Protein AF-R1DGJ1-F1 (afdb_monomer_lite)

Secondary structure (DSSP, 8-state):
----PPPP---SSSHHHHHHHHHHHHHHHHHHHHHHHHHHHHHHHHHHHHHHHHHHHHHHHHHHHHHHHHHHHHHHHHHHHHHHHHHHHHHHHHHHHHHHHHHHHHHHHHHHHHHHHHTT-HHHHHHHHHHHHS---HHHHHHHHHTTEEEEEETTEEEEEEEEEEETTEEEEEE-HHHHHHTTHHHH----EEEE-STT--TT----EEEEEEEE------TTS--TTTTPPSP---EEEEEESSSPPPSPBPB-----TT-EEEEEEEE-S-TTS--EEEEEEEEEEEEEEEETTTTEEEEEEEE---TT-TTPEEEETTT-SEEEEEE-------------BTTB----------EEEEEEHHHHHHHHHHHHT-S--

pLDDT: mean 70.52, std 18.34, range [28.44, 95.56]

Structure (mmCIF, N/CA/C/O backbone):
data_AF-R1DGJ1-F1
#
_entry.id   AF-R1DGJ1-F1
#
loop_
_atom_site.group_PDB
_atom_site.id
_atom_site.type_symbol
_atom_site.label_atom_id
_atom_site.label_alt_id
_atom_site.label_comp_id
_atom_site.label_asym_id
_atom_site.label_entity_id
_atom_site.label_seq_id
_atom_site.pdbx_PDB_ins_code
_atom_site.Cartn_x
_atom_site.Cartn_y
_atom_site.Cartn_z
_atom_site.occupancy
_atom_site.B_iso_or_equiv
_atom_site.auth_seq_id
_atom_site.auth_comp_id
_atom_site.auth_asym_id
_atom_site.auth_atom_id
_atom_site.pdbx_PDB_model_num
ATOM 1 N N . MET A 1 1 ? 86.675 -29.977 -112.165 1.00 42.09 1 MET A N 1
ATOM 2 C CA . MET A 1 1 ? 86.933 -28.562 -112.506 1.00 42.09 1 MET A CA 1
ATOM 3 C C . MET A 1 1 ? 86.071 -27.721 -111.572 1.00 42.09 1 MET A C 1
ATOM 5 O O . MET A 1 1 ? 84.855 -27.774 -111.678 1.00 42.09 1 MET A O 1
ATOM 9 N N . PHE A 1 2 ? 86.681 -27.105 -110.559 1.00 41.34 2 PHE A N 1
ATOM 10 C CA . PHE A 1 2 ? 86.001 -26.260 -109.569 1.00 41.34 2 PHE A CA 1
ATOM 11 C C . PHE A 1 2 ? 85.595 -24.918 -110.193 1.00 41.34 2 PHE A C 1
ATOM 13 O O . PHE A 1 2 ? 86.399 -24.346 -110.928 1.00 41.34 2 PHE A O 1
ATOM 20 N N . PRO A 1 3 ? 84.468 -24.330 -109.764 1.00 48.94 3 PRO A N 1
ATOM 21 C CA . PRO A 1 3 ? 84.400 -22.900 -109.551 1.00 48.94 3 PRO A CA 1
ATOM 22 C C . PRO A 1 3 ? 84.359 -22.630 -108.045 1.00 48.94 3 PRO A C 1
ATOM 24 O O . PRO A 1 3 ? 83.392 -22.914 -107.339 1.00 48.94 3 PRO A O 1
ATOM 27 N N . THR A 1 4 ? 85.467 -22.090 -107.553 1.00 45.22 4 THR A N 1
ATOM 28 C CA . THR A 1 4 ? 85.602 -21.439 -106.252 1.00 45.22 4 THR A CA 1
ATOM 29 C C . THR A 1 4 ? 84.686 -20.215 -106.193 1.00 45.22 4 THR A C 1
ATOM 31 O O . THR A 1 4 ? 84.978 -19.199 -106.821 1.00 45.22 4 THR A O 1
ATOM 34 N N . PHE A 1 5 ? 83.594 -20.298 -105.431 1.00 41.91 5 PHE A N 1
ATOM 35 C CA . PHE A 1 5 ? 82.795 -19.130 -105.054 1.00 41.91 5 PHE A CA 1
ATOM 36 C C . PHE A 1 5 ? 83.451 -18.400 -103.868 1.00 41.91 5 PHE A C 1
ATOM 38 O O . PHE A 1 5 ? 83.899 -19.048 -102.916 1.00 41.91 5 PHE A O 1
ATOM 45 N N . PRO A 1 6 ? 83.519 -17.059 -103.894 1.00 44.72 6 PRO A N 1
ATOM 46 C CA . PRO A 1 6 ? 84.139 -16.282 -102.832 1.00 44.72 6 PRO A CA 1
ATOM 47 C C . PRO A 1 6 ? 83.276 -16.326 -101.563 1.00 44.72 6 PRO A C 1
ATOM 49 O O . PRO A 1 6 ? 82.086 -16.020 -101.585 1.00 44.72 6 PRO A O 1
ATOM 52 N N . ARG A 1 7 ? 83.899 -16.689 -100.435 1.00 50.06 7 ARG A N 1
ATOM 53 C CA . ARG A 1 7 ? 83.314 -16.562 -99.093 1.00 50.06 7 ARG A CA 1
ATOM 54 C C . ARG A 1 7 ? 83.002 -15.082 -98.805 1.00 50.06 7 ARG A C 1
ATOM 56 O O . ARG A 1 7 ? 83.939 -14.279 -98.805 1.00 50.06 7 ARG A O 1
ATOM 63 N N . PRO A 1 8 ? 81.750 -14.701 -98.498 1.00 45.38 8 PRO A N 1
ATOM 64 C CA . PRO A 1 8 ? 81.460 -13.362 -98.008 1.00 45.38 8 PRO A CA 1
ATOM 65 C C . PRO A 1 8 ? 82.037 -13.198 -96.594 1.00 45.38 8 PRO A C 1
ATOM 67 O O . PRO A 1 8 ? 81.783 -14.001 -95.696 1.00 45.38 8 PRO A O 1
ATOM 70 N N . ARG A 1 9 ? 82.845 -12.150 -96.399 1.00 50.16 9 ARG A N 1
ATOM 71 C CA . ARG A 1 9 ? 83.326 -11.705 -95.084 1.00 50.16 9 ARG A CA 1
ATOM 72 C C . ARG A 1 9 ? 82.131 -11.241 -94.248 1.00 50.16 9 ARG A C 1
ATOM 74 O O . ARG A 1 9 ? 81.690 -10.104 -94.366 1.00 50.16 9 ARG A O 1
ATOM 81 N N . ALA A 1 10 ? 81.623 -12.124 -93.399 1.00 54.25 10 ALA A N 1
ATOM 82 C CA . ALA A 1 10 ? 80.515 -11.866 -92.489 1.00 54.25 10 ALA A CA 1
ATOM 83 C C . ALA A 1 10 ? 81.002 -11.476 -91.082 1.00 54.25 10 ALA A C 1
ATOM 85 O O . ALA A 1 10 ? 80.657 -12.143 -90.122 1.00 54.25 10 ALA A O 1
ATOM 86 N N . HIS A 1 11 ? 81.804 -10.418 -90.917 1.00 52.84 11 HIS A N 1
ATOM 87 C CA . HIS A 1 11 ? 82.200 -9.951 -89.576 1.00 52.84 11 HIS A CA 1
ATOM 88 C C . HIS A 1 11 ? 82.447 -8.435 -89.556 1.00 52.84 11 HIS A C 1
ATOM 90 O O . HIS A 1 11 ? 83.581 -7.999 -89.707 1.00 52.84 11 HIS A O 1
ATOM 96 N N . SER A 1 12 ? 81.390 -7.630 -89.383 1.00 51.62 12 SER A N 1
ATOM 97 C CA . SER A 1 12 ? 81.498 -6.251 -88.841 1.00 51.62 12 SER A CA 1
ATOM 98 C C . SER A 1 12 ? 80.154 -5.538 -88.617 1.00 51.62 12 SER A C 1
ATOM 100 O O . SER A 1 12 ? 80.122 -4.529 -87.919 1.00 51.62 12 SER A O 1
ATOM 102 N N . CYS A 1 13 ? 79.027 -6.045 -89.136 1.00 47.41 13 CYS A N 1
ATOM 103 C CA . CYS A 1 13 ? 77.735 -5.348 -89.008 1.00 47.41 13 CYS A CA 1
ATOM 104 C C . CYS A 1 13 ? 76.927 -5.665 -87.727 1.00 47.41 13 CYS A C 1
ATOM 106 O O . CYS A 1 13 ? 75.990 -4.942 -87.407 1.00 47.41 13 CYS A O 1
ATOM 108 N N . TRP A 1 14 ? 77.297 -6.689 -86.948 1.00 47.69 14 TRP A N 1
ATOM 109 C CA . TRP A 1 14 ? 76.527 -7.105 -85.760 1.00 47.69 14 TRP A CA 1
ATOM 110 C C . TRP A 1 14 ? 76.802 -6.286 -84.483 1.00 47.69 14 TRP A C 1
ATOM 112 O O . TRP A 1 14 ? 75.954 -6.250 -83.598 1.00 47.69 14 TRP A O 1
ATOM 122 N N . HIS A 1 15 ? 77.920 -5.556 -84.390 1.00 5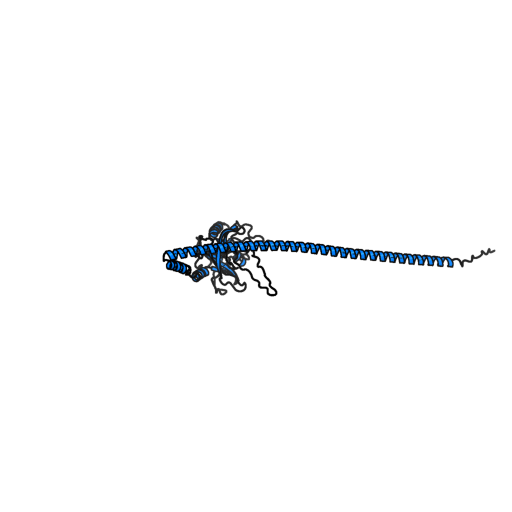0.53 15 HIS A N 1
ATOM 123 C CA . HIS A 1 15 ? 78.236 -4.753 -83.193 1.00 50.53 15 HIS A CA 1
ATOM 124 C C . HIS A 1 15 ? 77.540 -3.384 -83.143 1.00 50.53 15 HIS A C 1
ATOM 126 O O . HIS A 1 15 ? 77.485 -2.768 -82.083 1.00 50.53 15 HIS A O 1
ATOM 132 N N . ARG A 1 16 ? 76.980 -2.898 -84.262 1.00 50.22 16 ARG A N 1
ATOM 133 C CA . ARG A 1 16 ? 76.305 -1.587 -84.304 1.00 50.22 16 ARG A CA 1
ATOM 134 C C . ARG A 1 16 ? 74.794 -1.665 -84.045 1.00 50.22 16 ARG A C 1
ATOM 136 O O . ARG A 1 16 ? 74.208 -0.652 -83.694 1.00 50.22 16 ARG A O 1
ATOM 143 N N . TYR A 1 17 ? 74.190 -2.853 -84.145 1.00 48.91 17 TYR A N 1
ATOM 144 C CA . TYR A 1 17 ? 72.797 -3.090 -83.741 1.00 48.91 17 TYR A CA 1
ATOM 145 C C . TYR A 1 17 ? 72.652 -3.369 -82.235 1.00 48.91 17 TYR A C 1
ATOM 147 O O . TYR A 1 17 ? 71.613 -3.055 -81.657 1.00 48.91 17 TYR A O 1
ATOM 155 N N . SER A 1 18 ? 73.678 -3.900 -81.555 1.00 53.34 18 SER A N 1
ATOM 156 C CA . SER A 1 18 ? 73.580 -4.190 -80.115 1.00 53.34 18 SER A CA 1
ATOM 157 C C . SER A 1 18 ? 73.616 -2.929 -79.243 1.00 53.34 18 SER A C 1
ATOM 159 O O . SER A 1 18 ? 72.903 -2.864 -78.249 1.00 53.34 18 SER A O 1
ATOM 161 N N . ALA A 1 19 ? 74.380 -1.897 -79.621 1.00 55.28 19 ALA A N 1
ATOM 162 C CA . ALA A 1 19 ? 74.508 -0.671 -78.824 1.00 55.28 19 ALA A CA 1
ATOM 163 C C . ALA A 1 19 ? 73.232 0.197 -78.826 1.00 55.28 19 ALA A C 1
ATOM 165 O O . ALA A 1 19 ? 72.830 0.708 -77.782 1.00 55.28 19 ALA A O 1
ATOM 166 N N . THR A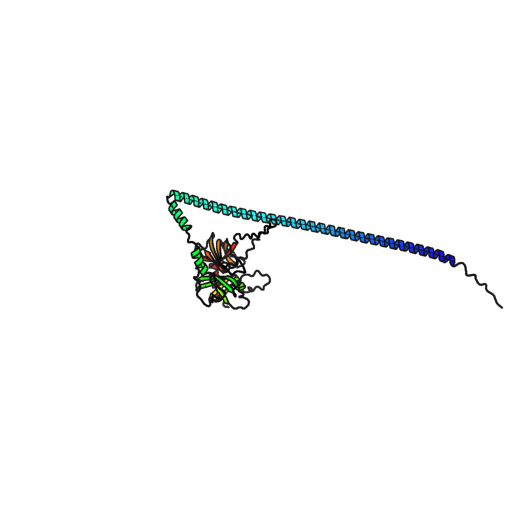 1 20 ? 72.547 0.323 -79.967 1.00 55.97 20 THR A N 1
ATOM 167 C CA . THR A 1 20 ? 71.263 1.044 -80.06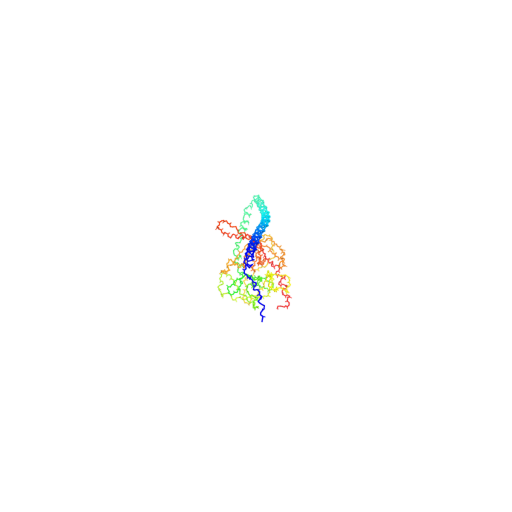8 1.00 55.97 20 THR A CA 1
ATOM 168 C C . THR A 1 20 ? 70.128 0.299 -79.374 1.00 55.97 20 THR A C 1
ATOM 170 O O . THR A 1 20 ? 69.270 0.931 -78.761 1.00 55.97 20 THR A O 1
ATOM 173 N N . THR A 1 21 ? 70.140 -1.036 -79.402 1.00 58.03 21 THR A N 1
ATOM 174 C CA . THR A 1 21 ? 69.112 -1.846 -78.730 1.00 58.03 21 THR A CA 1
ATOM 175 C C . THR A 1 21 ? 69.224 -1.749 -77.203 1.00 58.03 21 THR A C 1
ATOM 177 O O . THR A 1 21 ? 68.205 -1.621 -76.530 1.00 58.03 21 THR A O 1
ATOM 180 N N . VAL A 1 22 ? 70.444 -1.703 -76.651 1.00 63.16 22 VAL A N 1
ATOM 181 C CA . VAL A 1 22 ? 70.671 -1.507 -75.204 1.00 63.16 22 VAL A CA 1
ATOM 182 C C . VAL A 1 22 ? 70.250 -0.101 -74.754 1.00 63.16 22 VAL A C 1
ATOM 184 O O . VAL A 1 22 ? 69.593 0.035 -73.726 1.00 63.16 22 VAL A O 1
ATOM 187 N N . GLY A 1 23 ? 70.527 0.944 -75.543 1.00 65.69 23 GLY A N 1
ATOM 188 C CA . GLY A 1 23 ? 70.083 2.311 -75.223 1.00 65.69 23 GLY A CA 1
ATOM 189 C C . GLY A 1 23 ? 68.556 2.465 -75.173 1.00 65.69 23 GLY A C 1
ATOM 190 O O . GLY A 1 23 ? 68.024 3.099 -74.262 1.00 65.69 23 GLY A O 1
ATOM 191 N N . ILE A 1 24 ? 67.839 1.825 -76.103 1.00 70.94 24 ILE A N 1
ATOM 192 C CA . ILE A 1 24 ? 66.367 1.809 -76.112 1.00 70.94 24 ILE A CA 1
ATOM 193 C C . ILE A 1 24 ? 65.828 1.002 -74.922 1.00 70.94 24 ILE A C 1
ATOM 195 O O . ILE A 1 24 ? 64.881 1.437 -74.271 1.00 70.94 24 ILE A O 1
ATOM 199 N N . GLN A 1 25 ? 66.445 -0.133 -74.580 1.00 74.56 25 GLN A N 1
ATOM 200 C CA . GLN A 1 25 ? 66.030 -0.941 -73.428 1.00 74.56 25 GLN A CA 1
ATOM 201 C C . GLN A 1 25 ? 66.208 -0.210 -72.090 1.00 74.56 25 GLN A C 1
ATOM 203 O O . GLN A 1 25 ? 65.322 -0.298 -71.242 1.00 74.56 25 GLN A O 1
ATOM 208 N N . HIS A 1 26 ? 67.294 0.547 -71.915 1.00 73.56 26 HIS A N 1
ATOM 209 C CA . HIS A 1 26 ? 67.510 1.354 -70.711 1.00 73.56 26 HIS A CA 1
ATOM 210 C C . HIS A 1 26 ? 66.498 2.504 -70.607 1.00 73.56 26 HIS A C 1
ATOM 212 O O . HIS A 1 26 ? 65.871 2.664 -69.566 1.00 73.56 26 HIS A O 1
ATOM 218 N N . SER A 1 27 ? 66.239 3.235 -71.698 1.00 76.56 27 SER A N 1
ATOM 219 C CA . SER A 1 27 ? 65.237 4.313 -71.698 1.00 76.56 27 SER A CA 1
ATOM 220 C C . SER A 1 27 ? 63.816 3.804 -71.423 1.00 76.56 27 SER A C 1
ATOM 222 O O . SER A 1 27 ? 63.059 4.449 -70.697 1.00 76.56 27 SER A O 1
ATOM 224 N N . VAL A 1 28 ? 63.454 2.632 -71.957 1.00 78.81 28 VAL A N 1
ATOM 225 C CA . VAL A 1 28 ? 62.158 1.994 -71.680 1.00 78.81 28 VAL A CA 1
ATOM 226 C C . VAL A 1 28 ? 62.078 1.513 -70.228 1.00 78.81 28 VAL A C 1
ATOM 228 O O . VAL A 1 28 ? 61.031 1.667 -69.599 1.00 78.81 28 VAL A O 1
ATOM 231 N N . ALA A 1 29 ? 63.165 0.967 -69.674 1.00 78.94 29 ALA A N 1
ATOM 232 C CA . ALA A 1 29 ? 63.222 0.556 -68.272 1.00 78.94 29 ALA A CA 1
ATOM 233 C C . ALA A 1 29 ? 63.092 1.754 -67.315 1.00 78.94 29 ALA A C 1
ATOM 235 O O . ALA A 1 29 ? 62.309 1.686 -66.366 1.00 78.94 29 ALA A O 1
ATOM 236 N N . ASP A 1 30 ? 63.776 2.861 -67.606 1.00 81.19 30 ASP A N 1
ATOM 237 C CA . ASP A 1 30 ? 63.702 4.096 -66.822 1.00 81.19 30 ASP A CA 1
ATOM 238 C C . ASP A 1 30 ? 62.299 4.713 -66.891 1.00 81.19 30 ASP A C 1
ATOM 240 O O . ASP A 1 30 ? 61.703 5.010 -65.855 1.00 81.19 30 ASP A O 1
ATOM 244 N N . ALA A 1 31 ? 61.706 4.810 -68.087 1.00 76.88 31 ALA A N 1
ATOM 245 C CA . ALA A 1 31 ? 60.337 5.301 -68.258 1.00 76.88 31 ALA A CA 1
ATOM 246 C C . ALA A 1 31 ? 59.309 4.423 -67.520 1.00 76.88 31 ALA A C 1
ATOM 248 O O . ALA A 1 31 ? 58.383 4.937 -66.886 1.00 76.88 31 ALA A O 1
ATOM 249 N N . ALA A 1 32 ? 59.483 3.098 -67.547 1.00 78.06 32 ALA A N 1
ATOM 250 C CA . ALA A 1 32 ? 58.636 2.170 -66.805 1.00 78.06 32 ALA A CA 1
ATOM 251 C C . ALA A 1 32 ? 58.806 2.320 -65.283 1.00 78.06 32 ALA A C 1
ATOM 253 O O . ALA A 1 32 ? 57.817 2.248 -64.548 1.00 78.06 32 ALA A O 1
ATOM 254 N N . ALA A 1 33 ? 60.028 2.556 -64.797 1.00 81.25 33 ALA A N 1
ATOM 255 C CA . ALA A 1 33 ? 60.298 2.818 -63.387 1.00 81.25 33 ALA A CA 1
ATOM 256 C C . ALA A 1 33 ? 59.671 4.144 -62.928 1.00 81.25 33 ALA A C 1
ATOM 258 O O . ALA A 1 33 ? 59.008 4.175 -61.889 1.00 81.25 33 ALA A O 1
ATOM 259 N N . THR A 1 34 ? 59.791 5.212 -63.725 1.00 85.88 34 THR A N 1
ATOM 260 C CA . THR A 1 34 ? 59.145 6.503 -63.446 1.00 85.88 34 THR A CA 1
ATOM 261 C C . THR A 1 34 ? 57.625 6.376 -63.424 1.00 85.88 34 THR A C 1
ATOM 263 O O . THR A 1 34 ? 56.989 6.889 -62.506 1.00 85.88 34 THR A O 1
ATOM 266 N N . LEU A 1 35 ? 57.028 5.643 -64.373 1.00 84.69 35 LEU A N 1
ATOM 267 C CA . LEU A 1 35 ? 55.584 5.403 -64.387 1.00 84.69 35 LEU A CA 1
ATOM 268 C C . LEU A 1 35 ? 55.129 4.621 -63.148 1.00 84.69 35 LEU A C 1
ATOM 270 O O . LEU A 1 35 ? 54.150 5.002 -62.511 1.00 84.69 35 LEU A O 1
ATOM 274 N N . ARG A 1 36 ? 55.847 3.556 -62.766 1.00 86.88 36 ARG A N 1
ATOM 275 C CA . ARG A 1 36 ? 55.539 2.782 -61.550 1.00 86.88 36 ARG A CA 1
ATOM 276 C C . ARG A 1 36 ? 55.626 3.641 -60.295 1.00 86.88 36 ARG A C 1
ATOM 278 O O . ARG A 1 36 ? 54.744 3.544 -59.446 1.00 86.88 36 ARG A O 1
ATOM 285 N N . LEU A 1 37 ? 56.644 4.494 -60.193 1.00 83.38 37 LEU A N 1
ATOM 286 C CA . LEU A 1 37 ? 56.794 5.414 -59.071 1.00 83.38 37 LEU A CA 1
ATOM 287 C C . LEU A 1 37 ? 55.668 6.457 -59.048 1.00 83.38 37 LEU A C 1
ATOM 289 O O . LEU A 1 37 ? 55.089 6.694 -57.995 1.00 83.38 37 LEU A O 1
ATOM 293 N N . ALA A 1 38 ? 55.303 7.032 -60.196 1.00 80.75 38 ALA A N 1
ATOM 294 C CA . ALA A 1 38 ? 54.200 7.987 -60.298 1.00 80.75 38 ALA A CA 1
ATOM 295 C C . ALA A 1 38 ? 52.856 7.356 -59.899 1.00 80.75 38 ALA A C 1
ATOM 297 O O . ALA A 1 38 ? 52.100 7.950 -59.131 1.00 80.75 38 ALA A O 1
ATOM 298 N N . VAL A 1 39 ? 52.581 6.131 -60.360 1.00 86.69 39 VAL A N 1
ATOM 299 C CA . VAL A 1 39 ? 51.380 5.370 -59.985 1.00 86.69 39 VAL A CA 1
ATOM 300 C C . VAL A 1 39 ? 51.386 5.034 -58.491 1.00 86.69 39 VAL A C 1
ATOM 302 O O . VAL A 1 39 ? 50.368 5.221 -57.827 1.00 86.69 39 VAL A O 1
ATOM 305 N N . ALA A 1 40 ? 52.522 4.598 -57.936 1.00 81.06 40 ALA A N 1
ATOM 306 C CA . ALA A 1 40 ? 52.652 4.320 -56.507 1.00 81.06 40 ALA A CA 1
ATOM 307 C C . ALA A 1 40 ? 52.396 5.579 -55.663 1.00 81.06 40 ALA A C 1
ATOM 309 O O . ALA A 1 40 ? 51.587 5.544 -54.735 1.00 81.06 40 ALA A O 1
ATOM 310 N N . THR A 1 41 ? 52.995 6.711 -56.032 1.00 81.31 41 THR A N 1
ATOM 311 C CA . THR A 1 41 ? 52.794 7.998 -55.356 1.00 81.31 41 THR A CA 1
ATOM 312 C C . THR A 1 41 ? 51.341 8.466 -55.455 1.00 81.31 41 THR A C 1
ATOM 314 O O . THR A 1 41 ? 50.753 8.844 -54.443 1.00 81.31 41 THR A O 1
ATOM 317 N N . ALA A 1 42 ? 50.709 8.367 -56.630 1.00 80.56 42 ALA A N 1
ATOM 318 C CA . ALA A 1 42 ? 49.290 8.689 -56.794 1.00 80.56 42 ALA A CA 1
ATOM 319 C C . ALA A 1 42 ? 48.386 7.783 -55.937 1.00 80.56 42 ALA A C 1
ATOM 321 O O . ALA A 1 42 ? 47.451 8.270 -55.299 1.00 80.56 42 ALA A O 1
ATOM 322 N N . SER A 1 43 ? 48.691 6.482 -55.860 1.00 85.62 43 SER A N 1
ATOM 323 C CA . SER A 1 43 ? 47.950 5.537 -55.017 1.00 85.62 43 SER A CA 1
ATOM 324 C C . SER A 1 43 ? 48.083 5.860 -53.525 1.00 85.62 43 SER A C 1
ATOM 326 O O . SER A 1 43 ? 47.092 5.810 -52.796 1.00 85.62 43 SER A O 1
ATOM 328 N N . LEU A 1 44 ? 49.276 6.276 -53.082 1.00 87.75 44 LEU A N 1
ATOM 329 C CA . LEU A 1 44 ? 49.523 6.702 -51.708 1.00 87.75 44 LEU A CA 1
ATOM 330 C C . LEU A 1 44 ? 48.743 7.980 -51.380 1.00 87.75 44 LEU A C 1
ATOM 332 O O . LEU A 1 44 ? 48.080 8.033 -50.348 1.00 87.75 44 LEU A O 1
ATOM 336 N N . HIS A 1 45 ? 48.757 8.981 -52.265 1.00 86.94 45 HIS A N 1
ATOM 337 C CA . HIS A 1 45 ? 47.968 10.202 -52.079 1.00 86.94 45 HIS A CA 1
ATOM 338 C C . HIS A 1 45 ? 46.469 9.915 -51.979 1.00 86.94 45 HIS A C 1
ATOM 340 O O . HIS A 1 45 ? 45.804 10.470 -51.105 1.00 86.94 45 HIS A O 1
ATOM 346 N N . LEU A 1 46 ? 45.941 9.019 -52.818 1.00 84.31 46 LEU A N 1
ATOM 347 C CA . LEU A 1 46 ? 44.539 8.614 -52.747 1.00 84.31 46 LEU A CA 1
ATOM 348 C C . LEU A 1 46 ? 44.223 7.889 -51.430 1.00 84.31 46 LEU A C 1
ATOM 350 O O . LEU A 1 46 ? 43.195 8.166 -50.813 1.00 84.31 46 LEU A O 1
ATOM 354 N N . ALA A 1 47 ? 45.110 7.001 -50.970 1.00 83.38 47 ALA A N 1
ATOM 355 C CA . ALA A 1 47 ? 44.950 6.296 -49.700 1.00 83.38 47 ALA A CA 1
ATOM 356 C C . ALA A 1 47 ? 44.960 7.258 -48.501 1.00 83.38 47 ALA A C 1
ATOM 358 O O . ALA A 1 47 ? 44.106 7.149 -47.620 1.00 83.38 47 ALA A O 1
ATOM 359 N N . VAL A 1 48 ? 45.876 8.232 -48.491 1.00 89.81 48 VAL A N 1
ATOM 360 C CA . VAL A 1 48 ? 45.940 9.274 -47.455 1.00 89.81 48 VAL A CA 1
ATOM 361 C C . VAL A 1 48 ? 44.686 10.146 -47.491 1.00 89.81 48 VAL A C 1
ATOM 363 O O . VAL A 1 48 ? 44.061 10.334 -46.452 1.00 89.81 48 VAL A O 1
ATOM 366 N N . ALA A 1 49 ? 44.253 10.608 -48.668 1.00 86.62 49 ALA A N 1
ATOM 367 C CA . ALA A 1 49 ? 43.035 11.407 -48.805 1.00 86.62 49 ALA A CA 1
ATOM 368 C C . ALA A 1 49 ? 41.786 10.649 -48.320 1.00 86.62 49 ALA A C 1
ATOM 370 O O . ALA A 1 49 ? 40.957 11.207 -47.599 1.00 86.62 49 ALA A O 1
ATOM 371 N N . ALA A 1 50 ? 41.674 9.357 -48.648 1.00 85.00 50 ALA A N 1
ATOM 372 C CA . ALA A 1 50 ? 40.591 8.505 -48.168 1.00 85.00 50 ALA A CA 1
ATOM 373 C C . ALA A 1 50 ? 40.634 8.314 -46.640 1.00 85.00 50 ALA A C 1
ATOM 375 O O . ALA A 1 50 ? 39.586 8.345 -45.991 1.00 85.00 50 ALA A O 1
ATOM 376 N N . ALA A 1 51 ? 41.822 8.145 -46.050 1.00 84.88 51 ALA A N 1
ATOM 377 C CA . ALA A 1 51 ? 41.987 8.057 -44.600 1.00 84.88 51 ALA A CA 1
ATOM 378 C C . ALA A 1 51 ? 41.602 9.375 -43.904 1.00 84.88 51 ALA A C 1
ATOM 380 O O . ALA A 1 51 ? 40.831 9.350 -42.945 1.00 84.88 51 ALA A O 1
ATOM 381 N N . SER A 1 52 ? 42.053 10.522 -44.423 1.00 90.19 52 SER A N 1
ATOM 382 C CA . SER A 1 52 ? 41.689 11.847 -43.910 1.00 90.19 52 SER A CA 1
ATOM 383 C C . SER A 1 52 ? 40.181 12.096 -43.974 1.00 90.19 52 SER A C 1
ATOM 385 O O . SER A 1 52 ? 39.606 12.577 -42.999 1.00 90.19 52 SER A O 1
ATOM 387 N N . LEU A 1 53 ? 39.518 11.708 -45.070 1.00 89.19 53 LEU A N 1
ATOM 388 C CA . LEU A 1 53 ? 38.064 11.823 -45.198 1.00 89.19 53 LEU A CA 1
ATOM 389 C C . LEU A 1 53 ? 37.325 10.959 -44.165 1.00 89.19 53 LEU A C 1
ATOM 391 O O . LEU A 1 53 ? 36.364 11.427 -43.559 1.00 89.19 53 LEU A O 1
ATOM 395 N N . ARG A 1 54 ? 37.775 9.718 -43.925 1.00 90.88 54 ARG A N 1
ATOM 396 C CA . ARG A 1 54 ? 37.176 8.842 -42.900 1.00 90.88 54 ARG A CA 1
ATOM 397 C C . ARG A 1 54 ? 37.309 9.430 -41.498 1.00 90.88 54 ARG A C 1
ATOM 399 O O . ARG A 1 54 ? 36.347 9.379 -40.739 1.00 90.88 54 ARG A O 1
ATOM 406 N N . VAL A 1 55 ? 38.468 10.003 -41.169 1.00 88.19 55 VAL A N 1
ATOM 407 C CA . VAL A 1 55 ? 38.692 10.665 -39.874 1.00 88.19 55 VAL A CA 1
ATOM 408 C C . VAL A 1 55 ? 37.800 11.900 -39.732 1.00 88.19 55 VAL A C 1
ATOM 410 O O . VAL A 1 55 ? 37.146 12.051 -38.704 1.00 88.19 55 VAL A O 1
ATOM 413 N N . ALA A 1 56 ? 37.707 12.742 -40.767 1.00 88.94 56 ALA A N 1
ATOM 414 C CA . ALA A 1 56 ? 36.837 13.918 -40.756 1.00 88.94 56 ALA A CA 1
ATOM 415 C C . ALA A 1 56 ? 35.354 13.540 -40.594 1.00 88.94 56 ALA A C 1
ATOM 417 O O . ALA A 1 56 ? 34.643 14.148 -39.796 1.00 88.94 56 ALA A O 1
ATOM 418 N N . LEU A 1 57 ? 34.897 12.497 -41.296 1.00 90.44 57 LEU A N 1
ATOM 419 C CA . LEU A 1 57 ? 33.528 11.995 -41.178 1.00 90.44 57 LEU A CA 1
ATOM 420 C C . LEU A 1 57 ? 33.246 11.416 -39.783 1.00 90.44 57 LEU A C 1
ATOM 422 O O . LEU A 1 57 ? 32.183 11.672 -39.223 1.00 90.44 57 LEU A O 1
ATOM 426 N N . ALA A 1 58 ? 34.191 10.669 -39.203 1.00 87.31 58 ALA A N 1
ATOM 427 C CA . ALA A 1 58 ? 34.057 10.132 -37.849 1.00 87.31 58 ALA A CA 1
ATOM 428 C C . ALA A 1 58 ? 33.990 11.249 -36.793 1.00 87.31 58 ALA A C 1
ATOM 430 O O . ALA A 1 58 ? 33.148 11.189 -35.899 1.00 87.31 58 ALA A O 1
ATOM 431 N N . ALA A 1 59 ? 34.819 12.289 -36.926 1.00 88.19 59 ALA A N 1
ATOM 432 C CA . ALA A 1 59 ? 34.786 13.455 -36.046 1.00 88.19 59 ALA A CA 1
ATOM 433 C C . ALA A 1 59 ? 33.453 14.218 -36.152 1.00 88.19 59 ALA A C 1
ATOM 435 O O . ALA A 1 59 ? 32.845 14.521 -35.129 1.00 88.19 59 ALA A O 1
ATOM 436 N N . ALA A 1 60 ? 32.953 14.451 -37.371 1.00 89.12 60 ALA A N 1
ATOM 437 C CA . ALA A 1 60 ? 31.654 15.093 -37.588 1.00 89.12 60 ALA A CA 1
ATOM 438 C C . ALA A 1 60 ? 30.486 14.253 -37.039 1.00 89.12 60 ALA A C 1
ATOM 440 O O . ALA A 1 60 ? 29.553 14.789 -36.444 1.00 89.12 60 ALA A O 1
ATOM 441 N N . SER A 1 61 ? 30.544 12.925 -37.192 1.00 90.94 61 SER A N 1
ATOM 442 C CA . SER A 1 61 ? 29.550 12.023 -36.604 1.00 90.94 61 SER A CA 1
ATOM 443 C C . SER A 1 61 ? 29.566 12.082 -35.076 1.00 90.94 61 SER A C 1
ATOM 445 O O . SER A 1 61 ? 28.499 12.063 -34.467 1.00 90.94 61 SER A O 1
ATOM 447 N N . LEU A 1 62 ? 30.747 12.154 -34.452 1.00 90.44 62 LEU A N 1
ATOM 448 C CA . LEU A 1 62 ? 30.870 12.272 -33.000 1.00 90.44 62 LEU A CA 1
ATOM 449 C C . LEU A 1 62 ? 30.276 13.597 -32.502 1.00 90.44 62 LEU A C 1
ATOM 451 O O . LEU A 1 62 ? 29.485 13.588 -31.561 1.00 90.44 62 LEU A O 1
ATOM 455 N N . ASP A 1 63 ? 30.583 14.708 -33.167 1.00 93.00 63 ASP A N 1
ATOM 456 C CA . ASP A 1 63 ? 30.070 16.037 -32.813 1.00 93.00 63 ASP A CA 1
ATOM 457 C C . ASP A 1 63 ? 28.531 16.103 -32.862 1.00 93.00 63 ASP A C 1
ATOM 459 O O . ASP A 1 63 ? 27.878 16.563 -31.919 1.00 93.00 63 ASP A O 1
ATOM 463 N N . LEU A 1 64 ? 27.926 15.512 -33.901 1.00 91.62 64 LEU A N 1
ATOM 464 C CA . LEU A 1 64 ? 26.470 15.375 -34.004 1.00 91.62 64 LEU A CA 1
ATOM 465 C C . LEU A 1 64 ? 25.881 14.526 -32.870 1.00 91.62 64 LEU A C 1
ATOM 467 O O . LEU A 1 64 ? 24.844 14.888 -32.311 1.00 91.62 64 LEU A O 1
ATOM 471 N N . THR A 1 65 ? 26.527 13.413 -32.503 1.00 91.06 65 THR A N 1
ATOM 472 C CA . THR A 1 65 ? 26.045 12.566 -31.397 1.00 91.06 65 THR A CA 1
ATOM 473 C C . THR A 1 65 ? 26.144 13.260 -30.043 1.00 91.06 65 THR A C 1
ATOM 475 O O . THR A 1 65 ? 25.219 13.146 -29.241 1.00 91.06 65 THR A O 1
ATOM 478 N N . VAL A 1 66 ? 27.215 14.022 -29.801 1.00 90.88 66 VAL A N 1
ATOM 479 C CA . VAL A 1 66 ? 27.401 14.791 -28.563 1.00 90.88 66 VAL A CA 1
ATOM 480 C C . VAL A 1 66 ? 26.366 15.910 -28.477 1.00 90.88 66 VAL A C 1
ATOM 482 O O . VAL A 1 66 ? 25.717 16.056 -27.444 1.00 90.88 66 VAL A O 1
ATOM 485 N N . THR A 1 67 ? 26.134 16.634 -29.573 1.00 92.88 67 THR A N 1
ATOM 486 C CA . THR A 1 67 ? 25.120 17.698 -29.638 1.00 92.88 67 THR A CA 1
ATOM 487 C C . THR A 1 67 ? 23.711 17.147 -29.406 1.00 92.88 67 THR A C 1
ATOM 489 O O . THR A 1 67 ? 22.936 17.710 -28.632 1.00 92.88 67 THR A O 1
ATOM 492 N N . ALA A 1 68 ? 23.376 16.006 -30.018 1.00 90.88 68 ALA A N 1
ATOM 493 C CA . ALA A 1 68 ? 22.089 15.350 -29.800 1.00 90.88 68 ALA A CA 1
ATOM 494 C C . ALA A 1 68 ? 21.927 14.863 -28.350 1.00 90.88 68 ALA A C 1
ATOM 496 O O . ALA A 1 68 ? 20.859 15.034 -27.760 1.00 90.88 68 ALA A O 1
ATOM 497 N N . ALA A 1 69 ? 22.979 14.291 -27.756 1.00 86.88 69 ALA A N 1
ATOM 498 C CA . ALA A 1 69 ? 22.967 13.867 -26.360 1.00 86.88 69 ALA A CA 1
ATOM 499 C C . ALA A 1 69 ? 22.783 15.059 -25.407 1.00 86.88 69 ALA A C 1
ATOM 501 O O . ALA A 1 69 ? 21.957 14.978 -24.498 1.00 86.88 69 ALA A O 1
ATOM 502 N N . ALA A 1 70 ? 23.474 16.177 -25.649 1.00 92.25 70 ALA A N 1
ATOM 503 C CA . ALA A 1 70 ? 23.321 17.404 -24.870 1.00 92.25 70 ALA A CA 1
ATOM 504 C C . ALA A 1 70 ? 21.875 17.928 -24.915 1.00 92.25 70 ALA A C 1
ATOM 506 O O . ALA A 1 70 ? 21.279 18.170 -23.867 1.00 92.25 70 ALA A O 1
ATOM 507 N N . ALA A 1 71 ? 21.259 17.977 -26.101 1.00 92.62 71 ALA A N 1
ATOM 508 C CA . ALA A 1 71 ? 19.864 18.398 -26.254 1.00 92.62 71 ALA A CA 1
ATOM 509 C C . ALA A 1 71 ? 18.867 17.468 -25.529 1.00 92.62 71 ALA A C 1
ATOM 511 O O . ALA A 1 71 ? 17.854 17.920 -24.988 1.00 92.62 71 ALA A O 1
ATOM 512 N N . ILE A 1 72 ? 19.138 16.156 -25.491 1.00 92.31 72 ILE A N 1
ATOM 513 C CA . ILE A 1 72 ? 18.326 15.198 -24.722 1.00 92.31 72 ILE A CA 1
ATOM 514 C C . ILE A 1 72 ? 18.460 15.465 -23.220 1.00 92.31 72 ILE A C 1
ATOM 516 O O . ILE A 1 72 ? 17.445 15.474 -22.522 1.00 92.31 72 ILE A O 1
ATOM 520 N N . VAL A 1 73 ? 19.680 15.702 -22.731 1.00 90.25 73 VAL A N 1
ATOM 521 C CA . VAL A 1 73 ? 19.939 15.997 -21.314 1.00 90.25 73 VAL A CA 1
ATOM 522 C C . VAL A 1 73 ? 19.260 17.300 -20.892 1.00 90.25 73 VAL A C 1
ATOM 524 O O . VAL A 1 73 ? 18.557 17.304 -19.884 1.00 90.25 73 VAL A O 1
ATOM 527 N N . GLU A 1 74 ? 19.368 18.372 -21.680 1.00 95.38 74 GLU A N 1
ATOM 528 C CA . GLU A 1 74 ? 18.674 19.643 -21.413 1.00 95.38 74 GLU A CA 1
ATOM 529 C C . GLU A 1 74 ? 17.152 19.458 -21.339 1.00 95.38 74 GLU A C 1
ATOM 531 O O . GLU A 1 74 ? 16.488 19.961 -20.429 1.00 95.38 74 GLU A O 1
ATOM 536 N N . ARG A 1 75 ? 16.581 18.663 -22.252 1.00 95.56 75 ARG A N 1
ATOM 537 C CA . ARG A 1 75 ? 15.149 18.345 -22.226 1.00 95.56 75 ARG A CA 1
ATOM 538 C C . ARG A 1 75 ? 14.759 17.546 -20.984 1.00 95.56 75 ARG A C 1
ATOM 540 O O . ARG A 1 75 ? 13.686 17.784 -20.428 1.00 95.56 75 ARG A O 1
ATOM 547 N N . GLN A 1 76 ? 15.580 16.582 -20.572 1.00 90.50 76 GLN A N 1
ATOM 548 C CA . GLN A 1 76 ? 15.330 15.803 -19.359 1.00 90.50 76 GLN A CA 1
ATOM 549 C C . GLN A 1 76 ? 15.400 16.683 -18.111 1.00 90.50 76 GLN A C 1
ATOM 551 O O . GLN A 1 76 ? 14.509 16.584 -17.267 1.00 90.50 76 GLN A O 1
ATOM 556 N N . LEU A 1 77 ? 16.378 17.589 -18.033 1.00 93.00 77 LEU A N 1
ATOM 557 C CA . LEU A 1 77 ? 16.504 18.545 -16.936 1.00 93.00 77 LEU A CA 1
ATOM 558 C C . LEU A 1 77 ? 15.248 19.421 -16.812 1.00 93.00 77 LEU A C 1
ATOM 560 O O . LEU A 1 77 ? 14.648 19.471 -15.743 1.00 93.00 77 LEU A O 1
ATOM 564 N N . ALA A 1 78 ? 14.760 19.983 -17.922 1.00 92.62 78 ALA A N 1
ATOM 565 C CA . ALA A 1 78 ? 13.543 20.799 -17.928 1.00 92.62 78 ALA A CA 1
ATOM 566 C C . ALA A 1 78 ? 12.274 20.024 -17.503 1.00 92.62 78 ALA A C 1
ATOM 568 O O . ALA A 1 78 ? 11.334 20.598 -16.949 1.00 92.62 78 ALA A O 1
ATOM 569 N N . ILE A 1 79 ? 12.202 18.714 -17.773 1.00 91.88 79 ILE A N 1
ATOM 570 C CA . ILE A 1 79 ? 11.096 17.864 -17.301 1.00 91.88 79 ILE A CA 1
ATOM 571 C C . ILE A 1 79 ? 11.187 17.664 -15.785 1.00 91.88 79 ILE A C 1
ATOM 573 O O . ILE A 1 79 ? 10.166 17.765 -15.101 1.00 91.88 79 ILE A O 1
ATOM 577 N N . VAL A 1 80 ? 12.390 17.401 -15.270 1.00 85.75 80 VAL A N 1
ATOM 578 C CA . VAL A 1 80 ? 12.636 17.209 -13.836 1.00 85.75 80 VAL A CA 1
ATOM 579 C C . VAL A 1 80 ? 12.338 18.491 -13.058 1.00 85.75 80 VAL A C 1
ATOM 581 O O . VAL A 1 80 ? 11.620 18.426 -12.063 1.00 85.75 80 VAL A O 1
ATOM 584 N N . GLU A 1 81 ? 12.783 19.653 -13.537 1.00 94.81 81 GLU A N 1
ATOM 585 C CA . GLU A 1 81 ? 12.482 20.955 -12.923 1.00 94.81 81 GLU A CA 1
ATOM 586 C C . GLU A 1 81 ? 10.970 21.186 -12.800 1.00 94.81 81 GLU A C 1
ATOM 588 O O . GLU A 1 81 ? 10.462 21.418 -11.704 1.00 94.81 81 GLU A O 1
ATOM 593 N N . ARG A 1 82 ? 10.211 20.983 -13.886 1.00 95.44 82 ARG A N 1
ATOM 594 C CA . ARG A 1 82 ? 8.739 21.097 -13.859 1.00 95.44 82 ARG A CA 1
ATOM 595 C C . ARG A 1 82 ? 8.080 20.100 -12.909 1.00 95.44 82 ARG A C 1
ATOM 597 O O . ARG A 1 82 ? 7.009 20.376 -12.369 1.00 95.44 82 ARG A O 1
ATOM 604 N N . GLN A 1 83 ? 8.651 18.908 -12.749 1.00 87.06 83 GLN A N 1
ATOM 605 C CA . GLN A 1 83 ? 8.137 17.920 -11.805 1.00 87.06 83 GLN A CA 1
ATOM 606 C C . GLN A 1 83 ? 8.363 18.377 -10.360 1.00 87.06 83 GLN A C 1
ATOM 608 O O . GLN A 1 83 ? 7.434 18.280 -9.556 1.00 87.06 83 GLN A O 1
ATOM 613 N N . ILE A 1 84 ? 9.546 18.914 -10.056 1.00 86.69 84 ILE A N 1
ATOM 614 C CA . ILE A 1 84 ? 9.883 19.470 -8.741 1.00 86.69 84 ILE A CA 1
ATOM 615 C C . ILE A 1 84 ? 8.959 20.647 -8.410 1.00 86.69 84 ILE A C 1
ATOM 617 O O . ILE A 1 84 ? 8.353 20.652 -7.341 1.00 86.69 84 ILE A O 1
ATOM 621 N N . GLU A 1 85 ? 8.755 21.586 -9.338 1.00 94.62 85 GLU A N 1
ATOM 622 C CA . GLU A 1 85 ? 7.840 22.724 -9.151 1.00 94.62 85 GLU A CA 1
ATOM 623 C C . GLU A 1 85 ? 6.406 22.273 -8.830 1.00 94.62 85 GLU A C 1
ATOM 625 O O . GLU A 1 85 ? 5.759 22.803 -7.926 1.00 94.62 85 GLU A O 1
ATOM 630 N N . ARG A 1 86 ? 5.900 21.243 -9.525 1.00 91.00 86 ARG A N 1
ATOM 631 C CA . ARG A 1 86 ? 4.567 20.680 -9.248 1.00 91.00 86 ARG A CA 1
ATOM 632 C C . ARG A 1 86 ? 4.486 20.019 -7.877 1.00 91.00 86 ARG A C 1
ATOM 634 O O . ARG A 1 86 ? 3.456 20.141 -7.215 1.00 91.00 86 ARG A O 1
ATOM 641 N N . GLN A 1 87 ? 5.529 19.295 -7.473 1.00 82.38 87 GLN A N 1
ATOM 642 C CA . GLN A 1 87 ? 5.585 18.656 -6.159 1.00 82.38 87 GLN A CA 1
ATOM 643 C C . GLN A 1 87 ? 5.636 19.701 -5.045 1.00 82.38 87 GLN A C 1
ATOM 645 O O . GLN A 1 87 ? 4.880 19.583 -4.081 1.00 82.38 87 GLN A O 1
ATOM 650 N N . LEU A 1 88 ? 6.442 20.752 -5.210 1.00 90.12 88 LEU A N 1
ATOM 651 C CA . LEU A 1 88 ? 6.516 21.860 -4.263 1.00 90.12 88 LEU A CA 1
ATOM 652 C C . LEU A 1 88 ? 5.153 22.551 -4.116 1.00 90.12 88 LEU A C 1
ATOM 654 O O . LEU A 1 88 ? 4.632 22.638 -3.008 1.00 90.12 88 LEU A O 1
ATOM 658 N N . ALA A 1 89 ? 4.504 22.903 -5.231 1.00 90.94 89 ALA A N 1
ATOM 659 C CA . ALA A 1 89 ? 3.180 23.530 -5.218 1.00 90.94 89 ALA A CA 1
ATOM 660 C C . ALA A 1 89 ? 2.077 22.635 -4.615 1.00 90.94 89 ALA A C 1
ATOM 662 O O . ALA A 1 89 ? 1.041 23.131 -4.161 1.00 90.94 89 ALA A O 1
ATOM 663 N N . PHE A 1 90 ? 2.244 21.309 -4.646 1.00 85.81 90 PHE A N 1
ATOM 664 C CA . PHE A 1 90 ? 1.346 20.380 -3.958 1.00 85.81 90 PHE A CA 1
ATOM 665 C C . PHE A 1 90 ? 1.584 20.391 -2.445 1.00 85.81 90 PHE A C 1
ATOM 667 O O . PHE A 1 90 ? 0.618 20.453 -1.683 1.00 85.81 90 PHE A O 1
ATOM 674 N N . VAL A 1 91 ? 2.848 20.356 -2.015 1.00 78.69 91 VAL A N 1
ATOM 675 C CA . VAL A 1 91 ? 3.229 20.403 -0.596 1.00 78.69 91 VAL A CA 1
ATOM 676 C C . VAL A 1 91 ? 2.804 21.724 0.041 1.00 78.69 91 VAL A C 1
ATOM 678 O O . VAL A 1 91 ? 2.205 21.700 1.112 1.00 78.69 91 VAL A O 1
ATOM 681 N N . GLU A 1 92 ? 3.017 22.854 -0.634 1.00 95.38 92 GLU A N 1
ATOM 682 C CA . GLU A 1 92 ? 2.562 24.172 -0.171 1.00 95.38 92 GLU A CA 1
ATOM 683 C C . GLU A 1 92 ? 1.047 24.189 0.056 1.00 95.38 92 GLU A C 1
ATOM 685 O O . GLU A 1 92 ? 0.588 24.515 1.148 1.00 95.38 92 GLU A O 1
ATOM 690 N N . ARG A 1 93 ? 0.256 23.702 -0.911 1.00 93.81 93 ARG A N 1
ATOM 691 C CA . ARG A 1 93 ? -1.207 23.600 -0.760 1.00 93.81 93 ARG A CA 1
ATOM 692 C C . ARG A 1 93 ? -1.638 22.664 0.367 1.00 93.81 93 ARG A C 1
ATOM 694 O O . ARG A 1 93 ? -2.676 22.891 0.988 1.00 93.81 93 ARG A O 1
ATOM 701 N N . GLN A 1 94 ? -0.906 21.576 0.605 1.00 82.12 94 GLN A N 1
ATOM 702 C CA . GLN A 1 94 ? -1.175 20.691 1.741 1.00 82.12 94 GLN A CA 1
ATOM 703 C C . GLN A 1 94 ? -0.901 21.412 3.060 1.00 82.12 94 GLN A C 1
ATOM 705 O O . GLN A 1 94 ? -1.737 21.359 3.959 1.00 82.12 94 GLN A O 1
ATOM 710 N N . LEU A 1 95 ? 0.219 22.128 3.155 1.00 86.38 95 LEU A N 1
ATOM 711 C CA . LEU A 1 95 ? 0.587 22.887 4.344 1.00 86.38 95 LEU A CA 1
ATOM 712 C C . LEU A 1 95 ? -0.425 24.002 4.639 1.00 86.38 95 LEU A C 1
ATOM 714 O O . LEU A 1 95 ? -0.879 24.115 5.773 1.00 86.38 95 LEU A O 1
ATOM 718 N N . GLU A 1 96 ? -0.855 24.754 3.624 1.00 95.12 96 GLU A N 1
ATOM 719 C CA . GLU A 1 96 ? -1.902 25.778 3.750 1.00 95.12 96 GLU A CA 1
ATOM 720 C C . GLU A 1 96 ? -3.223 25.193 4.267 1.00 95.12 96 GLU A C 1
ATOM 722 O O . GLU A 1 96 ? -3.866 25.767 5.146 1.00 95.12 96 GLU A O 1
ATOM 727 N N . ARG A 1 97 ? -3.624 24.013 3.774 1.00 88.25 97 ARG A N 1
ATOM 728 C CA . ARG A 1 97 ? -4.825 23.320 4.270 1.00 88.25 97 ARG A CA 1
ATOM 729 C C . ARG A 1 97 ? -4.679 22.891 5.726 1.00 88.25 97 ARG A C 1
ATOM 731 O O . ARG A 1 97 ? -5.633 23.038 6.486 1.00 88.25 97 ARG A O 1
ATOM 738 N N . GLN A 1 98 ? -3.520 22.358 6.113 1.00 81.19 98 GLN A N 1
ATOM 739 C CA . GLN A 1 98 ? -3.256 21.960 7.499 1.00 81.19 98 GLN A CA 1
ATOM 740 C C . GLN A 1 98 ? -3.266 23.173 8.430 1.00 81.19 98 GLN A C 1
ATOM 742 O O . GLN A 1 98 ? -3.911 23.131 9.476 1.00 81.19 98 GLN A O 1
ATOM 747 N N . LEU A 1 99 ? -2.639 24.276 8.018 1.00 91.62 99 LEU A N 1
ATOM 748 C CA . LEU A 1 99 ? -2.658 25.528 8.767 1.00 91.62 99 LEU A CA 1
ATOM 749 C C . LEU A 1 99 ? -4.092 26.040 8.955 1.00 91.62 99 LEU A C 1
ATOM 751 O O . LEU A 1 99 ? -4.487 26.318 10.082 1.00 91.62 99 LEU A O 1
ATOM 755 N N . ALA A 1 100 ? -4.912 26.046 7.899 1.00 89.31 100 ALA A N 1
ATOM 756 C CA . ALA A 1 100 ? -6.314 26.460 7.986 1.00 89.31 100 ALA A CA 1
ATOM 757 C C . ALA A 1 100 ? -7.151 25.574 8.935 1.00 89.31 100 ALA A C 1
ATOM 759 O O . ALA A 1 100 ? -8.061 26.058 9.614 1.00 89.31 100 ALA A O 1
ATOM 760 N N . ILE A 1 101 ? -6.858 24.270 9.007 1.00 81.31 101 ILE A N 1
ATOM 761 C CA . ILE A 1 101 ? -7.498 23.359 9.969 1.00 81.31 101 ILE A CA 1
ATOM 762 C C . ILE A 1 101 ? -7.090 23.725 11.398 1.00 81.31 101 ILE A C 1
ATOM 764 O O . ILE A 1 101 ? -7.963 23.826 12.263 1.00 81.31 101 ILE A O 1
ATOM 768 N N . VAL A 1 102 ? -5.798 23.954 11.641 1.00 82.06 102 VAL A N 1
ATOM 769 C CA . VAL A 1 102 ? -5.272 24.329 12.962 1.00 82.06 102 VAL A CA 1
ATOM 770 C C . VAL A 1 102 ? -5.829 25.678 13.414 1.00 82.06 102 VAL A C 1
ATOM 772 O O . VAL A 1 102 ? -6.318 25.784 14.535 1.00 82.06 102 VAL A O 1
ATOM 775 N N . GLU A 1 103 ? -5.852 26.688 12.544 1.00 93.69 103 GLU A N 1
ATOM 776 C CA . GLU A 1 103 ? -6.445 28.000 12.837 1.00 93.69 103 GLU A CA 1
ATOM 777 C C . GLU A 1 103 ? -7.933 27.882 13.185 1.00 93.69 103 GLU A C 1
ATOM 779 O O . GLU A 1 103 ? -8.411 28.478 14.153 1.00 93.69 103 GLU A O 1
ATOM 784 N N . ARG A 1 104 ? -8.680 27.047 12.450 1.00 89.44 104 ARG A N 1
ATOM 785 C CA . ARG A 1 104 ? -10.090 26.778 12.755 1.00 89.44 104 ARG A CA 1
ATOM 786 C C . ARG A 1 104 ? -10.263 26.081 14.105 1.00 89.44 104 ARG A C 1
ATOM 788 O O . ARG A 1 104 ? -11.203 26.404 14.832 1.00 89.44 104 ARG A O 1
ATOM 795 N N . GLN A 1 105 ? -9.399 25.125 14.439 1.00 83.31 105 GLN A N 1
ATOM 796 C CA . GLN A 1 105 ? -9.421 24.440 15.733 1.00 83.31 105 GLN A CA 1
ATOM 797 C C . GLN A 1 105 ? -9.098 25.403 16.876 1.00 83.31 105 GLN A C 1
ATOM 799 O O . GLN A 1 105 ? -9.829 25.425 17.866 1.00 83.31 105 GLN A O 1
ATOM 804 N N . LEU A 1 106 ? -8.080 26.248 16.712 1.00 89.31 106 LEU A N 1
ATOM 805 C CA . LEU A 1 106 ? -7.713 27.270 17.686 1.00 89.31 106 LEU A CA 1
ATOM 806 C C . LEU A 1 106 ? -8.877 28.235 17.938 1.00 89.31 106 LEU A C 1
ATOM 808 O O . LEU A 1 106 ? -9.260 28.437 19.087 1.00 89.31 106 LEU A O 1
ATOM 812 N N . ALA A 1 107 ? -9.535 28.722 16.882 1.00 88.75 107 ALA A N 1
ATOM 813 C CA . ALA A 1 107 ? -10.702 29.595 17.012 1.00 88.75 107 ALA A CA 1
ATOM 814 C C . ALA A 1 107 ? -11.878 28.926 17.755 1.00 88.75 107 ALA A C 1
ATOM 816 O O . ALA A 1 107 ? -12.626 29.587 18.481 1.00 88.75 107 ALA A O 1
ATOM 817 N N . ILE A 1 108 ? -12.072 27.612 17.593 1.00 84.81 108 ILE A N 1
ATOM 818 C CA . ILE A 1 108 ? -13.072 26.854 18.363 1.00 84.81 108 ILE A CA 1
ATOM 819 C C . ILE A 1 108 ? -12.664 26.786 19.839 1.00 84.81 108 ILE A C 1
ATOM 821 O O . ILE A 1 108 ? -13.505 27.026 20.706 1.00 84.81 108 ILE A O 1
ATOM 825 N N . VAL A 1 109 ? -11.394 26.495 20.127 1.00 79.88 109 VAL A N 1
ATOM 826 C CA . VAL A 1 109 ? -10.865 26.426 21.498 1.00 79.88 109 VAL A CA 1
ATOM 827 C C . VAL A 1 109 ? -11.005 27.773 22.205 1.00 79.88 109 VAL A C 1
ATOM 829 O O . VAL A 1 109 ? -11.512 27.814 23.324 1.00 79.88 109 VAL A O 1
ATOM 832 N N . GLU A 1 110 ? -10.656 28.876 21.546 1.00 89.62 110 GLU A N 1
ATOM 833 C CA . GLU A 1 110 ? -10.806 30.229 22.093 1.00 89.62 110 GLU A CA 1
ATOM 834 C C . GLU A 1 110 ? -12.270 30.564 22.409 1.00 89.62 110 GLU A C 1
ATOM 836 O O . GLU A 1 110 ? -12.577 31.072 23.490 1.00 89.62 110 GLU A O 1
ATOM 841 N N . ARG A 1 111 ? -13.207 30.213 21.516 1.00 88.19 111 ARG A N 1
ATOM 842 C CA . ARG A 1 111 ? -14.650 30.398 21.760 1.00 88.19 111 ARG A CA 1
ATOM 843 C C . ARG A 1 111 ? -15.150 29.569 22.938 1.00 88.19 111 ARG A C 1
ATOM 845 O O . ARG A 1 111 ? -15.950 30.061 23.734 1.00 88.19 111 ARG A O 1
ATOM 852 N N . LEU A 1 112 ? -14.690 28.325 23.061 1.00 81.75 112 LEU A N 1
ATOM 853 C CA . LEU A 1 112 ? -15.042 27.458 24.184 1.00 81.75 112 LEU A CA 1
ATOM 854 C C . LEU A 1 112 ? -14.468 27.990 25.500 1.00 81.75 112 LEU A C 1
ATOM 856 O O . LEU A 1 112 ? -15.185 28.006 26.497 1.00 81.75 112 LEU A O 1
ATOM 860 N N . ALA A 1 113 ? -13.224 28.472 25.500 1.00 80.06 113 ALA A N 1
ATOM 861 C CA . ALA A 1 113 ? -12.597 29.088 26.665 1.00 80.06 113 ALA A CA 1
ATOM 862 C C . ALA A 1 113 ? -13.355 30.348 27.115 1.00 80.06 113 ALA A C 1
ATOM 864 O O . ALA A 1 113 ? -13.662 30.487 28.300 1.00 80.06 113 ALA A O 1
ATOM 865 N N . ALA A 1 114 ? -13.743 31.218 26.176 1.00 85.12 114 ALA A N 1
ATOM 866 C CA . ALA A 1 114 ? -14.542 32.408 26.468 1.00 85.12 114 ALA A CA 1
ATOM 867 C C . ALA A 1 114 ? -15.927 32.057 27.047 1.00 85.12 114 ALA A C 1
ATOM 869 O O . ALA A 1 114 ? -16.338 32.617 28.064 1.00 85.12 114 ALA A O 1
ATOM 870 N N . ALA A 1 115 ? -16.630 31.085 26.455 1.00 81.94 115 ALA A N 1
ATOM 871 C CA . ALA A 1 115 ? -17.923 30.614 26.959 1.00 81.94 115 ALA A CA 1
ATOM 872 C C . ALA A 1 115 ? -17.808 29.965 28.352 1.00 81.94 115 ALA A C 1
ATOM 874 O O . ALA A 1 115 ? -18.681 30.123 29.206 1.00 81.94 115 ALA A O 1
ATOM 875 N N . ALA A 1 116 ? -16.719 29.241 28.594 1.00 73.94 116 ALA A N 1
ATOM 876 C CA . ALA A 1 116 ? -16.439 28.588 29.861 1.00 73.94 116 ALA A CA 1
ATOM 877 C C . ALA A 1 116 ? -16.105 29.593 30.979 1.00 73.94 116 ALA A C 1
ATOM 879 O O . ALA A 1 116 ? -16.550 29.407 32.115 1.00 73.94 116 ALA A O 1
ATOM 880 N N . ALA A 1 117 ? -15.380 30.668 30.649 1.00 80.19 117 ALA A N 1
ATOM 881 C CA . ALA A 1 117 ? -15.111 31.783 31.553 1.00 80.19 117 ALA A CA 1
ATOM 882 C C . ALA A 1 117 ? -16.402 32.533 31.924 1.00 80.19 117 ALA A C 1
ATOM 884 O O . ALA A 1 117 ? -16.623 32.819 33.098 1.00 80.19 117 ALA A O 1
ATOM 885 N N . ALA A 1 118 ? -17.290 32.774 30.951 1.00 82.75 118 ALA A N 1
ATOM 886 C CA . ALA A 1 118 ? -18.570 33.448 31.182 1.00 82.75 118 ALA A CA 1
ATOM 887 C C . ALA A 1 118 ? -19.524 32.657 32.100 1.00 82.75 118 ALA A C 1
ATOM 889 O O . ALA A 1 118 ? -20.273 33.252 32.868 1.00 82.75 118 ALA A O 1
ATOM 890 N N . ASN A 1 119 ? -19.478 31.322 32.056 1.00 80.12 119 ASN A N 1
ATOM 891 C CA . ASN A 1 119 ? -20.394 30.455 32.805 1.00 80.12 119 ASN A CA 1
ATOM 892 C C . ASN A 1 119 ? -19.839 29.951 34.153 1.00 80.12 119 ASN A C 1
ATOM 894 O O . ASN A 1 119 ? -20.443 29.069 34.759 1.00 80.12 119 ASN A O 1
ATOM 898 N N . GLY A 1 120 ? -18.670 30.425 34.612 1.00 68.94 120 GLY A N 1
ATOM 899 C CA . GLY A 1 120 ? -18.039 29.943 35.857 1.00 68.94 120 GLY A CA 1
ATOM 900 C C . GLY A 1 120 ? -17.681 28.445 35.851 1.00 68.94 120 GLY A C 1
ATOM 901 O O . GLY A 1 120 ? -17.369 27.866 36.887 1.00 68.94 120 GLY A O 1
ATOM 902 N N . SER A 1 121 ? -17.715 27.808 34.676 1.00 64.44 121 SER A N 1
ATOM 903 C CA . SER A 1 121 ? -17.639 26.355 34.476 1.00 64.44 121 SER A CA 1
ATOM 904 C C . SER A 1 121 ? -16.325 25.924 33.806 1.00 64.44 121 SER A C 1
ATOM 906 O O . SER A 1 121 ? -16.203 24.787 33.339 1.00 64.44 121 SER A O 1
ATOM 908 N N . LEU A 1 122 ? -15.326 26.812 33.758 1.00 59.84 122 LEU A N 1
ATOM 909 C CA . LEU A 1 122 ? -14.001 26.531 33.199 1.00 59.84 122 LEU A CA 1
ATOM 910 C C . LEU A 1 122 ? -13.368 25.297 33.855 1.00 59.84 122 LEU A C 1
ATOM 912 O O . LEU A 1 122 ? -12.855 24.435 33.152 1.00 59.84 122 LEU A O 1
ATOM 916 N N . MET A 1 123 ? -13.530 25.133 35.172 1.00 60.38 123 MET A N 1
ATOM 917 C CA . MET A 1 123 ? -13.063 23.936 35.880 1.00 60.38 123 MET A CA 1
ATOM 918 C C . MET A 1 123 ? -13.803 22.658 35.486 1.00 60.38 123 MET A C 1
ATOM 920 O O . MET A 1 123 ? -13.174 21.611 35.410 1.00 60.38 123 MET A O 1
ATOM 924 N N . HIS A 1 124 ? -15.098 22.722 35.169 1.00 61.47 124 HIS A N 1
ATOM 925 C CA . HIS A 1 124 ? -15.862 21.540 34.761 1.00 61.47 124 HIS A CA 1
ATOM 926 C C . HIS A 1 124 ? -15.532 21.118 33.320 1.00 61.47 124 HIS A C 1
ATOM 928 O O . HIS A 1 124 ? -15.555 19.932 33.007 1.00 61.47 124 HIS A O 1
ATOM 934 N N . ILE A 1 125 ? -15.193 22.073 32.443 1.00 60.00 125 ILE A N 1
ATOM 935 C CA . ILE A 1 125 ? -14.744 21.812 31.066 1.00 60.00 125 ILE A CA 1
ATOM 936 C C . ILE A 1 125 ? -13.286 21.345 31.051 1.00 60.00 125 ILE A C 1
ATOM 938 O O . ILE A 1 125 ? -12.993 20.375 30.362 1.00 60.00 125 ILE A O 1
ATOM 942 N N . ILE A 1 126 ? -12.406 21.946 31.859 1.00 62.81 126 ILE A N 1
ATOM 943 C CA . ILE A 1 126 ? -11.027 21.478 32.063 1.00 62.81 126 ILE A CA 1
ATOM 944 C C . ILE A 1 126 ? -11.022 20.095 32.718 1.00 62.81 126 ILE A C 1
ATOM 946 O O . ILE A 1 126 ? -10.283 19.242 32.259 1.00 62.81 126 ILE A O 1
ATOM 950 N N . GLN A 1 127 ? -11.884 19.801 33.698 1.00 58.69 127 GLN A N 1
ATOM 951 C CA . GLN A 1 127 ? -12.035 18.437 34.223 1.00 58.69 127 GLN A CA 1
ATOM 952 C C . GLN A 1 127 ? -12.571 17.468 33.167 1.00 58.69 127 GLN A C 1
ATOM 954 O O . GLN A 1 127 ? -12.121 16.331 33.128 1.00 58.69 127 GLN A O 1
ATOM 959 N N . ARG A 1 128 ? -13.483 17.887 32.278 1.00 55.50 128 ARG A N 1
ATOM 960 C CA . ARG A 1 128 ? -13.980 17.031 31.185 1.00 55.50 128 ARG A CA 1
ATOM 961 C C . ARG A 1 128 ? -12.929 16.787 30.103 1.00 55.50 128 ARG A C 1
ATOM 963 O O . ARG A 1 128 ? -12.874 15.683 29.576 1.00 55.50 128 ARG A O 1
ATOM 970 N N . TYR A 1 129 ? -12.103 17.786 29.789 1.00 52.12 129 TYR A N 1
ATOM 971 C CA . TYR A 1 129 ? -10.978 17.661 28.861 1.00 52.12 129 TYR A CA 1
ATOM 972 C C . TYR A 1 129 ? -9.815 16.890 29.480 1.00 52.12 129 TYR A C 1
ATOM 974 O O . TYR A 1 129 ? -9.284 16.014 28.821 1.00 52.12 129 TYR A O 1
ATOM 982 N N . ALA A 1 130 ? -9.504 17.096 30.758 1.00 50.84 130 ALA A N 1
ATOM 983 C CA . ALA A 1 130 ? -8.552 16.284 31.508 1.00 50.84 130 ALA A CA 1
ATOM 984 C C . ALA A 1 130 ? -9.051 14.841 31.689 1.00 50.84 130 ALA A C 1
ATOM 986 O O . ALA A 1 130 ? -8.235 13.936 31.706 1.00 50.84 130 ALA A O 1
ATOM 987 N N . LEU A 1 131 ? -10.368 14.592 31.739 1.00 51.44 131 LEU A N 1
ATOM 988 C CA . LEU A 1 131 ? -10.968 13.249 31.651 1.00 51.44 131 LEU A CA 1
ATOM 989 C C . LEU A 1 131 ? -10.940 12.670 30.222 1.00 51.44 131 LEU A C 1
ATOM 991 O O . LEU A 1 131 ? -10.960 11.453 30.053 1.00 51.44 131 LEU A O 1
ATOM 995 N N . LEU A 1 132 ? -10.890 13.519 29.189 1.00 48.72 132 LEU A N 1
ATOM 996 C CA . LEU A 1 132 ? -10.697 13.127 27.787 1.00 48.72 132 LEU A CA 1
ATOM 997 C C . LEU A 1 132 ? -9.211 12.966 27.414 1.00 48.72 132 LEU A C 1
ATOM 999 O O . LEU A 1 132 ? -8.921 12.230 26.482 1.00 48.72 132 LEU A O 1
ATOM 1003 N N . GLU A 1 133 ? -8.276 13.601 28.118 1.00 43.91 133 GLU A N 1
ATOM 1004 C CA . GLU A 1 133 ? -6.827 13.366 28.025 1.00 43.91 133 GLU A CA 1
ATOM 1005 C C . GLU A 1 133 ? -6.382 12.236 28.964 1.00 43.91 133 GLU A C 1
ATOM 1007 O O . GLU A 1 133 ? -5.544 11.431 28.578 1.00 43.91 133 GLU A O 1
ATOM 1012 N N . GLN A 1 134 ? -7.058 12.038 30.105 1.00 41.56 134 GLN A N 1
ATOM 1013 C CA . GLN A 1 134 ? -7.125 10.759 30.836 1.00 41.56 134 GLN A CA 1
ATOM 1014 C C . GLN A 1 134 ? -8.016 9.734 30.108 1.00 41.56 134 GLN A C 1
ATOM 1016 O O . GLN A 1 134 ? -8.590 8.830 30.724 1.00 41.56 134 GLN A O 1
ATOM 1021 N N . ARG A 1 135 ? -8.130 9.847 28.777 1.00 48.38 135 ARG A N 1
ATOM 1022 C CA . ARG A 1 135 ? -8.549 8.743 27.918 1.00 48.38 135 ARG A CA 1
ATOM 1023 C C . ARG A 1 135 ? -7.686 7.555 28.299 1.00 48.38 135 ARG A C 1
ATOM 1025 O O . ARG A 1 135 ? -6.480 7.593 28.089 1.00 48.38 135 ARG A O 1
ATOM 1032 N N . VAL A 1 136 ? -8.353 6.566 28.900 1.00 52.56 136 VAL A N 1
ATOM 1033 C CA . VAL A 1 136 ? -7.924 5.184 29.130 1.00 52.56 136 VAL A CA 1
ATOM 1034 C C . VAL A 1 136 ? -6.638 4.925 28.375 1.00 52.56 136 VAL A C 1
ATOM 1036 O O . VAL A 1 136 ? -6.697 4.854 27.145 1.00 52.56 136 VAL A O 1
ATOM 1039 N N . ASP A 1 137 ? -5.520 4.847 29.106 1.00 61.25 137 ASP A N 1
ATOM 1040 C CA . ASP A 1 137 ? -4.247 4.397 28.556 1.00 61.25 137 ASP A CA 1
ATOM 1041 C C . ASP A 1 137 ? -4.568 3.266 27.571 1.00 61.25 137 ASP A C 1
ATOM 1043 O O . ASP A 1 137 ? -5.170 2.258 27.971 1.00 61.25 137 ASP A O 1
ATOM 1047 N N . PRO A 1 138 ? -4.333 3.458 26.262 1.00 66.88 138 PRO A N 1
ATOM 1048 C CA . PRO A 1 138 ? -4.737 2.462 25.297 1.00 66.88 138 PRO A CA 1
ATOM 1049 C C . PRO A 1 138 ? -3.922 1.184 25.503 1.00 66.88 138 PRO A C 1
ATOM 1051 O O . PRO A 1 138 ? -4.334 0.151 24.993 1.00 66.88 138 PRO A O 1
ATOM 1054 N N . ALA A 1 139 ? -2.834 1.198 26.286 1.00 72.50 139 ALA A N 1
ATOM 1055 C CA . ALA A 1 139 ? -1.993 0.037 26.540 1.00 72.50 139 ALA A CA 1
ATOM 1056 C C . ALA A 1 139 ? -2.766 -1.197 27.047 1.00 72.50 139 ALA A C 1
ATOM 1058 O O . ALA A 1 139 ? -2.615 -2.246 26.425 1.00 72.50 139 ALA A O 1
ATOM 1059 N N . PRO A 1 140 ? -3.631 -1.152 28.083 1.00 74.25 140 PRO A N 1
ATOM 1060 C CA . PRO A 1 140 ? -4.449 -2.307 28.466 1.00 74.25 140 PRO A CA 1
ATOM 1061 C C . PRO A 1 140 ? -5.417 -2.794 27.374 1.00 74.25 140 PRO A C 1
ATOM 1063 O O . PRO A 1 140 ? -5.622 -4.004 27.241 1.00 74.25 140 PRO A O 1
ATOM 1066 N N . LEU A 1 141 ? -5.988 -1.892 26.566 1.00 73.81 141 LEU A N 1
ATOM 1067 C CA . LEU A 1 141 ? -6.854 -2.268 25.437 1.00 73.81 141 LEU A CA 1
ATOM 1068 C C . LEU A 1 141 ? -6.047 -2.929 24.317 1.00 73.81 141 LEU A C 1
ATOM 1070 O O . LEU A 1 141 ? -6.406 -4.009 23.854 1.00 73.81 141 LEU A O 1
ATOM 1074 N N . ILE A 1 142 ? -4.922 -2.323 23.948 1.00 76.00 142 ILE A N 1
ATOM 1075 C CA . ILE A 1 142 ? -3.968 -2.821 22.961 1.00 76.00 142 ILE A CA 1
ATOM 1076 C C . ILE A 1 142 ? -3.402 -4.163 23.412 1.00 76.00 142 ILE A C 1
ATOM 1078 O O . ILE A 1 142 ? -3.344 -5.079 22.609 1.00 76.00 142 ILE A O 1
ATOM 1082 N N . ALA A 1 143 ? -3.063 -4.341 24.690 1.00 74.88 143 ALA A N 1
ATOM 1083 C CA . ALA A 1 143 ? -2.633 -5.625 25.239 1.00 74.88 143 ALA A CA 1
ATOM 1084 C C . ALA A 1 143 ? -3.739 -6.687 25.126 1.00 74.88 143 ALA A C 1
ATOM 1086 O O . ALA A 1 143 ? -3.463 -7.846 24.812 1.00 74.88 143 ALA A O 1
ATOM 1087 N N . GLY A 1 144 ? -5.000 -6.296 25.338 1.00 73.75 144 GLY A N 1
ATOM 1088 C CA . GLY A 1 144 ? -6.167 -7.136 25.085 1.00 73.75 144 GLY A CA 1
ATOM 1089 C C . GLY A 1 144 ? -6.275 -7.568 23.624 1.00 73.75 144 GLY A C 1
ATOM 1090 O O . GLY A 1 144 ? -6.347 -8.764 23.352 1.00 73.75 144 GLY A O 1
ATOM 1091 N N . TRP A 1 145 ? -6.227 -6.616 22.693 1.00 78.44 145 TRP A N 1
ATOM 1092 C CA . TRP A 1 145 ? -6.310 -6.887 21.257 1.00 78.44 145 TRP A CA 1
ATOM 1093 C C . TRP A 1 145 ? -5.093 -7.635 20.721 1.00 78.44 145 TRP A C 1
ATOM 1095 O O . TRP A 1 145 ? -5.229 -8.493 19.856 1.00 78.44 145 TRP A O 1
ATOM 1105 N N . ASN A 1 146 ? -3.915 -7.386 21.283 1.00 70.75 146 ASN A N 1
ATOM 1106 C CA . ASN A 1 146 ? -2.687 -8.069 20.918 1.00 70.75 146 ASN A CA 1
ATOM 1107 C C . ASN A 1 146 ? -2.781 -9.576 21.169 1.00 70.75 146 ASN A C 1
ATOM 1109 O O . ASN A 1 146 ? -2.261 -10.355 20.375 1.00 70.75 146 ASN A O 1
ATOM 1113 N N . ARG A 1 147 ? -3.515 -9.998 22.208 1.00 73.50 147 ARG A N 1
ATOM 1114 C CA . ARG A 1 147 ? -3.808 -11.418 22.460 1.00 73.50 147 ARG A CA 1
ATOM 1115 C C . ARG A 1 147 ? -4.738 -12.041 21.415 1.00 73.50 147 ARG A C 1
ATOM 1117 O O . ARG A 1 147 ? -4.735 -13.259 21.284 1.00 73.50 147 ARG A O 1
ATOM 1124 N N . ALA A 1 148 ? -5.518 -11.236 20.695 1.00 71.12 148 ALA A N 1
ATOM 1125 C CA . ALA A 1 148 ? -6.425 -11.695 19.643 1.00 71.12 148 ALA A CA 1
ATOM 1126 C C . ALA A 1 148 ? -5.741 -11.856 18.272 1.00 71.12 148 ALA A C 1
ATOM 1128 O O . ALA A 1 148 ? -6.300 -12.508 17.387 1.00 71.12 148 ALA A O 1
ATOM 1129 N N . VAL A 1 149 ? -4.546 -11.275 18.096 1.00 73.06 149 VAL A N 1
ATOM 1130 C CA . VAL A 1 149 ? -3.756 -11.367 16.861 1.00 73.06 149 VAL A CA 1
ATOM 1131 C C . VAL A 1 149 ? -2.738 -12.494 16.973 1.00 73.06 149 VAL A C 1
ATOM 1133 O O . VAL A 1 149 ? -1.903 -12.541 17.880 1.00 73.06 149 VAL A O 1
ATOM 1136 N N . VAL A 1 150 ? -2.788 -13.396 16.006 1.00 75.81 150 VAL A N 1
ATOM 1137 C CA . VAL A 1 150 ? -1.927 -14.568 15.904 1.00 75.81 150 VAL A CA 1
ATOM 1138 C C . VAL A 1 150 ? -0.934 -14.394 14.757 1.00 75.81 150 VAL A C 1
ATOM 1140 O O . VAL A 1 150 ? -1.248 -13.809 13.721 1.00 75.81 150 VAL A O 1
ATOM 1143 N N . ALA A 1 151 ? 0.287 -14.872 14.950 1.00 66.75 151 ALA A N 1
ATOM 1144 C CA . ALA A 1 151 ? 1.280 -14.954 13.891 1.00 66.75 151 ALA A CA 1
ATOM 1145 C C . ALA A 1 151 ? 1.006 -16.199 13.039 1.00 66.75 151 ALA A C 1
ATOM 1147 O O . ALA A 1 151 ? 0.680 -17.255 13.589 1.00 66.75 151 ALA A O 1
ATOM 1148 N N . LEU A 1 152 ? 1.181 -16.075 11.722 1.00 67.94 152 LEU A N 1
ATOM 1149 C CA . LEU A 1 152 ? 1.158 -17.196 10.780 1.00 67.94 152 LEU A CA 1
ATOM 1150 C C . LEU A 1 152 ? 2.566 -17.482 10.248 1.00 67.94 152 LEU A C 1
ATOM 1152 O O . LEU A 1 152 ? 3.336 -16.555 9.955 1.00 67.94 152 LEU A O 1
ATOM 1156 N N . GLY A 1 153 ? 2.910 -18.766 10.131 1.00 64.44 153 GLY A N 1
ATOM 1157 C CA . GLY A 1 153 ? 4.228 -19.195 9.676 1.00 64.44 153 GLY A CA 1
ATOM 1158 C C . GLY A 1 153 ? 4.316 -20.651 9.216 1.00 64.44 153 GLY A C 1
ATOM 1159 O O . GLY A 1 153 ? 3.390 -21.434 9.403 1.00 64.44 153 GLY A O 1
ATOM 1160 N N . LEU A 1 154 ? 5.479 -21.006 8.665 1.00 56.75 154 LEU A N 1
ATOM 1161 C CA . LEU A 1 154 ? 5.918 -22.388 8.448 1.00 56.75 154 LEU A CA 1
ATOM 1162 C C . LEU A 1 154 ? 7.255 -22.617 9.147 1.00 56.75 154 LEU A C 1
ATOM 1164 O O . LEU A 1 154 ? 8.187 -21.843 8.920 1.00 56.75 154 LEU A O 1
ATOM 1168 N N . GLN A 1 155 ? 7.385 -23.705 9.917 1.00 57.53 155 GLN A N 1
ATOM 1169 C CA . GLN A 1 155 ? 8.683 -24.247 10.366 1.00 57.53 155 GLN A CA 1
ATOM 1170 C C . GLN A 1 155 ? 9.657 -23.168 10.884 1.00 57.53 155 GLN A C 1
ATOM 1172 O O . GLN A 1 155 ? 10.831 -23.111 10.519 1.00 57.53 155 GLN A O 1
ATOM 1177 N N . GLY A 1 156 ? 9.132 -22.254 11.707 1.00 53.66 156 GLY A N 1
ATOM 1178 C CA . GLY A 1 156 ? 9.896 -21.183 12.341 1.00 53.66 156 GLY A CA 1
ATOM 1179 C C . GLY A 1 156 ? 10.314 -20.008 11.451 1.00 53.66 156 GLY A C 1
ATOM 1180 O O . GLY A 1 156 ? 11.137 -19.188 11.867 1.00 53.66 156 GLY A O 1
ATOM 1181 N N . ARG A 1 157 ? 9.704 -19.872 10.272 1.00 59.44 157 ARG A N 1
ATOM 1182 C CA . ARG A 1 157 ? 9.616 -18.618 9.514 1.00 59.44 157 ARG A CA 1
ATOM 1183 C C . ARG A 1 157 ? 8.196 -18.070 9.627 1.00 59.44 157 ARG A C 1
ATOM 1185 O O . ARG A 1 157 ? 7.231 -18.804 9.446 1.00 59.44 157 ARG A O 1
ATOM 1192 N N . ARG A 1 158 ? 8.069 -16.789 9.973 1.00 60.56 158 ARG A N 1
ATOM 1193 C CA . ARG A 1 158 ? 6.782 -16.088 10.101 1.00 60.56 158 ARG A CA 1
ATOM 1194 C C . ARG A 1 158 ? 6.596 -15.179 8.895 1.00 60.56 158 ARG A C 1
ATOM 1196 O O . ARG A 1 158 ? 7.540 -14.479 8.535 1.00 60.56 158 ARG A O 1
ATOM 1203 N N . PHE A 1 159 ? 5.401 -15.193 8.316 1.00 63.78 159 PHE A N 1
ATOM 1204 C CA . PHE A 1 159 ? 5.116 -14.521 7.044 1.00 63.78 159 PHE A CA 1
ATOM 1205 C C . PHE A 1 159 ? 4.006 -13.468 7.152 1.00 63.78 159 PHE A C 1
ATOM 1207 O O . PHE A 1 159 ? 3.944 -12.565 6.326 1.00 63.78 159 PHE A O 1
ATOM 1214 N N . GLY A 1 160 ? 3.170 -13.507 8.197 1.00 71.81 160 GLY A N 1
ATOM 1215 C CA . GLY A 1 160 ? 2.140 -12.486 8.379 1.00 71.81 160 GLY A CA 1
ATOM 1216 C C . GLY A 1 160 ? 1.300 -12.642 9.638 1.00 71.81 160 GLY A C 1
ATOM 1217 O O . GLY A 1 160 ? 1.660 -13.364 10.573 1.00 71.81 160 GLY A O 1
ATOM 1218 N N . SER A 1 161 ? 0.176 -11.928 9.652 1.00 79.12 161 SER A N 1
ATOM 1219 C CA . SER A 1 161 ? -0.735 -11.846 10.792 1.00 79.12 161 SER A CA 1
ATOM 1220 C C . SER A 1 161 ? -2.099 -12.429 10.452 1.00 79.12 161 SER A C 1
ATOM 1222 O O . SER A 1 161 ? -2.586 -12.291 9.333 1.00 79.12 161 SER A O 1
ATOM 1224 N N . ALA A 1 162 ? -2.748 -13.033 11.436 1.00 78.62 162 ALA A N 1
ATOM 1225 C CA . ALA A 1 162 ? -4.170 -13.333 11.401 1.00 78.62 162 ALA A CA 1
ATOM 1226 C C . ALA A 1 162 ? -4.814 -12.901 12.714 1.00 78.62 162 ALA A C 1
ATOM 1228 O O . ALA A 1 162 ? -4.126 -12.647 13.702 1.00 78.62 162 ALA A O 1
ATOM 1229 N N . PHE A 1 163 ? -6.135 -12.829 12.764 1.00 81.06 163 PHE A N 1
ATOM 1230 C CA . PHE A 1 163 ? -6.833 -12.548 14.015 1.00 81.06 163 PHE A CA 1
ATOM 1231 C C . PHE A 1 163 ? -8.172 -13.261 14.092 1.00 81.06 163 PHE A C 1
ATOM 1233 O O . PHE A 1 163 ? -8.786 -13.592 13.076 1.00 81.06 163 PHE A O 1
ATOM 1240 N N . ALA A 1 164 ? -8.609 -13.505 15.325 1.00 79.75 164 ALA A N 1
ATOM 1241 C CA . ALA A 1 164 ? -9.893 -14.122 15.602 1.00 79.75 164 ALA A CA 1
ATOM 1242 C C . ALA A 1 164 ? -11.019 -13.087 15.474 1.00 79.75 164 ALA A C 1
ATOM 1244 O O . ALA A 1 164 ? -11.035 -12.074 16.181 1.00 79.75 164 ALA A O 1
ATOM 1245 N N . LEU A 1 165 ? -11.981 -13.363 14.596 1.00 75.25 165 LEU A N 1
ATOM 1246 C CA . LEU A 1 165 ? -13.152 -12.526 14.369 1.00 75.25 165 LEU A CA 1
ATOM 1247 C C . LEU A 1 165 ? -14.432 -13.298 14.697 1.00 75.25 165 LEU A C 1
ATOM 1249 O O . LEU A 1 165 ? -14.616 -14.440 14.264 1.00 75.25 165 LEU A O 1
ATOM 1253 N N . HIS A 1 166 ? -15.340 -12.659 15.439 1.00 72.75 166 HIS A N 1
ATOM 1254 C CA . HIS A 1 166 ? -16.690 -13.180 15.635 1.00 72.75 166 HIS A CA 1
ATOM 1255 C C . HIS A 1 166 ? -17.493 -13.040 14.338 1.00 72.75 166 HIS A C 1
ATOM 1257 O O . HIS A 1 166 ? -17.772 -11.935 13.877 1.00 72.75 166 HIS A O 1
ATOM 1263 N N . THR A 1 167 ? -17.892 -14.173 13.764 1.00 67.19 167 THR A N 1
ATOM 1264 C CA . THR A 1 167 ? -18.811 -14.246 12.622 1.00 67.19 167 THR A CA 1
ATOM 1265 C C . THR A 1 167 ? -20.163 -14.797 13.072 1.00 67.19 167 THR A C 1
ATOM 1267 O O . THR A 1 167 ? -20.283 -15.382 14.150 1.00 67.19 167 THR A O 1
ATOM 1270 N N . CYS A 1 168 ? -21.189 -14.680 12.228 1.00 61.56 168 CYS A N 1
ATOM 1271 C CA . CYS A 1 168 ? -22.504 -15.276 12.490 1.00 61.56 168 CYS A CA 1
ATOM 1272 C C . CYS A 1 168 ? -22.469 -16.811 12.650 1.00 61.56 168 CYS A C 1
ATOM 1274 O O . CYS A 1 168 ? -23.373 -17.379 13.251 1.00 61.56 168 CYS A O 1
ATOM 1276 N N . SER A 1 169 ? -21.429 -17.480 12.143 1.00 64.94 169 SER A N 1
ATOM 1277 C CA . SER A 1 169 ? -21.211 -18.933 12.254 1.00 64.94 169 SER A CA 1
ATOM 1278 C C . SER A 1 169 ? -20.231 -19.350 13.350 1.00 64.94 169 SER A C 1
ATOM 1280 O O . SER A 1 169 ? -19.821 -20.505 13.385 1.00 64.94 169 SER A O 1
ATOM 1282 N N . GLY A 1 170 ? -19.815 -18.427 14.216 1.00 72.25 170 GLY A N 1
ATOM 1283 C CA . GLY A 1 170 ? -18.806 -18.681 15.244 1.00 72.25 170 GLY A CA 1
ATOM 1284 C C . GLY A 1 170 ? -17.512 -17.914 14.999 1.00 72.25 170 GLY A C 1
ATOM 1285 O O . GLY A 1 170 ? -17.462 -16.972 14.206 1.00 72.25 170 GLY A O 1
ATOM 1286 N N . VAL A 1 171 ? -16.459 -18.277 15.723 1.00 72.25 171 VAL A N 1
ATOM 1287 C CA . VAL A 1 171 ? -15.179 -17.567 15.656 1.00 72.25 171 VAL A CA 1
ATOM 1288 C C . VAL A 1 171 ? -14.315 -18.157 14.543 1.00 72.25 171 VAL A C 1
ATOM 1290 O O . VAL A 1 171 ? -14.126 -19.372 14.481 1.00 72.25 171 VAL A O 1
ATOM 1293 N N . ARG A 1 172 ? -13.804 -17.301 13.656 1.00 81.12 172 ARG A N 1
ATOM 1294 C CA . ARG A 1 172 ? -12.931 -17.682 12.534 1.00 81.12 172 ARG A CA 1
ATOM 1295 C C . ARG A 1 172 ? -11.637 -16.877 12.572 1.00 81.12 172 ARG A C 1
ATOM 1297 O O . ARG A 1 172 ? -11.632 -15.754 13.074 1.00 81.12 172 ARG A O 1
ATOM 1304 N N . LEU A 1 173 ? -10.551 -17.445 12.052 1.00 82.06 173 LEU A N 1
ATOM 1305 C CA . LEU A 1 173 ? -9.301 -16.715 11.841 1.00 82.06 173 LEU A CA 1
ATOM 1306 C C . LEU A 1 173 ? -9.326 -16.072 10.466 1.00 82.06 173 LEU A C 1
ATOM 1308 O O . LEU A 1 173 ? -9.617 -16.746 9.482 1.00 82.06 173 LEU A O 1
ATOM 1312 N N . ILE A 1 174 ? -9.002 -14.788 10.395 1.00 82.25 174 ILE A N 1
ATOM 1313 C CA . ILE A 1 174 ? -8.946 -14.056 9.134 1.00 82.25 174 ILE A CA 1
ATOM 1314 C C . ILE A 1 174 ? -7.526 -13.547 8.905 1.00 82.25 174 ILE A C 1
ATOM 1316 O O . ILE A 1 174 ? -6.884 -13.079 9.844 1.00 82.25 174 ILE A O 1
ATOM 1320 N N . THR A 1 175 ? -7.045 -13.650 7.668 1.00 85.12 175 THR A N 1
ATOM 1321 C CA . THR A 1 175 ? -5.728 -13.166 7.229 1.00 85.12 175 THR A CA 1
ATOM 1322 C C . THR A 1 175 ? -5.773 -12.694 5.772 1.00 85.12 175 THR A C 1
ATOM 1324 O O . THR A 1 175 ? -6.818 -12.780 5.125 1.00 85.12 175 THR A O 1
ATOM 1327 N N . SER A 1 176 ? -4.648 -12.205 5.249 1.00 79.12 176 SER A N 1
ATOM 1328 C CA . SER A 1 176 ? -4.486 -11.904 3.825 1.00 79.12 176 SER A CA 1
ATOM 1329 C C . SER A 1 176 ? -4.075 -13.147 3.040 1.00 79.12 176 SER A C 1
ATOM 1331 O O . SER A 1 176 ? -3.346 -13.997 3.547 1.00 79.12 176 SER A O 1
ATOM 1333 N N . HIS A 1 177 ? -4.493 -13.261 1.782 1.00 68.75 177 HIS A N 1
ATOM 1334 C CA . HIS A 1 177 ? -4.195 -14.444 0.971 1.00 68.75 177 HIS A CA 1
ATOM 1335 C C . HIS A 1 177 ? -2.708 -14.570 0.610 1.00 68.75 177 HIS A C 1
ATOM 1337 O O . HIS A 1 177 ? -2.175 -15.675 0.658 1.00 68.75 177 HIS A O 1
ATOM 1343 N N . HIS A 1 178 ? -2.000 -13.478 0.307 1.00 71.00 178 HIS A N 1
ATOM 1344 C CA . HIS A 1 178 ? -0.554 -13.561 0.044 1.00 71.00 178 HIS A CA 1
ATOM 1345 C C . HIS A 1 178 ? 0.242 -14.090 1.241 1.00 71.00 178 HIS A C 1
ATOM 1347 O O . HIS A 1 178 ? 1.245 -14.764 1.037 1.00 71.00 178 HIS A O 1
ATOM 1353 N N . VAL A 1 179 ? -0.241 -13.882 2.474 1.00 65.56 179 VAL A N 1
ATOM 1354 C CA . VAL A 1 179 ? 0.369 -14.496 3.662 1.00 65.56 179 VAL A CA 1
ATOM 1355 C C . VAL A 1 179 ? 0.339 -16.020 3.538 1.00 65.56 179 VAL A C 1
ATOM 1357 O O . VAL A 1 179 ? 1.297 -16.675 3.935 1.00 65.56 179 VAL A O 1
ATOM 1360 N N . LEU A 1 180 ? -0.705 -16.597 2.932 1.00 67.44 180 LEU A N 1
ATOM 1361 C CA . LEU A 1 180 ? -0.786 -18.039 2.688 1.00 67.44 180 LEU A CA 1
ATOM 1362 C C . LEU A 1 180 ? 0.166 -18.504 1.586 1.00 67.44 180 LEU A C 1
ATOM 1364 O O . LEU A 1 180 ? 0.791 -19.554 1.727 1.00 67.44 180 LEU A O 1
ATOM 1368 N N . LEU A 1 181 ? 0.293 -17.721 0.511 1.00 64.12 181 LEU A N 1
ATOM 1369 C CA . LEU A 1 181 ? 1.232 -18.010 -0.578 1.00 64.12 181 LEU A CA 1
ATOM 1370 C C . LEU A 1 181 ? 2.682 -18.001 -0.081 1.00 64.12 181 LEU A C 1
ATOM 1372 O O . LEU A 1 181 ? 3.443 -18.918 -0.376 1.00 64.12 181 LEU A O 1
ATOM 1376 N N . ASP A 1 182 ? 3.047 -17.011 0.733 1.00 62.94 182 ASP A N 1
ATOM 1377 C CA . ASP A 1 182 ? 4.381 -16.918 1.332 1.00 62.94 182 ASP A CA 1
ATOM 1378 C C . ASP A 1 182 ? 4.635 -18.054 2.340 1.00 62.94 182 ASP A C 1
ATOM 1380 O O . ASP A 1 182 ? 5.770 -18.506 2.505 1.00 62.94 182 ASP A O 1
ATOM 1384 N N . CYS A 1 183 ? 3.568 -18.577 2.954 1.00 60.78 183 CYS A N 1
ATOM 1385 C CA . CYS A 1 183 ? 3.581 -19.813 3.736 1.00 60.78 183 CYS A CA 1
ATOM 1386 C C . CYS A 1 183 ? 3.580 -21.090 2.870 1.00 60.78 183 CYS A C 1
ATOM 1388 O O . CYS A 1 183 ? 3.264 -22.150 3.396 1.00 60.78 183 CYS A O 1
ATOM 1390 N N . GLY A 1 184 ? 3.886 -21.043 1.569 1.00 55.88 184 GLY A N 1
ATOM 1391 C CA . GLY A 1 184 ? 4.058 -22.241 0.733 1.00 55.88 184 GLY A CA 1
ATOM 1392 C C . GLY A 1 184 ? 2.811 -23.121 0.586 1.00 55.88 184 GLY A C 1
ATOM 1393 O O . GLY A 1 184 ? 2.933 -24.314 0.311 1.00 55.88 184 GLY A O 1
ATOM 1394 N N . TRP A 1 185 ? 1.614 -22.556 0.782 1.00 57.59 185 TRP A N 1
ATOM 1395 C CA . TRP A 1 185 ? 0.349 -23.293 0.691 1.00 57.59 185 TRP A CA 1
ATOM 1396 C C . TRP A 1 185 ? 0.075 -23.855 -0.722 1.00 57.59 185 TRP A C 1
ATOM 1398 O O . TRP A 1 185 ? -0.675 -24.821 -0.868 1.00 57.59 185 TRP A O 1
ATOM 1408 N N . ASP A 1 186 ? 0.715 -23.304 -1.759 1.00 51.16 186 ASP A N 1
ATOM 1409 C CA . ASP A 1 186 ? 0.508 -23.689 -3.159 1.00 51.16 186 ASP A CA 1
ATOM 1410 C C . ASP A 1 186 ? 1.276 -24.951 -3.599 1.00 51.16 186 ASP A C 1
ATOM 1412 O O . ASP A 1 186 ? 0.803 -25.675 -4.474 1.00 51.16 186 ASP A O 1
ATOM 1416 N N . ALA A 1 187 ? 2.425 -25.252 -2.989 1.00 43.38 187 ALA A N 1
ATOM 1417 C CA . ALA A 1 187 ? 3.359 -26.237 -3.533 1.00 43.38 187 ALA A CA 1
ATOM 1418 C C . ALA A 1 187 ? 2.896 -27.695 -3.361 1.00 43.38 187 ALA A C 1
ATOM 1420 O O . ALA A 1 187 ? 3.164 -28.523 -4.229 1.00 43.38 187 ALA A O 1
ATOM 1421 N N . ASP A 1 188 ? 2.163 -28.000 -2.284 1.00 48.16 188 ASP A N 1
ATOM 1422 C CA . ASP A 1 188 ? 1.775 -29.376 -1.928 1.00 48.16 188 ASP A CA 1
ATOM 1423 C C . ASP A 1 188 ? 0.262 -29.564 -1.701 1.00 48.16 188 ASP A C 1
ATOM 1425 O O . ASP A 1 188 ? -0.175 -30.660 -1.341 1.00 48.16 188 ASP A O 1
ATOM 1429 N N . SER A 1 189 ? -0.557 -28.515 -1.882 1.00 51.16 189 SER A N 1
ATOM 1430 C CA . SER A 1 189 ? -2.021 -28.540 -1.663 1.00 51.16 189 SER A CA 1
ATOM 1431 C C . SER A 1 189 ? -2.459 -29.067 -0.282 1.00 51.16 189 SER A C 1
ATOM 1433 O O . SER A 1 189 ? -3.594 -29.514 -0.109 1.00 51.16 189 SER A O 1
ATOM 1435 N N . ARG A 1 190 ? -1.573 -29.046 0.726 1.00 52.28 190 ARG A N 1
ATOM 1436 C CA . ARG A 1 190 ? -1.898 -29.463 2.098 1.00 52.28 190 ARG A CA 1
ATOM 1437 C C . ARG A 1 190 ? -2.239 -28.232 2.945 1.00 52.28 190 ARG A C 1
ATOM 1439 O O . ARG A 1 190 ? -1.406 -27.340 3.069 1.00 52.28 190 ARG A O 1
ATOM 1446 N N . PRO A 1 191 ? -3.431 -28.173 3.563 1.00 52.12 191 PRO A N 1
ATOM 1447 C CA . PRO A 1 191 ? -4.020 -26.942 4.097 1.00 52.12 191 PRO A CA 1
ATOM 1448 C C . PRO A 1 191 ? -3.473 -26.470 5.452 1.00 52.12 191 PRO A C 1
ATOM 1450 O O . PRO A 1 191 ? -4.133 -25.671 6.105 1.00 52.12 191 PRO A O 1
ATOM 1453 N N . LEU A 1 192 ? -2.318 -26.957 5.911 1.00 53.09 192 LEU A N 1
ATOM 1454 C CA . LEU A 1 192 ? -1.907 -26.792 7.306 1.00 53.09 192 LEU A CA 1
ATOM 1455 C C . LEU A 1 192 ? -0.902 -25.653 7.480 1.00 53.09 192 LEU A C 1
ATOM 1457 O O . LEU A 1 192 ? 0.236 -25.747 7.027 1.00 53.09 192 LEU A O 1
ATOM 1461 N N . ILE A 1 193 ? -1.331 -24.611 8.192 1.00 60.19 193 ILE A N 1
ATOM 1462 C CA . ILE A 1 193 ? -0.496 -23.474 8.599 1.00 60.19 193 ILE A CA 1
ATOM 1463 C C . ILE A 1 193 ? -0.273 -23.547 10.111 1.00 60.19 193 ILE A C 1
ATOM 1465 O O . ILE A 1 193 ? -1.219 -23.806 10.867 1.00 60.19 193 ILE A O 1
ATOM 1469 N N . ASP A 1 194 ? 0.961 -23.290 10.553 1.00 57.62 194 ASP A N 1
ATOM 1470 C CA . ASP A 1 194 ? 1.279 -23.175 11.975 1.00 57.62 194 ASP A CA 1
ATOM 1471 C C . ASP A 1 194 ? 0.820 -21.800 12.487 1.00 57.62 194 ASP A C 1
ATOM 1473 O O . ASP A 1 194 ? 1.187 -20.751 11.944 1.00 57.62 194 ASP A O 1
ATOM 1477 N N . VAL A 1 195 ? 0.010 -21.800 13.549 1.00 55.34 195 VAL A N 1
ATOM 1478 C CA . VAL A 1 195 ? -0.539 -20.583 14.169 1.00 55.34 195 VAL A CA 1
ATOM 1479 C C . VAL A 1 195 ? 0.102 -20.366 15.536 1.00 55.34 195 VAL A C 1
ATOM 1481 O O . VAL A 1 195 ? 0.473 -21.329 16.204 1.00 55.34 195 VAL A O 1
ATOM 1484 N N . GLY A 1 196 ? 0.228 -19.113 15.987 1.00 51.66 196 GLY A N 1
ATOM 1485 C CA . GLY A 1 196 ? 0.862 -18.796 17.267 1.00 51.66 196 GLY A CA 1
ATOM 1486 C C . GLY A 1 196 ? 0.449 -17.468 17.930 1.00 51.66 196 GLY A C 1
ATOM 1487 O O . GLY A 1 196 ? 0.235 -16.491 17.224 1.00 51.66 196 GLY A O 1
ATOM 1488 N N . VAL A 1 197 ? 0.417 -17.374 19.273 1.00 45.88 197 VAL A N 1
ATOM 1489 C CA . VAL A 1 197 ? 0.197 -16.109 20.033 1.00 45.88 197 VAL A CA 1
ATOM 1490 C C . VAL A 1 197 ? 1.463 -15.613 20.755 1.00 45.88 197 VAL A C 1
ATOM 1492 O O . VAL A 1 197 ? 1.968 -16.294 21.642 1.00 45.88 197 VAL A O 1
ATOM 1495 N N . GLY A 1 198 ? 1.901 -14.376 20.470 1.00 50.50 198 GLY A N 1
ATOM 1496 C CA . GLY A 1 198 ? 2.698 -13.535 21.385 1.00 50.50 198 GLY A CA 1
ATOM 1497 C C . GLY A 1 198 ? 4.156 -13.942 21.678 1.00 50.50 198 GLY A C 1
ATOM 1498 O O . GLY A 1 198 ? 4.630 -15.002 21.294 1.00 50.50 198 GLY A O 1
ATOM 1499 N N . ALA A 1 199 ? 4.898 -13.050 22.350 1.00 36.50 199 ALA A N 1
ATOM 1500 C CA . ALA A 1 199 ? 6.361 -12.830 22.290 1.00 36.50 199 ALA A CA 1
ATOM 1501 C C . ALA A 1 199 ? 7.346 -13.983 22.623 1.00 36.50 199 ALA A C 1
ATOM 1503 O O . ALA A 1 199 ? 8.555 -13.775 22.582 1.00 36.50 199 ALA A O 1
ATOM 1504 N N . SER A 1 200 ? 6.888 -15.198 22.912 1.00 38.78 200 SER A N 1
ATOM 1505 C CA . SER A 1 200 ? 7.759 -16.340 23.229 1.00 38.78 200 SER A CA 1
ATOM 1506 C C . SER A 1 200 ? 7.166 -17.651 22.717 1.00 38.78 200 SER A C 1
ATOM 1508 O O . SER A 1 200 ? 7.082 -18.650 23.434 1.00 38.78 200 SER A O 1
ATOM 1510 N N . ILE A 1 201 ? 6.772 -17.684 21.448 1.00 38.44 201 ILE A N 1
ATOM 1511 C CA . ILE A 1 201 ? 6.611 -18.969 20.762 1.00 38.44 201 ILE A CA 1
ATOM 1512 C C . ILE A 1 201 ? 8.016 -19.476 20.471 1.00 38.44 201 ILE A C 1
ATOM 1514 O O . ILE A 1 201 ? 8.576 -19.266 19.394 1.00 38.44 201 ILE A O 1
ATOM 1518 N N . THR A 1 202 ? 8.625 -20.071 21.495 1.00 36.53 202 THR A N 1
ATOM 1519 C CA . THR A 1 202 ? 9.705 -21.031 21.319 1.00 36.53 202 THR A CA 1
ATOM 1520 C C . THR A 1 202 ? 9.252 -22.039 20.274 1.00 36.53 202 THR A C 1
ATOM 1522 O O . THR A 1 202 ? 8.078 -22.395 20.225 1.00 36.53 202 THR A O 1
ATOM 1525 N N . TYR A 1 203 ? 10.188 -22.446 19.423 1.00 38.88 203 TYR A N 1
ATOM 1526 C CA . TYR A 1 203 ? 10.034 -23.122 18.128 1.00 38.88 203 TYR A CA 1
ATOM 1527 C C . TYR A 1 203 ? 9.109 -24.368 18.058 1.00 38.88 203 TYR A C 1
ATOM 1529 O O . TYR A 1 203 ? 9.058 -24.984 17.008 1.00 38.88 203 TYR A O 1
ATOM 1537 N N . ASN A 1 204 ? 8.387 -24.750 19.122 1.00 41.59 204 ASN A N 1
ATOM 1538 C CA . ASN A 1 204 ? 7.527 -25.934 19.235 1.00 41.59 204 ASN A CA 1
ATOM 1539 C C . ASN A 1 204 ? 6.294 -25.773 20.172 1.00 41.59 204 ASN A C 1
ATOM 1541 O O . ASN A 1 204 ? 5.693 -26.781 20.536 1.00 41.59 204 ASN A O 1
ATOM 1545 N N . SER A 1 205 ? 5.925 -24.574 20.652 1.00 44.03 205 SER A N 1
ATOM 1546 C CA . SER A 1 205 ? 4.997 -24.453 21.805 1.00 44.03 205 SER A CA 1
ATOM 1547 C C . SER A 1 205 ? 3.521 -24.159 21.502 1.00 44.03 205 SER A C 1
ATOM 1549 O O . SER A 1 205 ? 2.713 -24.201 22.431 1.00 44.03 205 SER A O 1
ATOM 1551 N N . TRP A 1 206 ? 3.129 -23.918 20.246 1.00 51.62 206 TRP A N 1
ATOM 1552 C CA . TRP A 1 206 ? 1.709 -23.853 19.868 1.00 51.62 206 TRP A CA 1
ATOM 1553 C C . TRP A 1 206 ? 1.340 -25.017 18.935 1.00 51.62 206 TRP A C 1
ATOM 1555 O O . TRP A 1 206 ? 1.780 -25.034 17.790 1.00 51.62 206 TRP A O 1
ATOM 1565 N N . PRO A 1 207 ? 0.541 -26.001 19.394 1.00 56.75 207 PRO A N 1
ATOM 1566 C CA . PRO A 1 207 ? 0.170 -27.181 18.606 1.00 56.75 207 PRO A CA 1
ATOM 1567 C C . PRO A 1 207 ? -1.041 -26.935 17.687 1.00 56.75 207 PRO A C 1
ATOM 1569 O O . PRO A 1 207 ? -1.640 -27.885 17.178 1.00 56.75 207 PRO A O 1
ATOM 1572 N N . HIS A 1 208 ? -1.462 -25.680 17.523 1.00 61.41 208 HIS A N 1
ATOM 1573 C CA . HIS A 1 208 ? -2.706 -25.350 16.843 1.00 61.41 208 HIS A CA 1
ATOM 1574 C C . HIS A 1 208 ? -2.486 -25.258 15.336 1.00 61.41 208 HIS A C 1
ATOM 1576 O O . HIS A 1 208 ? -1.690 -24.461 14.845 1.00 61.41 208 HIS A O 1
ATOM 1582 N N . ARG A 1 209 ? -3.229 -26.097 14.617 1.00 64.81 209 ARG A N 1
ATOM 1583 C CA . ARG A 1 209 ? -3.277 -26.138 13.160 1.00 64.81 209 ARG A CA 1
ATOM 1584 C C . ARG A 1 209 ? -4.520 -25.417 12.677 1.00 64.81 209 ARG A C 1
ATOM 1586 O O . ARG A 1 209 ? -5.582 -25.581 13.282 1.00 64.81 209 ARG A O 1
ATOM 1593 N N . ALA A 1 210 ? -4.389 -24.665 11.593 1.00 62.97 210 ALA A N 1
ATOM 1594 C CA . ALA A 1 210 ? -5.525 -24.086 10.897 1.00 62.97 210 ALA A CA 1
ATOM 1595 C C . ALA A 1 210 ? -5.667 -24.680 9.497 1.00 62.97 210 ALA A C 1
ATOM 1597 O O . ALA A 1 210 ? -4.657 -24.925 8.842 1.00 62.97 210 ALA A O 1
ATOM 1598 N N . GLU A 1 211 ? -6.907 -24.878 9.064 1.00 65.44 211 GLU A N 1
ATOM 1599 C CA . GLU A 1 211 ? -7.285 -25.244 7.703 1.00 65.44 211 GLU A CA 1
ATOM 1600 C C . GLU A 1 211 ? -7.840 -24.027 6.969 1.00 65.44 211 GLU A C 1
ATOM 1602 O O . GLU A 1 211 ? -8.604 -23.240 7.533 1.00 65.44 211 GLU A O 1
ATOM 1607 N N . VAL A 1 212 ? -7.464 -23.872 5.701 1.00 69.88 212 VAL A N 1
ATOM 1608 C CA . VAL A 1 212 ? -7.999 -22.823 4.830 1.00 69.88 212 VAL A CA 1
ATOM 1609 C C . VAL A 1 212 ? -9.414 -23.207 4.410 1.00 69.88 212 VAL A C 1
ATOM 1611 O O . VAL A 1 212 ? -9.601 -24.140 3.639 1.00 69.88 212 VAL A O 1
ATOM 1614 N N . LEU A 1 213 ? -10.412 -22.474 4.902 1.00 65.50 213 LEU A N 1
ATOM 1615 C CA . LEU A 1 213 ? -11.812 -22.681 4.525 1.00 65.50 213 LEU A CA 1
ATOM 1616 C C . LEU A 1 213 ? -12.154 -22.023 3.198 1.00 65.50 213 LEU A C 1
ATOM 1618 O O . LEU A 1 213 ? -12.976 -22.520 2.436 1.00 65.50 213 LEU A O 1
ATOM 1622 N N . ALA A 1 214 ? -11.583 -20.844 2.976 1.00 65.94 214 ALA A N 1
ATOM 1623 C CA . ALA A 1 214 ? -11.789 -20.084 1.766 1.00 65.94 214 ALA A CA 1
ATOM 1624 C C . ALA A 1 214 ? -10.690 -19.041 1.611 1.00 65.94 214 ALA A C 1
ATOM 1626 O O . ALA A 1 214 ? -10.173 -18.510 2.595 1.00 65.94 214 ALA A O 1
ATOM 1627 N N . HIS A 1 215 ? -10.385 -18.694 0.372 1.00 67.88 215 HIS A N 1
ATOM 1628 C CA . HIS A 1 215 ? -9.494 -17.595 0.047 1.00 67.88 215 HIS A CA 1
ATOM 1629 C C . HIS A 1 215 ? -9.979 -16.914 -1.224 1.00 67.88 215 HIS A C 1
ATOM 1631 O O . HIS A 1 215 ? -10.715 -17.504 -2.016 1.00 67.88 215 HIS A O 1
ATOM 1637 N N . SER A 1 216 ? -9.571 -15.668 -1.416 1.00 64.31 216 SER A N 1
ATOM 1638 C CA . SER A 1 216 ? -9.661 -15.027 -2.715 1.00 64.31 216 SER A CA 1
ATOM 1639 C C . SER A 1 216 ? -8.261 -14.644 -3.179 1.00 64.31 216 SER A C 1
ATOM 1641 O O . SER A 1 216 ? -7.482 -14.069 -2.415 1.00 64.31 216 SER A O 1
ATOM 1643 N N . PRO A 1 217 ? -7.897 -15.002 -4.418 1.00 58.97 217 PRO A N 1
ATOM 1644 C CA . PRO A 1 217 ? -6.563 -14.742 -4.911 1.00 58.97 217 PRO A CA 1
ATOM 1645 C C . PRO A 1 217 ? -6.344 -13.241 -5.124 1.00 58.97 217 PRO A C 1
ATOM 1647 O O . PRO A 1 217 ? -7.231 -12.534 -5.592 1.00 58.97 217 PRO A O 1
ATOM 1650 N N . SER A 1 218 ? -5.143 -12.755 -4.808 1.00 53.09 218 SER A N 1
ATOM 1651 C CA . SER A 1 218 ? -4.711 -11.382 -5.099 1.00 53.09 218 SER A CA 1
ATOM 1652 C C . SER A 1 218 ? -4.305 -11.268 -6.567 1.00 53.09 218 SER A C 1
ATOM 1654 O O . SER A 1 218 ? -3.707 -12.209 -7.103 1.00 53.09 218 SER A O 1
ATOM 1656 N N . PRO A 1 219 ? -4.563 -10.143 -7.252 1.00 51.88 219 PRO A N 1
ATOM 1657 C CA . PRO A 1 219 ? -4.125 -9.989 -8.621 1.00 51.88 219 PRO A CA 1
ATOM 1658 C C . PRO A 1 219 ? -2.593 -9.897 -8.706 1.00 51.88 219 PRO A C 1
ATOM 1660 O O . PRO A 1 219 ? -1.996 -8.863 -8.397 1.00 51.88 219 PRO A O 1
ATOM 1663 N N . ALA A 1 220 ? -1.947 -10.990 -9.127 1.00 50.75 220 ALA A N 1
ATOM 1664 C CA . ALA A 1 220 ? -0.505 -11.055 -9.317 1.00 50.75 220 ALA A CA 1
ATOM 1665 C C . ALA A 1 220 ? -0.019 -9.993 -10.319 1.00 50.75 220 ALA A C 1
ATOM 1667 O O . ALA A 1 220 ? -0.509 -9.888 -11.446 1.00 50.75 220 ALA A O 1
ATOM 1668 N N . GLY A 1 221 ? 0.996 -9.235 -9.895 1.00 44.97 221 GLY A N 1
ATOM 1669 C CA . GLY A 1 221 ? 1.750 -8.289 -10.723 1.00 44.97 221 GLY A CA 1
ATOM 1670 C C . GLY A 1 221 ? 2.926 -8.917 -11.485 1.00 44.97 221 GLY A C 1
ATOM 1671 O O . GLY A 1 221 ? 3.699 -8.188 -12.103 1.00 44.97 221 GLY A O 1
ATOM 1672 N N . ARG A 1 222 ? 3.105 -10.247 -11.447 1.00 45.56 222 ARG A N 1
ATOM 1673 C CA . ARG A 1 222 ? 4.141 -10.932 -12.238 1.00 45.56 222 ARG A CA 1
ATOM 1674 C C . ARG A 1 222 ? 3.635 -11.139 -13.663 1.00 45.56 222 ARG A C 1
ATOM 1676 O O . ARG A 1 222 ? 2.703 -11.905 -13.871 1.00 45.56 222 ARG A O 1
ATOM 1683 N N . ARG A 1 223 ? 4.272 -10.464 -14.626 1.00 47.75 223 ARG A N 1
ATOM 1684 C CA . ARG A 1 223 ? 3.918 -10.501 -16.057 1.00 47.75 223 ARG A CA 1
ATOM 1685 C C . ARG A 1 223 ? 4.033 -11.887 -16.707 1.00 47.75 223 ARG A C 1
ATOM 1687 O O . ARG A 1 223 ? 3.407 -12.087 -17.739 1.00 47.75 223 ARG A O 1
ATOM 1694 N N . ASP A 1 224 ? 4.752 -12.829 -16.089 1.00 46.56 224 ASP A N 1
ATOM 1695 C CA . ASP A 1 224 ? 5.177 -14.061 -16.773 1.00 46.56 224 ASP A CA 1
ATOM 1696 C C . ASP A 1 224 ? 4.709 -15.364 -16.096 1.00 46.56 224 ASP A C 1
ATOM 1698 O O . ASP A 1 224 ? 4.959 -16.451 -16.612 1.00 46.56 224 ASP A O 1
ATOM 1702 N N . ALA A 1 225 ? 4.029 -15.292 -14.946 1.00 47.81 225 ALA A N 1
ATOM 1703 C CA . ALA A 1 225 ? 3.425 -16.477 -14.337 1.00 47.81 225 ALA A CA 1
ATOM 1704 C C . ALA A 1 225 ? 2.011 -16.650 -14.899 1.00 47.81 225 ALA A C 1
ATOM 1706 O O . ALA A 1 225 ? 1.225 -15.700 -14.853 1.00 47.81 225 ALA A O 1
ATOM 1707 N N . ALA A 1 226 ? 1.698 -17.846 -15.418 1.00 45.22 226 ALA A N 1
ATOM 1708 C CA . ALA A 1 226 ? 0.341 -18.203 -15.817 1.00 45.22 226 ALA A CA 1
ATOM 1709 C C . ALA A 1 226 ? -0.611 -17.797 -14.697 1.00 45.22 226 ALA A C 1
ATOM 1711 O O . ALA A 1 226 ? -0.398 -18.134 -13.528 1.00 45.22 226 ALA A O 1
ATOM 1712 N N . ASP A 1 227 ? -1.599 -16.987 -15.055 1.00 47.66 227 ASP A N 1
ATOM 1713 C CA . ASP A 1 227 ? -2.483 -16.422 -14.071 1.00 47.66 227 ASP A CA 1
ATOM 1714 C C . ASP A 1 227 ? -3.318 -17.545 -13.441 1.00 47.66 227 ASP A C 1
ATOM 1716 O O . ASP A 1 227 ? -4.313 -17.981 -14.020 1.00 47.66 227 ASP A O 1
ATOM 1720 N N . HIS A 1 228 ? -2.938 -17.994 -12.239 1.00 48.69 228 HIS A N 1
ATOM 1721 C CA . HIS A 1 228 ? -3.706 -18.969 -11.458 1.00 48.69 228 HIS A CA 1
ATOM 1722 C C . HIS A 1 228 ? -5.139 -18.479 -11.150 1.00 48.69 228 HIS A C 1
ATOM 1724 O O . HIS A 1 228 ? -5.936 -19.225 -10.591 1.00 48.69 228 HIS A O 1
ATOM 1730 N N . ARG A 1 229 ? -5.479 -17.235 -11.532 1.00 49.31 229 ARG A N 1
ATOM 1731 C CA . ARG A 1 229 ? -6.784 -16.579 -11.399 1.00 49.31 229 ARG A CA 1
ATOM 1732 C C . ARG A 1 229 ? -7.721 -16.753 -12.604 1.00 49.31 229 ARG A C 1
ATOM 1734 O O . ARG A 1 229 ? -8.855 -16.280 -12.518 1.00 49.31 229 ARG A O 1
ATOM 1741 N N . ALA A 1 230 ? -7.298 -17.370 -13.716 1.00 43.41 230 ALA A N 1
ATOM 1742 C CA . ALA A 1 230 ? -8.119 -17.528 -14.927 1.00 43.41 230 ALA A CA 1
ATOM 1743 C C . ALA A 1 230 ? -9.317 -18.481 -14.696 1.00 43.41 230 ALA A C 1
ATOM 1745 O O . ALA A 1 230 ? -9.293 -19.644 -15.081 1.00 43.41 230 ALA A O 1
ATOM 1746 N N . GLY A 1 231 ? -10.360 -17.988 -14.023 1.00 50.88 231 GLY A N 1
ATOM 1747 C CA . GLY A 1 231 ? -11.566 -18.748 -13.681 1.00 50.88 231 GLY A CA 1
ATOM 1748 C C . GLY A 1 231 ? -12.355 -18.218 -12.478 1.00 50.88 231 GLY A C 1
ATOM 1749 O O . GLY A 1 231 ? -13.510 -18.599 -12.313 1.00 50.88 231 GLY A O 1
ATOM 1750 N N . TYR A 1 232 ? -11.786 -17.325 -11.658 1.00 52.28 232 TYR A N 1
ATOM 1751 C CA . TYR A 1 232 ? -12.459 -16.839 -10.449 1.00 52.28 232 TYR A CA 1
ATOM 1752 C C . TYR A 1 232 ? -13.271 -15.556 -10.709 1.00 52.28 232 TYR A C 1
ATOM 1754 O O . TYR A 1 232 ? -12.762 -14.621 -11.339 1.00 52.28 232 TYR A O 1
ATOM 1762 N N . PRO A 1 233 ? -14.525 -15.473 -10.227 1.00 50.34 233 PRO A N 1
ATOM 1763 C CA . PRO A 1 233 ? -15.329 -14.263 -10.336 1.00 50.34 233 PRO A CA 1
ATOM 1764 C C . PRO A 1 233 ? -14.747 -13.147 -9.455 1.00 50.34 233 PRO A C 1
ATOM 1766 O O . PRO A 1 233 ? -14.419 -13.366 -8.293 1.00 50.34 233 PRO A O 1
ATOM 1769 N N . LYS A 1 234 ? -14.639 -11.932 -10.007 1.00 54.56 234 LYS A N 1
ATOM 1770 C CA . LYS A 1 234 ? -14.329 -10.714 -9.237 1.00 54.56 234 LYS A CA 1
ATOM 1771 C C . LYS A 1 234 ? -15.386 -10.498 -8.135 1.00 54.56 234 LYS A C 1
ATOM 1773 O O . LYS A 1 234 ? -16.556 -10.793 -8.393 1.00 54.56 234 LYS A O 1
ATOM 1778 N N . PRO A 1 235 ? -15.029 -9.911 -6.972 1.00 54.59 235 PRO A N 1
ATOM 1779 C CA . PRO A 1 235 ? -13.765 -9.232 -6.645 1.00 54.59 235 PRO A CA 1
ATOM 1780 C C . PRO A 1 235 ? -12.642 -10.145 -6.124 1.00 54.59 235 PRO A C 1
ATOM 1782 O O . PRO A 1 235 ? -12.888 -11.167 -5.495 1.00 54.59 235 PRO A O 1
ATOM 1785 N N . PHE A 1 236 ? -11.398 -9.714 -6.354 1.00 68.12 236 PHE A N 1
ATOM 1786 C CA . PHE A 1 236 ? -10.171 -10.366 -5.892 1.00 68.12 236 PHE A CA 1
ATOM 1787 C C . PHE A 1 236 ? -9.736 -9.751 -4.560 1.00 68.12 236 PHE A C 1
ATOM 1789 O O . PHE A 1 236 ? -8.830 -8.919 -4.491 1.00 68.12 236 PHE A O 1
ATOM 1796 N N . LEU A 1 237 ? -10.439 -10.114 -3.495 1.00 69.88 237 LEU A N 1
ATOM 1797 C CA . LEU A 1 237 ? -10.072 -9.746 -2.137 1.00 69.88 237 LEU A CA 1
ATOM 1798 C C . LEU A 1 237 ? -8.851 -10.564 -1.720 1.00 69.88 237 LEU A C 1
ATOM 1800 O O . LEU A 1 237 ? -8.938 -11.780 -1.669 1.00 69.88 237 LEU A O 1
ATOM 1804 N N . ASP A 1 238 ? -7.715 -9.932 -1.446 1.00 78.25 238 ASP A N 1
ATOM 1805 C CA . ASP A 1 238 ? -6.493 -10.601 -0.977 1.00 78.25 238 ASP A CA 1
ATOM 1806 C C . ASP A 1 238 ? -6.658 -11.084 0.473 1.00 78.25 238 ASP A C 1
ATOM 1808 O O . ASP A 1 238 ? -6.010 -10.594 1.391 1.00 78.25 238 ASP A O 1
ATOM 1812 N N . LEU A 1 239 ? -7.593 -12.007 0.692 1.00 82.94 239 LEU A N 1
ATOM 1813 C CA . LEU A 1 239 ? -8.080 -12.439 1.993 1.00 82.94 239 LEU A CA 1
ATOM 1814 C C . LEU A 1 239 ? -8.224 -13.952 2.041 1.00 82.94 239 LEU A C 1
ATOM 1816 O O . LEU A 1 239 ? -8.593 -14.593 1.056 1.00 82.94 239 LEU A O 1
ATOM 1820 N N . ALA A 1 240 ? -8.006 -14.508 3.225 1.00 81.50 240 ALA A N 1
ATOM 1821 C CA . ALA A 1 240 ? -8.276 -15.897 3.526 1.00 81.50 240 ALA A CA 1
ATOM 1822 C C . ALA A 1 240 ? -8.933 -16.062 4.897 1.00 81.50 240 ALA A C 1
ATOM 1824 O O . ALA A 1 240 ? -8.683 -15.305 5.838 1.00 81.50 240 ALA A O 1
ATOM 1825 N N . MET A 1 241 ? -9.785 -17.076 4.990 1.00 82.62 241 MET A N 1
ATOM 1826 C CA . MET A 1 241 ? -10.454 -17.500 6.209 1.00 82.62 241 MET A CA 1
ATOM 1827 C C . MET A 1 241 ? -9.953 -18.879 6.598 1.00 82.62 241 MET A C 1
ATOM 1829 O O . MET A 1 241 ? -9.945 -19.800 5.781 1.00 82.62 241 MET A O 1
ATOM 1833 N N . LEU A 1 242 ? -9.576 -19.008 7.863 1.00 81.50 242 LEU A N 1
ATOM 1834 C CA . LEU A 1 242 ? -9.036 -20.223 8.435 1.00 81.50 242 LEU A CA 1
ATOM 1835 C C . LEU A 1 242 ? -9.925 -20.723 9.582 1.00 81.50 242 LEU A C 1
ATOM 1837 O O . LEU A 1 242 ? -10.503 -19.939 10.347 1.00 81.50 242 LEU A O 1
ATOM 1841 N N . GLU A 1 243 ? -9.997 -22.040 9.722 1.00 80.06 243 GLU A N 1
ATOM 1842 C CA . GLU A 1 243 ? -10.610 -22.737 10.850 1.00 80.06 243 GLU A CA 1
ATOM 1843 C C . GLU A 1 243 ? -9.537 -23.470 11.643 1.00 80.06 243 GLU A C 1
ATOM 1845 O O . GLU A 1 243 ? -8.727 -24.195 11.078 1.00 80.06 243 GLU A O 1
ATOM 1850 N N . LEU A 1 244 ? -9.508 -23.270 12.961 1.00 74.44 244 LEU A N 1
ATOM 1851 C CA . LEU A 1 244 ? -8.613 -24.044 13.813 1.00 74.44 244 LEU A CA 1
ATOM 1852 C C . LEU A 1 244 ? -9.127 -25.479 13.920 1.00 74.44 244 LEU A C 1
ATOM 1854 O O . LEU A 1 244 ? -10.239 -25.705 14.387 1.00 74.44 244 LEU A O 1
ATOM 1858 N N . VAL A 1 245 ? -8.277 -26.437 13.562 1.00 70.06 245 VAL A N 1
ATOM 1859 C CA . VAL A 1 245 ? -8.563 -27.875 13.665 1.00 70.06 245 VAL A CA 1
ATOM 1860 C C . VAL A 1 245 ? -8.647 -28.292 15.135 1.00 70.06 245 VAL A C 1
ATOM 1862 O O . VAL A 1 245 ? -9.499 -29.086 15.532 1.00 70.06 245 VAL A O 1
ATOM 1865 N N . HIS A 1 246 ? -7.773 -27.723 15.970 1.00 67.75 246 HIS A N 1
ATOM 1866 C CA . HIS A 1 246 ? -7.708 -27.979 17.406 1.00 67.75 246 HIS A CA 1
ATOM 1867 C C . HIS A 1 246 ? -7.422 -26.679 18.155 1.00 67.75 246 HIS A C 1
ATOM 1869 O O . HIS A 1 246 ? -6.527 -25.938 17.755 1.00 67.75 246 HIS A O 1
ATOM 1875 N N . GLY A 1 247 ? -8.111 -26.445 19.276 1.00 66.38 247 GLY A N 1
ATOM 1876 C CA . GLY A 1 247 ? -7.891 -25.300 20.168 1.00 66.38 247 GLY A CA 1
ATOM 1877 C C . GLY A 1 247 ? -9.078 -24.346 20.268 1.00 66.38 247 GLY A C 1
ATOM 1878 O O . GLY A 1 247 ? -10.007 -24.385 19.468 1.00 66.38 247 GLY A O 1
ATOM 1879 N N . SER A 1 248 ? -9.042 -23.478 21.277 1.00 64.62 248 SER A N 1
ATOM 1880 C CA . SER A 1 248 ? -9.959 -22.345 21.400 1.00 64.62 248 SER A CA 1
ATOM 1881 C C . SER A 1 248 ? -9.285 -21.090 20.867 1.00 64.62 248 SER A C 1
ATOM 1883 O O . SER A 1 248 ? -8.134 -20.812 21.211 1.00 64.62 248 SER A O 1
ATOM 1885 N N . LEU A 1 249 ? -10.007 -20.306 20.071 1.00 65.06 249 LEU A N 1
ATOM 1886 C CA . LEU A 1 249 ? -9.515 -19.001 19.648 1.00 65.06 249 LEU A CA 1
ATOM 1887 C C . LEU A 1 249 ? -9.390 -18.058 20.855 1.00 65.06 249 LEU A C 1
ATOM 1889 O O . LEU A 1 249 ? -10.181 -18.166 21.798 1.00 65.06 249 LEU A O 1
ATOM 1893 N N . PRO A 1 250 ? -8.410 -17.137 20.848 1.00 64.38 250 PRO A N 1
ATOM 1894 C CA . PRO A 1 250 ? -8.378 -16.055 21.822 1.00 64.38 250 PRO A CA 1
ATOM 1895 C C . PRO A 1 250 ? -9.659 -15.214 21.728 1.00 64.38 250 PRO A C 1
ATOM 1897 O O . PRO A 1 250 ? -10.422 -15.332 20.767 1.00 64.38 250 PRO A O 1
ATOM 1900 N N . SER A 1 251 ? -9.888 -14.354 22.727 1.00 72.06 251 SER A N 1
ATOM 1901 C CA . SER A 1 251 ? -11.008 -13.407 22.744 1.00 72.06 251 SER A CA 1
ATOM 1902 C C . SER A 1 251 ? -11.143 -12.720 21.389 1.00 72.06 251 SER A C 1
ATOM 1904 O O . SER A 1 251 ? -10.249 -11.985 20.971 1.00 72.06 251 SER A O 1
ATOM 1906 N N . ALA A 1 252 ? -12.236 -13.007 20.690 1.00 72.56 252 ALA A N 1
ATOM 1907 C CA . ALA A 1 252 ? -12.422 -12.505 19.348 1.00 72.56 252 ALA A CA 1
ATOM 1908 C C . ALA A 1 252 ? -12.855 -11.048 19.375 1.00 72.56 252 ALA A C 1
ATOM 1910 O O . ALA A 1 252 ? -13.564 -10.588 20.272 1.00 72.56 252 ALA A O 1
ATOM 1911 N N . LEU A 1 253 ? -12.384 -10.316 18.375 1.00 79.88 253 LEU A N 1
ATOM 1912 C CA . LEU A 1 253 ? -12.694 -8.908 18.253 1.00 79.88 253 LEU A CA 1
ATOM 1913 C C . LEU A 1 253 ? -14.086 -8.736 17.637 1.00 79.88 253 LEU A C 1
ATOM 1915 O O . LEU A 1 253 ? -14.510 -9.517 16.780 1.00 79.88 253 LEU A O 1
ATOM 1919 N N . GLU A 1 254 ? -14.793 -7.695 18.067 1.00 85.38 254 GLU A N 1
ATOM 1920 C CA . GLU A 1 254 ? -16.073 -7.315 17.476 1.00 85.38 254 GLU A CA 1
ATOM 1921 C C . GLU A 1 254 ? -15.854 -6.502 16.197 1.00 85.38 254 GLU A C 1
ATOM 1923 O O . GLU A 1 254 ? -15.073 -5.549 16.185 1.00 85.38 254 GLU A O 1
ATOM 1928 N N . ALA A 1 255 ? -16.581 -6.841 15.132 1.00 86.12 255 ALA A N 1
ATOM 1929 C CA . ALA A 1 255 ? -16.643 -6.034 13.917 1.00 86.12 255 ALA A CA 1
ATOM 1930 C C . ALA A 1 255 ? -17.512 -4.782 14.128 1.00 86.12 255 ALA A C 1
ATOM 1932 O O . ALA A 1 255 ? -18.538 -4.824 14.814 1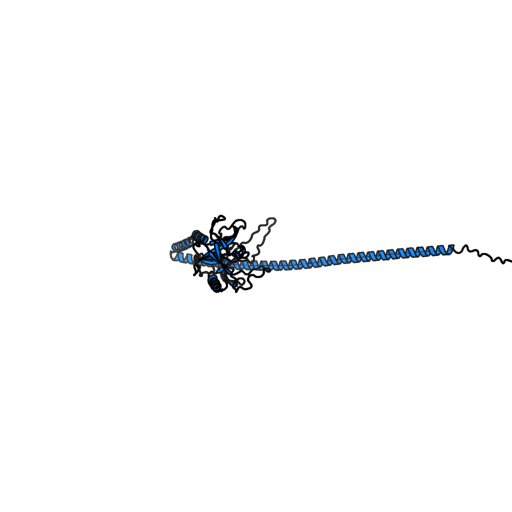.00 86.12 255 ALA A O 1
ATOM 1933 N N . GLY A 1 256 ? -17.123 -3.665 13.515 1.00 86.56 256 GLY A N 1
ATOM 1934 C CA . GLY A 1 256 ? -17.866 -2.409 13.546 1.00 86.56 256 GLY A CA 1
ATOM 1935 C C . GLY A 1 256 ? -17.892 -1.730 12.183 1.00 86.56 256 GLY A C 1
ATOM 1936 O O . GLY A 1 256 ? -16.895 -1.721 11.472 1.00 86.56 256 GLY A O 1
ATOM 1937 N N . ASN A 1 257 ? -19.035 -1.126 11.852 1.00 87.81 257 ASN A N 1
ATOM 1938 C CA . ASN A 1 257 ? -19.253 -0.444 10.569 1.00 87.81 257 ASN A CA 1
ATOM 1939 C C . ASN A 1 257 ? -19.307 1.086 10.710 1.00 87.81 257 ASN A C 1
ATOM 1941 O O . ASN A 1 257 ? -19.389 1.795 9.714 1.00 87.81 257 ASN A O 1
ATOM 1945 N N . ASP A 1 258 ? -19.287 1.597 11.943 1.00 88.69 258 ASP A N 1
ATOM 1946 C CA . ASP A 1 258 ? -19.274 3.031 12.225 1.00 88.69 258 ASP A CA 1
ATOM 1947 C C . ASP A 1 258 ? -17.827 3.534 12.196 1.00 88.69 258 ASP A C 1
ATOM 1949 O O . ASP A 1 258 ? -17.160 3.620 13.227 1.00 88.69 258 ASP A O 1
ATOM 1953 N N . VAL A 1 259 ? -17.331 3.794 10.989 1.00 90.19 259 VAL A N 1
ATOM 1954 C CA . VAL A 1 259 ? -16.028 4.411 10.728 1.00 90.19 259 VAL A CA 1
ATOM 1955 C C . VAL A 1 259 ? -16.242 5.791 10.114 1.00 90.19 259 VAL A C 1
ATOM 1957 O O . VAL A 1 259 ? -17.122 5.970 9.275 1.00 90.19 259 VAL A O 1
ATOM 1960 N N . G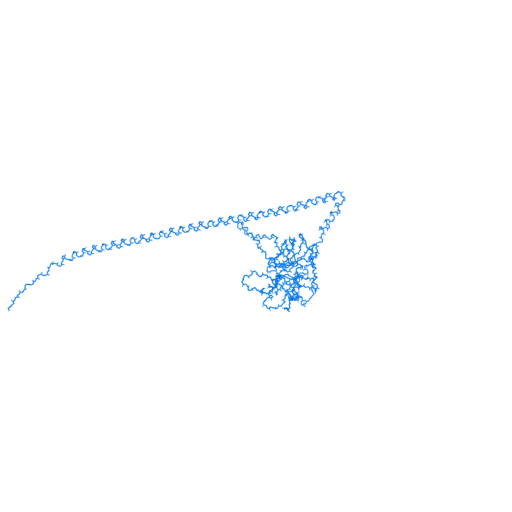LN A 1 260 ? -15.451 6.775 10.538 1.00 91.50 260 GLN A N 1
ATOM 1961 C CA . GLN A 1 260 ? -15.495 8.148 10.030 1.00 91.50 260 GLN A CA 1
ATOM 1962 C C . GLN A 1 260 ? -14.102 8.615 9.599 1.00 91.50 260 GLN A C 1
ATOM 1964 O O . GLN A 1 260 ? -13.094 8.200 10.169 1.00 91.50 260 GLN A O 1
ATOM 1969 N N . VAL A 1 261 ? -14.036 9.482 8.583 1.00 90.31 261 VAL A N 1
ATOM 1970 C CA . VAL A 1 261 ? -12.776 10.130 8.190 1.00 90.31 261 VAL A CA 1
ATOM 1971 C C . VAL A 1 261 ? -12.247 10.928 9.384 1.00 90.31 261 VAL A C 1
ATOM 1973 O O . VAL A 1 261 ? -12.993 11.667 10.023 1.00 90.31 261 VAL A O 1
ATOM 1976 N N . GLY A 1 262 ? -10.964 10.756 9.695 1.00 87.75 262 GLY A N 1
ATOM 1977 C CA . GLY A 1 262 ? -10.303 11.311 10.874 1.00 87.75 262 GLY A CA 1
ATOM 1978 C C . GLY A 1 262 ? -10.329 10.406 12.111 1.00 87.75 262 GLY A C 1
ATOM 1979 O O . GLY A 1 262 ? -9.632 10.718 13.081 1.00 87.75 262 GLY A O 1
ATOM 1980 N N . ASP A 1 263 ? -11.065 9.283 12.094 1.00 89.38 263 ASP A N 1
ATOM 1981 C CA . ASP A 1 263 ? -11.014 8.303 13.184 1.00 89.38 263 ASP A CA 1
ATOM 1982 C C . ASP A 1 263 ? -9.572 7.824 13.386 1.00 89.38 263 ASP A C 1
ATOM 1984 O O . ASP A 1 263 ? -8.892 7.420 12.441 1.00 89.38 263 ASP A O 1
ATOM 1988 N N . GLN A 1 264 ? -9.117 7.859 14.639 1.00 92.19 264 GLN A N 1
ATOM 1989 C CA . GLN A 1 264 ? -7.826 7.305 15.031 1.00 92.19 264 GLN A CA 1
ATOM 1990 C C . GLN A 1 264 ? -7.927 5.785 15.086 1.00 92.19 264 GLN A C 1
ATOM 1992 O O . GLN A 1 264 ? -8.858 5.231 15.688 1.00 92.19 264 GLN A O 1
ATOM 1997 N N . VAL A 1 265 ? -6.961 5.112 14.476 1.00 92.81 265 VAL A N 1
ATOM 1998 C CA . VAL A 1 265 ? -6.944 3.658 14.352 1.00 92.81 265 VAL A CA 1
ATOM 1999 C C . VAL A 1 265 ? -5.650 3.074 14.881 1.00 92.81 265 VAL A C 1
ATOM 2001 O O . VAL A 1 265 ? -4.594 3.707 14.858 1.00 92.81 265 VAL A O 1
ATOM 2004 N N . VAL A 1 266 ? -5.755 1.832 15.331 1.00 91.19 266 VAL A N 1
ATOM 2005 C CA . VAL A 1 266 ? -4.626 0.981 15.671 1.00 91.19 266 VAL A CA 1
ATOM 2006 C C . VAL A 1 266 ? -4.559 -0.152 14.666 1.00 91.19 266 VAL A C 1
ATOM 2008 O O . VAL A 1 266 ? -5.559 -0.814 14.393 1.00 91.19 266 VAL A O 1
ATOM 2011 N N . ILE A 1 267 ? -3.371 -0.378 14.128 1.00 90.88 267 ILE A N 1
ATOM 2012 C CA . ILE A 1 267 ? -3.078 -1.421 13.157 1.00 90.88 267 ILE A CA 1
ATOM 2013 C C . ILE A 1 267 ? -2.224 -2.445 13.885 1.00 90.88 267 ILE A C 1
ATOM 2015 O O . ILE A 1 267 ? -1.120 -2.142 14.345 1.00 90.88 267 ILE A O 1
ATOM 2019 N N . LEU A 1 268 ? -2.769 -3.645 14.041 1.00 88.88 268 LEU A N 1
ATOM 2020 C CA . LEU A 1 268 ? -2.139 -4.698 14.822 1.00 88.88 268 LEU A CA 1
ATOM 2021 C C . LEU A 1 268 ? -1.555 -5.743 13.891 1.00 88.88 268 LEU A C 1
ATOM 2023 O O . LEU A 1 268 ? -2.241 -6.238 13.002 1.00 88.88 268 LEU A O 1
ATOM 2027 N N . GLY A 1 269 ? -0.305 -6.122 14.121 1.00 85.44 269 GLY A N 1
ATOM 2028 C CA . GLY A 1 269 ? 0.303 -7.207 13.374 1.00 85.44 269 GLY A CA 1
ATOM 2029 C C . GLY A 1 269 ? 1.699 -7.561 13.854 1.00 85.44 269 GLY A C 1
ATOM 2030 O O . GLY A 1 269 ? 2.243 -6.982 14.792 1.00 85.44 269 GLY A O 1
ATOM 2031 N N . TYR A 1 270 ? 2.282 -8.548 13.199 1.00 77.19 270 TYR A N 1
ATOM 2032 C CA . TYR A 1 270 ? 3.632 -9.023 13.440 1.00 77.19 270 TYR A CA 1
ATOM 2033 C C . TYR A 1 270 ? 4.558 -8.426 12.388 1.00 77.19 270 TYR A C 1
ATOM 2035 O O . TYR A 1 270 ? 4.866 -9.058 11.381 1.00 77.19 270 TYR A O 1
ATOM 2043 N N . GLY A 1 271 ? 4.974 -7.180 12.619 1.00 66.38 271 GLY A N 1
ATOM 2044 C CA . GLY A 1 271 ? 5.844 -6.456 11.702 1.00 66.38 271 GLY A CA 1
ATOM 2045 C C . GLY A 1 271 ? 7.218 -7.119 11.551 1.00 66.38 271 GLY A C 1
ATOM 2046 O O . GLY A 1 271 ? 7.871 -7.461 12.539 1.00 66.38 271 GLY A O 1
ATOM 2047 N N . THR A 1 272 ? 7.707 -7.255 10.321 1.00 62.56 272 THR A N 1
ATOM 2048 C CA . THR A 1 272 ? 9.068 -7.717 10.030 1.00 62.56 272 THR A CA 1
ATOM 2049 C C . THR A 1 272 ? 9.991 -6.519 9.838 1.00 62.56 272 THR A C 1
ATOM 2051 O O . THR A 1 272 ? 10.359 -6.173 8.722 1.00 62.56 272 THR A O 1
ATOM 2054 N N . GLN A 1 273 ? 10.411 -5.871 10.929 1.00 55.69 273 GLN A N 1
ATOM 2055 C CA . GLN A 1 273 ? 11.472 -4.852 10.833 1.00 55.69 273 GLN A CA 1
ATOM 2056 C C . GLN A 1 273 ? 12.853 -5.470 10.543 1.00 55.69 273 GLN A C 1
ATOM 2058 O O . GLN A 1 273 ? 13.787 -4.756 10.189 1.00 55.69 273 GLN A O 1
ATOM 2063 N N . ASN A 1 274 ? 13.003 -6.795 10.675 1.00 49.84 274 ASN A N 1
ATOM 2064 C CA . ASN A 1 274 ? 14.259 -7.486 10.408 1.00 49.84 274 ASN A CA 1
ATOM 2065 C C . ASN A 1 274 ? 14.009 -8.940 9.964 1.00 49.84 274 ASN A C 1
ATOM 2067 O O . ASN A 1 274 ? 13.617 -9.774 10.774 1.00 49.84 274 ASN A O 1
ATOM 2071 N N . TYR A 1 275 ? 14.278 -9.279 8.698 1.00 47.12 275 TYR A N 1
ATOM 2072 C CA . TYR A 1 275 ? 14.067 -10.629 8.131 1.00 47.12 275 TYR A CA 1
ATOM 2073 C C . TYR A 1 275 ? 14.808 -11.760 8.879 1.00 47.12 275 TYR A C 1
ATOM 2075 O O . TYR A 1 275 ? 14.511 -12.936 8.680 1.00 47.12 275 TYR A O 1
ATOM 2083 N N . LYS A 1 276 ? 15.784 -11.422 9.737 1.00 42.47 276 LYS A N 1
ATOM 2084 C CA . LYS A 1 276 ? 16.584 -12.372 10.531 1.00 42.47 276 LYS A CA 1
ATOM 2085 C C . LYS A 1 276 ? 16.128 -12.541 11.985 1.00 42.47 276 LYS A C 1
ATOM 2087 O O . LYS A 1 276 ? 16.593 -13.466 12.644 1.00 42.47 276 LYS A O 1
ATOM 2092 N N . HIS A 1 277 ? 15.226 -11.696 12.486 1.00 43.41 277 HIS A N 1
ATOM 2093 C CA . HIS A 1 277 ? 14.696 -11.796 13.846 1.00 43.41 277 HIS A CA 1
ATOM 2094 C C . HIS A 1 277 ? 13.171 -11.805 13.794 1.00 43.41 277 HIS A C 1
ATOM 2096 O O . HIS A 1 277 ? 12.537 -10.834 13.393 1.00 43.41 277 HIS A O 1
ATOM 2102 N N . ALA A 1 278 ? 12.590 -12.942 14.169 1.00 42.97 278 ALA A N 1
ATOM 2103 C CA . ALA A 1 278 ? 11.156 -13.166 14.129 1.00 42.97 278 ALA A CA 1
ATOM 2104 C C . ALA A 1 278 ? 10.384 -12.109 14.945 1.00 42.97 278 ALA A C 1
ATOM 2106 O O . ALA A 1 278 ? 10.497 -12.059 16.166 1.00 42.97 278 ALA A O 1
ATOM 2107 N N . ALA A 1 279 ? 9.564 -11.326 14.234 1.00 52.03 279 ALA A N 1
ATOM 2108 C CA . ALA A 1 279 ? 8.227 -10.864 14.609 1.00 52.03 279 ALA A CA 1
ATOM 2109 C C . ALA A 1 279 ? 8.024 -10.469 16.081 1.00 52.03 279 ALA A C 1
ATOM 2111 O O . ALA A 1 279 ? 7.424 -11.210 16.872 1.00 52.03 27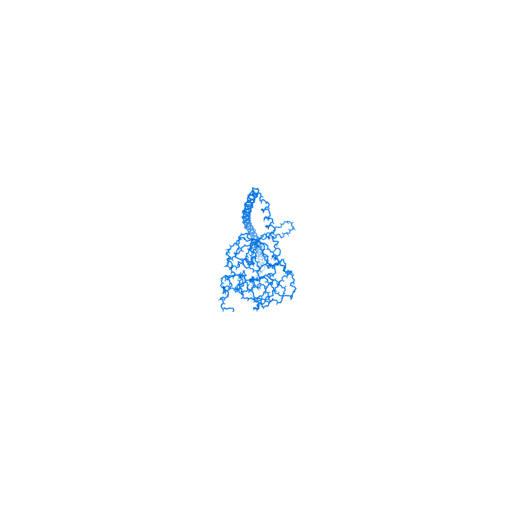9 ALA A O 1
ATOM 2112 N N . VAL A 1 280 ? 8.447 -9.249 16.404 1.00 56.97 280 VAL A N 1
ATOM 2113 C CA . VAL A 1 280 ? 7.844 -8.504 17.507 1.00 56.97 280 VAL A CA 1
ATOM 2114 C C . VAL A 1 280 ? 6.466 -8.053 17.035 1.00 56.97 280 VAL A C 1
ATOM 2116 O O . VAL A 1 280 ? 6.304 -7.569 15.913 1.00 56.97 280 VAL A O 1
ATOM 2119 N N . GLN A 1 281 ? 5.459 -8.278 17.871 1.00 65.94 281 GLN A N 1
ATOM 2120 C CA . GLN A 1 281 ? 4.144 -7.709 17.641 1.00 65.94 281 GLN A CA 1
ATOM 2121 C C . GLN A 1 281 ? 4.274 -6.190 17.679 1.00 65.94 281 GLN A C 1
ATOM 2123 O O . GLN A 1 281 ? 4.623 -5.626 18.715 1.00 65.94 281 GLN A O 1
ATOM 2128 N N . ASN A 1 282 ? 4.010 -5.552 16.546 1.00 73.69 282 ASN A N 1
ATOM 2129 C CA . ASN A 1 282 ? 4.089 -4.113 16.415 1.00 73.69 282 ASN A CA 1
ATOM 2130 C C . ASN A 1 282 ? 2.675 -3.546 16.346 1.00 73.69 282 ASN A C 1
ATOM 2132 O O . ASN A 1 282 ? 1.752 -4.113 15.758 1.00 73.69 282 ASN A O 1
ATOM 2136 N N . THR A 1 283 ? 2.513 -2.425 17.029 1.00 80.75 283 THR A N 1
ATOM 2137 C CA . THR A 1 283 ? 1.280 -1.656 17.066 1.00 80.75 283 THR A CA 1
ATOM 2138 C C . THR A 1 283 ? 1.571 -0.355 16.351 1.00 80.75 283 THR A C 1
ATOM 2140 O O . THR A 1 283 ? 2.353 0.454 16.847 1.00 80.75 283 THR A O 1
ATOM 2143 N N . MET A 1 284 ? 0.967 -0.175 15.182 1.00 84.69 284 MET A N 1
ATOM 2144 C CA . MET A 1 284 ? 1.075 1.072 14.434 1.00 84.69 284 MET A CA 1
ATOM 2145 C C . MET A 1 284 ? -0.187 1.897 14.641 1.00 84.69 284 MET A C 1
ATOM 2147 O O . MET A 1 284 ? -1.277 1.359 14.847 1.00 84.69 284 MET A O 1
ATOM 2151 N N . TYR A 1 285 ? -0.031 3.212 14.584 1.00 87.50 285 TYR A N 1
ATOM 2152 C CA . TYR A 1 285 ? -1.133 4.155 14.693 1.00 87.50 285 TYR A CA 1
ATOM 2153 C C . TYR A 1 285 ? -1.343 4.834 13.349 1.00 87.50 285 TYR A C 1
ATOM 2155 O O . TYR A 1 285 ? -0.397 5.071 12.596 1.00 87.50 285 TYR A O 1
ATOM 2163 N N . GLY A 1 286 ? -2.594 5.149 13.056 1.00 88.56 286 GLY A N 1
ATOM 2164 C CA . GLY A 1 286 ? -2.951 5.889 11.861 1.00 88.56 286 GLY A CA 1
ATOM 2165 C C . GLY A 1 286 ? -4.276 6.606 12.028 1.00 88.56 286 GLY A C 1
ATOM 2166 O O . GLY A 1 286 ? -4.914 6.563 13.082 1.00 88.56 286 GLY A O 1
ATOM 2167 N N . SER A 1 287 ? -4.706 7.244 10.952 1.00 89.19 287 SER A N 1
ATOM 2168 C CA . SER A 1 287 ? -6.014 7.877 10.860 1.00 89.19 287 SER A CA 1
ATOM 2169 C C . SER A 1 287 ? -6.707 7.488 9.564 1.00 89.19 287 SER A C 1
ATOM 2171 O O . SER A 1 287 ? -6.061 7.278 8.537 1.00 89.19 287 SER A O 1
ATOM 2173 N N . VAL A 1 288 ? -8.030 7.363 9.610 1.00 89.38 288 VAL A N 1
ATOM 2174 C CA . VAL A 1 288 ? -8.837 7.096 8.416 1.00 89.38 288 VAL A CA 1
ATOM 2175 C C . VAL A 1 288 ? -8.814 8.330 7.518 1.00 89.38 288 VAL A C 1
ATOM 2177 O O . VAL A 1 288 ? -9.347 9.373 7.886 1.00 89.38 288 VAL A O 1
ATOM 2180 N N . ALA A 1 289 ? -8.214 8.215 6.338 1.00 85.88 289 ALA A N 1
ATOM 2181 C CA . ALA A 1 289 ? -8.101 9.301 5.369 1.00 85.88 289 ALA A CA 1
ATOM 2182 C C . ALA A 1 289 ? -9.284 9.329 4.391 1.00 85.88 289 ALA A C 1
ATOM 2184 O O . ALA A 1 289 ? -9.782 10.397 4.040 1.00 85.88 289 ALA A O 1
ATOM 2185 N N . CYS A 1 290 ? -9.751 8.155 3.961 1.00 88.50 290 CYS A N 1
ATOM 2186 C CA . CYS A 1 290 ? -10.876 8.012 3.043 1.00 88.50 290 CYS A CA 1
ATOM 2187 C C . CYS A 1 290 ? -11.672 6.751 3.378 1.00 88.50 290 CYS A C 1
ATOM 2189 O O . CYS A 1 290 ? -11.107 5.736 3.786 1.00 88.50 290 CYS A O 1
ATOM 2191 N N . ILE A 1 291 ? -12.985 6.819 3.190 1.00 87.56 291 ILE A N 1
ATOM 2192 C CA . ILE A 1 291 ? -13.902 5.692 3.335 1.00 87.56 291 ILE A CA 1
ATOM 2193 C C . ILE A 1 291 ? -14.528 5.445 1.962 1.00 87.56 291 ILE A C 1
ATOM 2195 O O . ILE A 1 291 ? -14.843 6.397 1.254 1.00 87.56 291 ILE A O 1
ATOM 2199 N N . GLU A 1 292 ? -14.694 4.172 1.597 1.00 83.44 292 GLU A N 1
ATOM 2200 C CA . GLU A 1 292 ? -15.387 3.729 0.377 1.00 83.44 292 GLU A CA 1
ATOM 2201 C C . GLU A 1 292 ? -14.696 4.056 -0.957 1.00 83.44 292 GLU A C 1
ATOM 2203 O O . GLU A 1 292 ? -15.342 4.039 -2.007 1.00 83.44 292 GLU A O 1
ATOM 2208 N N . ARG A 1 293 ? -13.370 4.256 -0.975 1.00 86.94 293 ARG A N 1
ATOM 2209 C CA . ARG A 1 293 ? -12.639 4.257 -2.251 1.00 86.94 293 ARG A CA 1
ATOM 2210 C C . ARG A 1 293 ? -12.768 2.874 -2.888 1.00 86.94 293 ARG A C 1
ATOM 2212 O O . ARG A 1 293 ? -12.520 1.871 -2.229 1.00 86.94 293 ARG A O 1
ATOM 2219 N N . VAL A 1 294 ? -13.132 2.799 -4.165 1.00 85.44 294 VAL A N 1
ATOM 2220 C CA . VAL A 1 294 ? -13.068 1.534 -4.906 1.00 85.44 294 VAL A CA 1
ATOM 2221 C C . VAL A 1 294 ? -11.640 1.345 -5.388 1.00 85.44 294 VAL A C 1
ATOM 2223 O O . VAL A 1 294 ? -11.107 2.178 -6.120 1.00 85.44 294 VAL A O 1
ATOM 2226 N N . ASP A 1 295 ? -11.003 0.266 -4.955 1.00 80.50 295 ASP A N 1
ATOM 2227 C CA . ASP A 1 295 ? -9.689 -0.092 -5.451 1.00 80.50 295 ASP A CA 1
ATOM 2228 C C . ASP A 1 295 ? -9.833 -0.862 -6.765 1.00 80.50 295 ASP A C 1
ATOM 2230 O O . ASP A 1 295 ? -10.360 -1.971 -6.788 1.00 80.50 295 ASP A O 1
ATOM 2234 N N . GLU A 1 296 ? -9.388 -0.274 -7.876 1.00 75.06 296 GLU A N 1
ATOM 2235 C CA . GLU A 1 296 ? -9.550 -0.869 -9.211 1.00 75.06 296 GLU A CA 1
ATOM 2236 C C . GLU A 1 296 ? -8.841 -2.221 -9.347 1.00 75.06 296 GLU A C 1
ATOM 2238 O O . GLU A 1 296 ? -9.307 -3.097 -10.081 1.00 75.06 296 GLU A O 1
ATOM 2243 N N . LYS A 1 297 ? -7.727 -2.405 -8.623 1.00 70.25 297 LYS A N 1
ATOM 2244 C CA . LYS A 1 297 ? -6.949 -3.644 -8.643 1.00 70.25 297 LYS A CA 1
ATOM 2245 C C . LYS A 1 297 ? -7.738 -4.770 -7.973 1.00 70.25 297 LYS A C 1
ATOM 2247 O O . LYS A 1 297 ? -7.889 -5.832 -8.574 1.00 70.25 297 LYS A O 1
ATOM 2252 N N . HIS A 1 298 ? -8.265 -4.542 -6.773 1.00 71.25 298 HIS A N 1
ATOM 2253 C CA . HIS A 1 298 ? -8.989 -5.572 -6.014 1.00 71.25 298 HIS A CA 1
ATOM 2254 C C . HIS A 1 298 ? -10.483 -5.658 -6.381 1.00 71.25 298 HIS A C 1
ATOM 2256 O O . HIS A 1 298 ? -11.126 -6.687 -6.169 1.00 71.25 298 HIS A O 1
ATOM 2262 N N . GLY A 1 299 ? -11.039 -4.607 -6.990 1.00 79.69 299 GLY A N 1
ATOM 2263 C CA . GLY A 1 299 ? -12.449 -4.507 -7.362 1.00 79.69 299 GLY A CA 1
ATOM 2264 C C . GLY A 1 299 ? -13.391 -4.382 -6.163 1.00 79.69 299 GLY A C 1
ATOM 2265 O O . GLY A 1 299 ? -14.558 -4.746 -6.276 1.00 79.69 299 GLY A O 1
ATOM 2266 N N . CYS A 1 300 ? -12.897 -3.915 -5.016 1.00 82.25 300 CYS A N 1
ATOM 2267 C CA . CYS A 1 300 ? -13.659 -3.802 -3.775 1.00 82.25 300 CYS A CA 1
ATOM 2268 C C . CYS A 1 300 ? -13.560 -2.396 -3.182 1.00 82.25 300 CYS A C 1
ATOM 2270 O O . CYS A 1 300 ? -12.678 -1.611 -3.542 1.00 82.25 300 CYS A O 1
ATOM 2272 N N . ARG A 1 301 ? -14.450 -2.085 -2.236 1.00 89.12 301 ARG A N 1
ATOM 2273 C CA . ARG A 1 301 ? -14.302 -0.881 -1.414 1.00 89.12 301 ARG A CA 1
ATOM 2274 C C . ARG A 1 301 ? -13.154 -1.071 -0.427 1.00 89.12 301 ARG A C 1
ATOM 2276 O O . ARG A 1 301 ? -12.993 -2.148 0.143 1.00 89.12 301 ARG A O 1
ATOM 2283 N N . VAL A 1 302 ? -12.368 -0.023 -0.225 1.00 91.25 302 VAL A N 1
ATOM 2284 C CA . VAL A 1 302 ? -11.263 0.035 0.729 1.00 91.25 302 VAL A CA 1
ATOM 2285 C C . VAL A 1 302 ? -11.385 1.266 1.626 1.00 91.25 302 VAL A C 1
ATOM 2287 O O . VAL A 1 302 ? -12.045 2.251 1.281 1.00 91.25 302 VAL A O 1
ATOM 2290 N N . ILE A 1 303 ? -10.768 1.190 2.803 1.00 91.50 303 ILE A N 1
ATOM 2291 C CA . ILE A 1 303 ? -10.553 2.326 3.703 1.00 91.50 303 ILE A CA 1
ATOM 2292 C C . ILE A 1 303 ? -9.101 2.745 3.548 1.00 91.50 303 ILE A C 1
ATOM 2294 O O . ILE A 1 303 ? -8.218 1.933 3.821 1.00 91.50 303 ILE A O 1
ATOM 2298 N N . ASP A 1 304 ? -8.848 3.986 3.148 1.00 91.81 304 ASP A N 1
ATOM 2299 C CA . ASP A 1 304 ? -7.484 4.503 3.114 1.00 91.81 304 ASP A CA 1
ATOM 2300 C C . ASP A 1 304 ? -7.081 4.971 4.516 1.00 91.81 304 ASP A C 1
ATOM 2302 O O . ASP A 1 304 ? -7.809 5.717 5.175 1.00 91.81 304 ASP A O 1
ATOM 2306 N N . ILE A 1 305 ? -5.910 4.536 4.965 1.00 89.31 305 ILE A N 1
ATOM 2307 C CA . ILE A 1 305 ? -5.329 4.848 6.265 1.00 89.31 305 ILE A CA 1
ATOM 2308 C C . ILE A 1 305 ? -4.048 5.642 6.046 1.00 89.31 305 ILE A C 1
ATOM 2310 O O . ILE A 1 305 ? -3.122 5.181 5.379 1.00 89.31 305 ILE A O 1
ATOM 2314 N N . GLN A 1 306 ? -3.994 6.827 6.644 1.00 88.12 306 GLN A N 1
ATOM 2315 C CA . GLN A 1 306 ? -2.777 7.610 6.766 1.00 88.12 306 GLN A CA 1
ATOM 2316 C C . GLN A 1 306 ? -2.064 7.189 8.051 1.00 88.12 306 GLN A C 1
ATOM 2318 O O . GLN A 1 306 ? -2.507 7.504 9.157 1.00 88.12 306 GLN A O 1
ATOM 2323 N N . GLY A 1 307 ? -0.983 6.440 7.901 1.00 83.81 307 GLY A N 1
ATOM 2324 C CA . GLY A 1 307 ? -0.189 5.870 8.984 1.00 83.81 307 GLY A CA 1
ATOM 2325 C C . GLY A 1 307 ? 0.897 4.991 8.386 1.00 83.81 307 GLY A C 1
ATOM 2326 O O . GLY A 1 307 ? 1.037 4.951 7.173 1.00 83.81 307 GLY A O 1
ATOM 2327 N N . ASP A 1 308 ? 1.647 4.271 9.203 1.00 82.56 308 ASP A N 1
ATOM 2328 C CA . ASP A 1 308 ? 2.631 3.323 8.684 1.00 82.56 308 ASP A CA 1
ATOM 2329 C C . ASP A 1 308 ? 2.079 1.899 8.796 1.00 82.56 308 ASP A C 1
ATOM 2331 O O . ASP A 1 308 ? 1.709 1.443 9.879 1.00 82.56 308 ASP A O 1
ATOM 2335 N N . ILE A 1 309 ? 2.047 1.170 7.681 1.00 83.06 309 ILE A N 1
ATOM 2336 C CA . ILE A 1 309 ? 1.830 -0.280 7.660 1.00 83.06 309 ILE A CA 1
ATOM 2337 C C . ILE A 1 309 ? 3.106 -0.925 7.139 1.00 83.06 309 ILE A C 1
ATOM 2339 O O . ILE A 1 309 ? 3.458 -0.785 5.969 1.00 83.06 309 ILE A O 1
ATOM 2343 N N . LEU A 1 310 ? 3.804 -1.627 8.028 1.00 83.00 310 LEU A N 1
ATOM 2344 C CA . LEU A 1 310 ? 5.029 -2.350 7.687 1.00 83.00 310 LEU A CA 1
ATOM 2345 C C . LEU A 1 310 ? 4.701 -3.754 7.173 1.00 83.00 310 LEU A C 1
ATOM 2347 O O . LEU A 1 310 ? 3.661 -4.318 7.532 1.00 83.00 310 LEU A O 1
ATOM 2351 N N . ASP A 1 311 ? 5.640 -4.352 6.445 1.00 78.31 311 ASP A N 1
ATOM 2352 C CA . ASP A 1 311 ? 5.621 -5.779 6.112 1.00 78.31 311 ASP A CA 1
ATOM 2353 C C . ASP A 1 311 ? 5.311 -6.618 7.363 1.00 78.31 311 ASP A C 1
ATOM 2355 O O . ASP A 1 311 ? 5.795 -6.323 8.460 1.00 78.31 311 ASP A O 1
ATOM 2359 N N . GLY A 1 312 ? 4.445 -7.622 7.218 1.00 76.62 312 GLY A N 1
ATOM 2360 C CA . GLY A 1 312 ? 3.968 -8.469 8.318 1.00 76.62 312 GLY A CA 1
ATOM 2361 C C . GLY A 1 312 ? 2.718 -7.964 9.060 1.00 76.62 312 GLY A C 1
ATOM 2362 O O . GLY A 1 312 ? 2.048 -8.756 9.727 1.00 76.62 312 GLY A O 1
ATOM 2363 N N . HIS A 1 313 ? 2.311 -6.699 8.887 1.00 85.50 313 HIS A N 1
ATOM 2364 C CA . HIS A 1 313 ? 0.992 -6.232 9.354 1.00 85.50 313 HIS A CA 1
ATOM 2365 C C . HIS A 1 313 ? -0.158 -6.685 8.457 1.00 85.50 313 HIS A C 1
ATOM 2367 O O . HIS A 1 313 ? -1.321 -6.507 8.823 1.00 85.50 313 HIS A O 1
ATOM 2373 N N . SER A 1 314 ? 0.133 -7.238 7.278 1.00 86.69 314 SER A N 1
ATOM 2374 C CA . SER A 1 314 ? -0.934 -7.723 6.420 1.00 86.69 314 SER A CA 1
ATOM 2375 C C . SER A 1 314 ? -1.642 -8.933 7.023 1.00 86.69 314 SER A C 1
ATOM 2377 O O . SER A 1 314 ? -1.027 -9.781 7.673 1.00 86.69 314 SER A O 1
ATOM 2379 N N . GLY A 1 315 ? -2.961 -8.954 6.850 1.00 88.25 315 GLY A N 1
ATOM 2380 C CA . GLY A 1 315 ? -3.883 -9.882 7.488 1.00 88.25 315 GLY A CA 1
ATOM 2381 C C . GLY A 1 315 ? -4.229 -9.490 8.923 1.00 88.25 315 GLY A C 1
ATOM 2382 O O . GLY A 1 315 ? -5.117 -10.089 9.521 1.00 88.25 315 GLY A O 1
ATOM 2383 N N . GLY A 1 316 ? -3.565 -8.471 9.477 1.00 90.50 316 GLY A N 1
ATOM 2384 C CA . GLY A 1 316 ? -3.829 -7.939 10.806 1.00 90.50 316 GLY A CA 1
ATOM 2385 C C . GLY A 1 316 ? -5.079 -7.049 10.867 1.00 90.50 316 GLY A C 1
ATOM 2386 O O . GLY A 1 316 ? -5.464 -6.448 9.858 1.00 90.50 316 GLY A O 1
ATOM 2387 N N . PRO A 1 317 ? -5.736 -6.935 12.034 1.00 93.31 317 PRO A N 1
ATOM 2388 C CA . PRO A 1 317 ? -6.916 -6.099 12.183 1.00 93.31 317 PRO A CA 1
ATOM 2389 C C . PRO A 1 317 ? -6.548 -4.618 12.300 1.00 93.31 317 PRO A C 1
ATOM 2391 O O . PRO A 1 317 ? -5.567 -4.238 12.945 1.00 93.31 317 PRO A O 1
ATOM 2394 N N . ILE A 1 318 ? -7.407 -3.777 11.731 1.00 93.06 318 ILE A N 1
ATOM 2395 C CA . ILE A 1 318 ? -7.434 -2.332 11.947 1.00 93.06 318 ILE A CA 1
ATOM 2396 C C . ILE A 1 318 ? -8.598 -2.035 12.887 1.00 93.06 318 ILE A C 1
ATOM 2398 O O . ILE A 1 318 ? -9.758 -2.317 12.572 1.00 93.06 318 ILE A O 1
ATOM 2402 N N . VAL A 1 319 ? -8.285 -1.478 14.052 1.00 92.88 319 VAL A N 1
ATOM 2403 C CA . VAL A 1 319 ? -9.230 -1.246 15.146 1.00 92.88 319 VAL A CA 1
ATOM 2404 C C . VAL A 1 319 ? -9.428 0.250 15.339 1.00 92.88 319 VAL A C 1
ATOM 2406 O O . VAL A 1 319 ? -8.463 0.991 15.511 1.00 92.88 319 VAL A O 1
ATOM 2409 N N . SER A 1 320 ? -10.678 0.709 15.343 1.00 92.06 320 SER A N 1
ATOM 2410 C CA . SER A 1 320 ? -10.987 2.103 15.676 1.00 92.06 320 SER A CA 1
ATOM 2411 C C . SER A 1 320 ? -10.822 2.329 17.176 1.00 92.06 320 SER A C 1
ATOM 2413 O O . SER A 1 320 ? -11.448 1.643 17.987 1.00 92.06 320 SER A O 1
ATOM 2415 N N . LEU A 1 321 ? -10.030 3.330 17.564 1.00 88.75 321 LEU A N 1
ATOM 2416 C CA . LEU A 1 321 ? -9.903 3.729 18.970 1.00 88.75 321 LEU A CA 1
ATOM 2417 C C . LEU A 1 321 ? -11.208 4.313 19.524 1.00 88.75 321 LEU A C 1
ATOM 2419 O O . LEU A 1 321 ? -11.454 4.229 20.728 1.00 88.75 321 LEU A O 1
ATOM 2423 N N . ARG A 1 322 ? -12.057 4.874 18.652 1.00 89.38 322 ARG A N 1
ATOM 2424 C CA . ARG A 1 322 ? -13.360 5.439 19.023 1.00 89.38 322 ARG A CA 1
ATOM 2425 C C . ARG A 1 322 ? -14.361 4.345 19.367 1.00 89.38 322 ARG A C 1
ATOM 2427 O O . ARG A 1 322 ? -14.974 4.393 20.430 1.00 89.38 322 ARG A O 1
ATOM 2434 N N . THR A 1 323 ? -14.535 3.371 18.477 1.00 88.94 323 THR A N 1
ATOM 2435 C CA . THR A 1 323 ? -15.572 2.338 18.637 1.00 88.94 323 THR A CA 1
ATOM 2436 C C . THR A 1 323 ? -15.066 1.081 19.332 1.00 88.94 323 THR A C 1
ATOM 2438 O O . THR A 1 323 ? -15.882 0.286 19.788 1.00 88.94 323 THR A O 1
ATOM 2441 N N . ARG A 1 324 ? -13.740 0.907 19.450 1.00 90.81 324 ARG A N 1
ATOM 2442 C CA . ARG A 1 324 ? -13.070 -0.301 19.969 1.00 90.81 324 ARG A CA 1
ATOM 2443 C C . ARG A 1 324 ? -13.396 -1.568 19.173 1.00 90.81 324 ARG A C 1
ATOM 2445 O O . ARG A 1 324 ? -13.312 -2.672 19.705 1.00 90.81 324 ARG A O 1
ATOM 2452 N N . LYS A 1 325 ? -13.773 -1.398 17.906 1.00 90.88 325 LYS A N 1
ATOM 2453 C CA . LYS A 1 325 ? -14.175 -2.471 16.992 1.00 90.88 325 LYS A CA 1
ATOM 2454 C C . LYS A 1 325 ? -13.222 -2.566 15.811 1.00 90.88 325 LYS A C 1
ATOM 2456 O O . LYS A 1 325 ? -12.620 -1.566 15.412 1.00 90.88 325 LYS A O 1
ATOM 2461 N N . VAL A 1 326 ? -13.104 -3.766 15.249 1.00 91.31 326 VAL A N 1
ATOM 2462 C CA . VAL A 1 326 ? -12.401 -3.996 13.983 1.00 91.31 326 VAL A CA 1
ATOM 2463 C C . VAL A 1 326 ? -13.222 -3.363 12.877 1.00 91.31 326 VAL A C 1
ATOM 2465 O O . VAL A 1 326 ? -14.380 -3.727 12.676 1.00 91.31 326 VAL A O 1
ATOM 2468 N N . ILE A 1 327 ? -12.617 -2.416 12.175 1.00 93.44 327 ILE A N 1
ATOM 2469 C CA . ILE A 1 327 ? -13.253 -1.695 11.071 1.00 93.44 327 ILE A CA 1
ATOM 2470 C C . ILE A 1 327 ? -12.765 -2.198 9.713 1.00 93.44 327 ILE A C 1
ATOM 2472 O O . ILE A 1 327 ? -13.496 -2.125 8.729 1.00 93.44 327 ILE A O 1
ATOM 2476 N N . ALA A 1 328 ? -11.548 -2.743 9.656 1.00 93.50 328 ALA A N 1
ATOM 2477 C CA . ALA A 1 328 ? -10.956 -3.259 8.432 1.00 93.50 328 ALA A CA 1
ATOM 2478 C C . ALA A 1 328 ? -9.864 -4.298 8.713 1.00 93.50 328 ALA A C 1
ATOM 2480 O O . ALA A 1 328 ? -9.385 -4.434 9.839 1.00 93.50 328 ALA A O 1
ATOM 2481 N N . ILE A 1 329 ? -9.456 -5.006 7.664 1.00 92.50 329 ILE A N 1
ATOM 2482 C CA . ILE A 1 329 ? -8.281 -5.878 7.639 1.00 92.50 329 ILE A CA 1
ATOM 2483 C C . ILE A 1 329 ? -7.188 -5.175 6.852 1.00 92.50 329 ILE A C 1
ATOM 2485 O O . ILE A 1 329 ? -7.426 -4.734 5.729 1.00 92.50 329 ILE A O 1
ATOM 2489 N N . SER A 1 330 ? -5.996 -5.089 7.429 1.00 91.94 330 SER A N 1
ATOM 2490 C CA . SER A 1 330 ? -4.814 -4.542 6.775 1.00 91.94 330 SER A CA 1
ATOM 2491 C C . SER A 1 330 ? -4.408 -5.416 5.592 1.00 91.94 330 SER A C 1
ATOM 2493 O O . SER A 1 330 ? -4.045 -6.583 5.757 1.00 91.94 330 SER A O 1
ATOM 2495 N N . VAL A 1 331 ? -4.428 -4.851 4.389 1.00 87.06 331 VAL A N 1
ATOM 2496 C CA . VAL A 1 331 ? -3.893 -5.506 3.194 1.00 87.06 331 VAL A CA 1
ATOM 2497 C C . VAL A 1 331 ? -2.570 -4.835 2.860 1.00 87.06 331 VAL A C 1
ATOM 2499 O O . VAL A 1 331 ? -2.437 -3.619 2.999 1.00 87.06 331 VAL A O 1
ATOM 2502 N N . ALA A 1 332 ? -1.564 -5.624 2.477 1.00 70.81 332 ALA A N 1
ATOM 2503 C CA . ALA A 1 332 ? -0.273 -5.094 2.075 1.00 70.81 332 ALA A CA 1
ATOM 2504 C C . ALA A 1 332 ? -0.494 -4.113 0.920 1.00 70.81 332 ALA A C 1
ATOM 2506 O O . ALA A 1 332 ? -0.813 -4.496 -0.209 1.00 70.81 332 ALA A O 1
ATOM 2507 N N . SER A 1 333 ? -0.350 -2.824 1.217 1.00 60.16 333 SER A N 1
ATOM 2508 C CA . SER A 1 333 ? -0.287 -1.815 0.179 1.00 60.16 333 SER A CA 1
ATOM 2509 C C . SER A 1 333 ? 1.016 -2.070 -0.558 1.00 60.16 333 SER A C 1
ATOM 2511 O O . SER A 1 333 ? 2.097 -1.884 0.002 1.00 60.16 333 SER A O 1
ATOM 2513 N N . HIS A 1 334 ? 0.927 -2.502 -1.819 1.00 53.31 334 HIS A N 1
ATOM 2514 C CA . HIS A 1 334 ? 1.988 -2.176 -2.754 1.00 53.31 334 HIS A CA 1
ATOM 2515 C C . HIS A 1 334 ? 2.032 -0.659 -2.757 1.00 53.31 334 HIS A C 1
ATOM 2517 O O . HIS A 1 334 ? 1.229 -0.023 -3.443 1.00 53.31 334 HIS A O 1
ATOM 2523 N N . SER A 1 335 ? 2.922 -0.087 -1.947 1.00 46.19 335 SER A N 1
ATOM 2524 C CA . SER A 1 335 ? 3.249 1.311 -2.089 1.00 46.19 335 SER A CA 1
ATOM 2525 C C . SER A 1 335 ? 3.556 1.480 -3.571 1.00 46.19 335 SER A C 1
ATOM 2527 O O . SER A 1 335 ? 4.440 0.826 -4.133 1.00 46.19 335 SER A O 1
ATOM 2529 N N . VAL A 1 336 ? 2.757 2.302 -4.251 1.00 44.16 336 VAL A N 1
ATOM 2530 C CA . VAL A 1 336 ? 3.281 3.017 -5.403 1.00 44.16 336 VAL A CA 1
ATOM 2531 C C . VAL A 1 336 ? 4.467 3.722 -4.791 1.00 44.16 336 VAL A C 1
ATOM 2533 O O . VAL A 1 336 ? 4.263 4.634 -3.994 1.00 44.16 336 VAL A O 1
ATOM 2536 N N . SER A 1 337 ? 5.654 3.149 -4.988 1.00 40.59 337 SER A N 1
ATOM 2537 C CA . SER A 1 337 ? 6.870 3.538 -4.300 1.00 40.59 337 SER A CA 1
ATOM 2538 C C . SER A 1 337 ? 6.925 5.053 -4.353 1.00 40.59 337 SER A C 1
ATOM 2540 O O . SER A 1 337 ? 7.144 5.615 -5.429 1.00 40.59 337 SER A O 1
ATOM 2542 N N . GLN A 1 338 ? 6.665 5.724 -3.231 1.00 41.34 338 GLN A N 1
ATOM 2543 C CA . GLN A 1 338 ? 7.103 7.095 -3.116 1.00 41.34 338 GLN A CA 1
ATOM 2544 C C . GLN A 1 338 ? 8.614 6.956 -3.184 1.00 41.34 338 GLN A C 1
ATOM 2546 O O . GLN A 1 338 ? 9.240 6.370 -2.303 1.00 41.34 338 GLN A O 1
ATOM 2551 N N . THR A 1 339 ? 9.159 7.309 -4.343 1.00 34.94 339 THR A N 1
ATOM 2552 C CA . THR A 1 339 ? 10.576 7.233 -4.664 1.00 34.94 339 THR A CA 1
ATOM 2553 C C . THR A 1 339 ? 11.341 7.867 -3.516 1.00 34.94 339 THR A C 1
ATOM 2555 O O . THR A 1 339 ? 11.277 9.079 -3.325 1.00 34.94 339 THR A O 1
ATOM 2558 N N . GLY A 1 340 ? 12.020 7.044 -2.717 1.00 34.00 340 GLY A N 1
ATOM 2559 C CA . GLY A 1 340 ? 12.947 7.546 -1.719 1.00 34.00 340 GLY A CA 1
ATOM 2560 C C . GLY A 1 340 ? 14.041 8.314 -2.449 1.00 34.00 340 GLY A C 1
ATOM 2561 O O . GLY A 1 340 ? 14.737 7.744 -3.289 1.00 34.00 340 GLY A O 1
ATOM 2562 N N . PHE A 1 341 ? 14.173 9.605 -2.170 1.00 32.06 341 PHE A N 1
ATOM 2563 C CA . PHE A 1 341 ? 15.289 10.391 -2.675 1.00 32.06 341 PHE A CA 1
ATOM 2564 C C . PHE A 1 341 ? 16.518 10.091 -1.815 1.00 32.06 341 PHE A C 1
ATOM 2566 O O . PHE A 1 341 ? 16.483 10.231 -0.594 1.00 32.06 341 PHE A O 1
ATOM 2573 N N . VAL A 1 342 ? 17.609 9.662 -2.447 1.00 34.75 342 VAL A N 1
ATOM 2574 C CA . VAL A 1 342 ? 18.922 9.595 -1.799 1.00 34.75 342 VAL A CA 1
ATOM 2575 C C . VAL A 1 342 ? 19.557 10.968 -1.967 1.00 34.75 342 VAL A C 1
ATOM 2577 O O . VAL A 1 342 ? 19.985 11.313 -3.065 1.00 34.75 342 VAL A O 1
ATOM 2580 N N . VAL A 1 343 ? 19.606 11.761 -0.898 1.00 30.98 343 VAL A N 1
ATOM 2581 C CA . VAL A 1 343 ? 20.384 13.004 -0.890 1.00 30.98 343 VAL A CA 1
ATOM 2582 C C . VAL A 1 343 ? 21.789 12.658 -0.406 1.00 30.98 343 VAL A C 1
ATOM 2584 O O . VAL A 1 343 ? 22.011 12.426 0.780 1.00 30.98 343 VAL A O 1
ATOM 2587 N N . GLY A 1 344 ? 22.728 12.551 -1.345 1.00 28.44 344 GLY A N 1
ATOM 2588 C CA . GLY A 1 344 ? 24.151 12.474 -1.031 1.00 28.44 344 GLY A CA 1
ATOM 2589 C C . GLY A 1 344 ? 24.698 13.880 -0.812 1.00 28.44 344 GLY A C 1
ATOM 2590 O O . GLY A 1 344 ? 24.638 14.698 -1.724 1.00 28.44 344 GLY A O 1
ATOM 2591 N N . ILE A 1 345 ? 25.227 14.151 0.379 1.00 33.72 345 ILE A N 1
ATOM 2592 C CA . ILE A 1 345 ? 26.076 15.318 0.641 1.00 33.72 345 ILE A CA 1
ATOM 2593 C C . ILE A 1 345 ? 27.491 14.766 0.832 1.00 33.72 345 ILE A C 1
ATOM 2595 O O . ILE A 1 345 ? 27.679 13.826 1.604 1.00 33.72 345 ILE A O 1
ATOM 2599 N N . ASP A 1 346 ? 28.435 15.288 0.047 1.00 33.06 346 ASP A N 1
ATOM 2600 C CA . ASP A 1 346 ? 29.858 14.935 -0.052 1.00 33.06 346 ASP A CA 1
ATOM 2601 C C . ASP A 1 346 ? 30.386 13.931 0.992 1.00 33.06 346 ASP A C 1
ATOM 2603 O O . ASP A 1 346 ? 30.738 14.271 2.120 1.00 33.06 346 ASP A O 1
ATOM 2607 N N . GLY A 1 347 ? 30.476 12.660 0.583 1.00 35.78 347 GLY A N 1
ATOM 2608 C CA . GLY A 1 347 ? 31.197 11.611 1.315 1.00 35.78 347 GLY A CA 1
ATOM 2609 C C . GLY A 1 347 ? 30.407 10.835 2.376 1.00 35.78 347 GLY A C 1
ATOM 2610 O O . GLY A 1 347 ? 30.907 9.815 2.847 1.00 35.78 347 GLY A O 1
ATOM 2611 N N . LEU A 1 348 ? 29.170 11.226 2.707 1.00 30.81 348 LEU A N 1
ATOM 2612 C CA . LEU A 1 348 ? 28.288 10.483 3.617 1.00 30.81 348 LEU A CA 1
ATOM 2613 C C . LEU A 1 348 ? 26.957 10.156 2.930 1.00 30.81 348 LEU A C 1
ATOM 2615 O O . LEU A 1 348 ? 26.075 10.997 2.766 1.00 30.81 348 LEU A O 1
ATOM 2619 N N . THR A 1 349 ? 26.786 8.892 2.539 1.00 31.00 349 THR A N 1
ATOM 2620 C CA . THR A 1 349 ? 25.495 8.377 2.069 1.00 31.00 349 THR A CA 1
ATOM 2621 C C . THR A 1 349 ? 24.588 8.123 3.271 1.00 31.00 349 THR A C 1
ATOM 2623 O O . THR A 1 349 ? 24.565 7.033 3.837 1.00 31.00 349 THR A O 1
ATOM 2626 N N . CYS A 1 350 ? 23.815 9.132 3.673 1.00 32.59 350 CYS A N 1
ATOM 2627 C CA . CYS A 1 350 ? 22.693 8.921 4.580 1.00 32.59 350 CYS A CA 1
ATOM 2628 C C . CYS A 1 350 ? 21.466 8.523 3.754 1.00 32.59 350 CYS A C 1
ATOM 2630 O O . CYS A 1 350 ? 20.895 9.328 3.018 1.00 32.59 350 CYS A O 1
ATOM 2632 N N . ARG A 1 351 ? 21.063 7.253 3.841 1.00 35.16 351 ARG A N 1
ATOM 2633 C CA . ARG A 1 351 ? 19.827 6.775 3.218 1.00 35.16 351 ARG A CA 1
ATOM 2634 C C . ARG A 1 351 ? 18.657 7.182 4.112 1.00 35.16 351 ARG A C 1
ATOM 2636 O O . ARG A 1 351 ? 18.193 6.393 4.926 1.00 35.16 351 ARG A O 1
ATOM 2643 N N . VAL A 1 352 ? 18.202 8.424 3.984 1.00 34.19 352 VAL A N 1
ATOM 2644 C CA . VAL A 1 352 ? 16.968 8.867 4.639 1.00 34.19 352 VAL A CA 1
ATOM 2645 C C . VAL A 1 352 ? 15.801 8.320 3.821 1.00 34.19 352 VAL A C 1
ATOM 2647 O O . VAL A 1 352 ? 15.374 8.915 2.836 1.00 34.19 352 VAL A O 1
ATOM 2650 N N . SER A 1 353 ? 15.300 7.139 4.185 1.00 36.81 353 SER A N 1
ATOM 2651 C CA . SER A 1 353 ? 13.971 6.735 3.739 1.00 36.81 353 SER A CA 1
ATOM 2652 C C . SER A 1 353 ? 12.978 7.659 4.434 1.00 36.81 353 SER A C 1
ATOM 2654 O O . SER A 1 353 ? 12.773 7.538 5.642 1.00 36.81 353 SER A O 1
ATOM 2656 N N . ASN A 1 354 ? 12.372 8.586 3.695 1.00 35.00 354 ASN A N 1
ATOM 2657 C CA . ASN A 1 354 ? 11.164 9.255 4.160 1.00 35.00 354 ASN A CA 1
ATOM 2658 C C . ASN A 1 354 ? 10.060 8.194 4.275 1.00 35.00 354 ASN A C 1
ATOM 2660 O O . ASN A 1 354 ? 9.296 7.974 3.343 1.00 35.00 354 ASN A O 1
ATOM 2664 N N . ALA A 1 355 ? 9.985 7.526 5.426 1.00 40.59 355 ALA A N 1
ATOM 2665 C CA . ALA A 1 355 ? 8.798 6.813 5.888 1.00 40.59 355 ALA A CA 1
ATOM 2666 C C . ALA A 1 355 ? 7.774 7.851 6.379 1.00 40.59 355 ALA A C 1
ATOM 2668 O O . ALA A 1 355 ? 7.353 7.853 7.529 1.00 40.59 355 ALA A O 1
ATOM 2669 N N . VAL A 1 356 ? 7.467 8.838 5.535 1.00 41.38 356 VAL A N 1
ATOM 2670 C CA . VAL A 1 356 ? 6.469 9.855 5.852 1.00 41.38 356 VAL A CA 1
ATOM 2671 C C . VAL A 1 356 ? 5.122 9.251 5.478 1.00 41.38 356 VAL A C 1
ATOM 2673 O O . VAL A 1 356 ? 4.716 9.341 4.324 1.00 41.38 356 VAL A O 1
ATOM 2676 N N . GLY A 1 357 ? 4.492 8.586 6.452 1.00 52.12 357 GLY A N 1
ATOM 2677 C CA . GLY A 1 357 ? 3.076 8.207 6.489 1.00 52.12 357 GLY A CA 1
ATOM 2678 C C . GLY A 1 357 ? 2.503 7.770 5.147 1.00 52.12 357 GLY A C 1
ATOM 2679 O O . GLY A 1 357 ? 1.783 8.536 4.499 1.00 52.12 357 GLY A O 1
ATOM 2680 N N . GLY A 1 358 ? 2.832 6.547 4.732 1.00 65.25 358 GLY A N 1
ATOM 2681 C CA . GLY A 1 358 ? 2.285 5.967 3.513 1.00 65.25 358 GLY A CA 1
ATOM 2682 C C . GLY A 1 358 ? 0.754 5.988 3.527 1.00 65.25 358 GLY A C 1
ATOM 2683 O O . GLY A 1 358 ? 0.113 5.794 4.559 1.00 65.25 358 GLY A O 1
ATOM 2684 N N . LEU A 1 359 ? 0.137 6.227 2.369 1.00 77.75 359 LEU A N 1
ATOM 2685 C CA . LEU A 1 359 ? -1.280 5.919 2.217 1.00 77.75 359 LEU A CA 1
ATOM 2686 C C . LEU A 1 359 ? -1.390 4.402 2.070 1.00 77.75 359 LEU A C 1
ATOM 2688 O O . LEU A 1 359 ? -1.021 3.830 1.039 1.00 77.75 359 LEU A O 1
ATOM 2692 N N . HIS A 1 360 ? -1.856 3.748 3.122 1.00 88.31 360 HIS A N 1
ATOM 2693 C CA . HIS A 1 360 ? -2.165 2.328 3.089 1.00 88.31 360 HIS A CA 1
ATOM 2694 C C . HIS A 1 360 ? -3.670 2.137 3.016 1.00 88.31 360 HIS A C 1
ATOM 2696 O O . HIS A 1 360 ? -4.431 3.095 3.119 1.00 88.31 360 HIS A O 1
ATOM 2702 N N . PHE A 1 361 ? -4.115 0.902 2.828 1.00 89.44 361 PHE A N 1
ATOM 2703 C CA . PHE A 1 361 ? -5.536 0.617 2.789 1.00 89.44 361 PHE A CA 1
ATOM 2704 C C . PHE A 1 361 ? -5.869 -0.660 3.545 1.00 89.44 361 PHE A C 1
ATOM 2706 O O . PHE A 1 361 ? -5.065 -1.586 3.650 1.00 89.44 361 PHE A O 1
ATOM 2713 N N . GLY A 1 362 ? -7.080 -0.690 4.086 1.00 91.06 362 GLY A N 1
ATOM 2714 C CA . GLY A 1 362 ? -7.677 -1.880 4.659 1.00 91.06 362 GLY A CA 1
ATOM 2715 C C . GLY A 1 362 ? -8.971 -2.239 3.947 1.00 91.06 362 GLY A C 1
ATOM 2716 O O . GLY A 1 362 ? -9.699 -1.361 3.483 1.00 91.06 362 GLY A O 1
ATOM 2717 N N . VAL A 1 363 ? -9.277 -3.531 3.880 1.00 91.88 363 VAL A N 1
ATOM 2718 C CA . VAL A 1 363 ? -10.578 -4.005 3.398 1.00 91.88 363 VAL A CA 1
ATOM 2719 C C . VAL A 1 363 ? -11.584 -3.881 4.546 1.00 91.88 363 VAL A C 1
ATOM 2721 O O . VAL A 1 363 ? -11.356 -4.494 5.593 1.00 91.88 363 VAL A O 1
ATOM 2724 N N . PRO A 1 364 ? -12.675 -3.104 4.398 1.00 91.88 364 PRO A N 1
ATOM 2725 C CA . PRO A 1 364 ? -13.690 -2.949 5.427 1.00 91.88 364 PRO A CA 1
ATOM 2726 C C . PRO A 1 364 ? -14.276 -4.295 5.848 1.00 91.88 364 PRO A C 1
ATOM 2728 O O . PRO A 1 364 ? -14.531 -5.163 5.012 1.00 91.88 364 PRO A O 1
ATOM 2731 N N . VAL A 1 365 ? -14.603 -4.446 7.132 1.00 88.62 365 VAL A N 1
ATOM 2732 C CA . VAL A 1 365 ? -15.287 -5.659 7.620 1.00 88.62 365 VAL A CA 1
ATOM 2733 C C . VAL A 1 365 ? -16.655 -5.884 6.960 1.00 88.62 365 VAL A C 1
ATOM 2735 O O . VAL A 1 365 ? -17.115 -7.020 6.874 1.00 88.62 365 VAL A O 1
ATOM 2738 N N . THR A 1 366 ? -17.290 -4.832 6.436 1.00 86.12 366 THR A N 1
ATOM 2739 C CA . THR A 1 366 ? -18.540 -4.926 5.665 1.00 86.12 366 THR A CA 1
ATOM 2740 C C . THR A 1 366 ? -18.375 -5.676 4.345 1.00 86.12 366 THR A C 1
ATOM 2742 O O . THR A 1 366 ? -19.302 -6.366 3.927 1.00 86.12 366 THR A O 1
ATOM 2745 N N . GLU A 1 367 ? -17.201 -5.606 3.714 1.00 85.38 367 GLU A N 1
ATOM 2746 C CA . GLU A 1 367 ? -16.905 -6.347 2.481 1.00 85.38 367 GLU A CA 1
ATOM 2747 C C . GLU A 1 367 ? -16.733 -7.851 2.749 1.00 85.38 367 GLU A C 1
ATOM 2749 O O . GLU A 1 367 ? -17.019 -8.677 1.881 1.00 85.38 367 GLU A O 1
ATOM 2754 N N . LEU A 1 368 ? -16.360 -8.232 3.979 1.00 80.94 368 LEU A N 1
ATOM 2755 C CA . LEU A 1 368 ? -16.209 -9.637 4.376 1.00 80.94 368 LEU A CA 1
ATOM 2756 C C . LEU A 1 368 ? -17.527 -10.395 4.359 1.00 80.94 368 LEU A C 1
ATOM 2758 O O . LEU A 1 368 ? -17.560 -11.561 3.976 1.00 80.94 368 LEU A O 1
ATOM 2762 N N . ALA A 1 369 ? -18.618 -9.750 4.774 1.00 74.38 369 ALA A N 1
ATOM 2763 C CA . ALA A 1 369 ? -19.929 -10.386 4.785 1.00 74.38 369 ALA A CA 1
ATOM 2764 C C . ALA A 1 369 ? -20.354 -10.775 3.362 1.00 74.38 369 ALA A C 1
ATOM 2766 O O . ALA A 1 369 ? -20.775 -11.911 3.131 1.00 74.38 369 ALA A O 1
ATOM 2767 N N . THR A 1 370 ? -20.176 -9.865 2.403 1.00 77.31 370 THR A N 1
ATOM 2768 C CA . THR A 1 370 ? -20.433 -10.116 0.979 1.00 77.31 370 THR A CA 1
ATOM 2769 C C . THR A 1 370 ? -19.547 -11.245 0.460 1.00 77.31 370 THR A C 1
ATOM 2771 O O . THR A 1 370 ? -20.039 -12.179 -0.175 1.00 77.31 370 THR A O 1
ATOM 2774 N N . PHE A 1 371 ? -18.258 -11.204 0.800 1.00 74.31 371 PHE A N 1
ATOM 2775 C CA . PHE A 1 371 ? -17.278 -12.197 0.380 1.00 74.31 371 PHE A CA 1
ATOM 2776 C C . PHE A 1 371 ? -17.590 -13.610 0.889 1.00 74.31 371 PHE A C 1
ATOM 2778 O O . PHE A 1 371 ? -17.691 -14.554 0.106 1.00 74.31 371 PHE A O 1
ATOM 2785 N N . PHE A 1 372 ? -17.806 -13.770 2.195 1.00 71.62 372 PHE A N 1
ATOM 2786 C CA . PHE A 1 372 ? -18.077 -15.083 2.782 1.00 71.62 372 PHE A CA 1
ATOM 2787 C C . PHE A 1 372 ? -19.438 -15.636 2.389 1.00 71.62 372 PHE A C 1
ATOM 2789 O O . PHE A 1 372 ? -19.595 -16.852 2.282 1.00 71.62 372 PHE A O 1
ATOM 2796 N N . THR A 1 373 ? -20.410 -14.761 2.132 1.00 73.62 373 THR A N 1
ATOM 2797 C CA . THR A 1 373 ? -21.689 -15.194 1.571 1.00 73.62 373 THR A CA 1
ATOM 2798 C C . THR A 1 373 ? -21.475 -15.780 0.178 1.00 73.62 373 THR A C 1
ATOM 2800 O O . THR A 1 373 ? -21.942 -16.885 -0.073 1.00 73.62 373 THR A O 1
ATOM 2803 N N . ALA A 1 374 ? -20.708 -15.116 -0.694 1.00 67.38 374 ALA A N 1
ATOM 2804 C CA . ALA A 1 374 ? -20.416 -15.618 -2.038 1.00 67.38 374 ALA A CA 1
ATOM 2805 C C . ALA A 1 374 ? -19.686 -16.975 -2.025 1.00 67.38 374 ALA A C 1
ATOM 2807 O O . ALA A 1 374 ? -20.025 -17.866 -2.801 1.00 67.38 374 ALA A O 1
ATOM 2808 N N . LEU A 1 375 ? -18.737 -17.165 -1.105 1.00 63.94 375 LEU A N 1
ATOM 2809 C CA . LEU A 1 375 ? -17.972 -18.411 -0.992 1.00 63.94 375 LEU A CA 1
ATOM 2810 C C . LEU A 1 375 ? -18.810 -19.607 -0.529 1.00 63.94 375 LEU A C 1
ATOM 2812 O O . LEU A 1 375 ? -18.598 -20.714 -1.014 1.00 63.94 375 LEU A O 1
ATOM 2816 N N . ARG A 1 376 ? -19.793 -19.401 0.358 1.00 61.91 376 ARG A N 1
ATOM 2817 C CA . ARG A 1 376 ? -20.693 -20.480 0.814 1.00 61.91 376 ARG A CA 1
ATOM 2818 C C . ARG A 1 376 ? -21.568 -21.066 -0.289 1.00 61.91 376 ARG A C 1
ATOM 2820 O O . ARG A 1 376 ? -22.074 -22.170 -0.122 1.00 61.91 376 ARG A O 1
ATOM 2827 N N . PHE A 1 377 ? -21.774 -20.331 -1.378 1.00 45.81 377 PHE A N 1
ATOM 2828 C CA . PHE A 1 377 ? -22.596 -20.771 -2.503 1.00 45.81 377 PHE A CA 1
ATOM 2829 C C . PHE A 1 377 ? -21.777 -21.310 -3.679 1.00 45.81 377 PHE A C 1
ATOM 2831 O O . PHE A 1 377 ? -22.368 -21.642 -4.703 1.00 45.81 377 PHE A O 1
ATOM 2838 N N . SER A 1 378 ? -20.449 -21.429 -3.550 1.00 40.59 378 SER A N 1
ATOM 2839 C CA . SER A 1 378 ? -19.634 -22.101 -4.563 1.00 40.59 378 SER A CA 1
ATOM 2840 C C . SER A 1 378 ? -19.776 -23.623 -4.401 1.00 40.59 378 SER A C 1
ATOM 2842 O O . SER A 1 378 ? -19.298 -24.157 -3.401 1.00 40.59 378 SER A O 1
ATOM 2844 N N . PRO A 1 379 ? -20.427 -24.355 -5.328 1.00 30.25 379 PRO A N 1
ATOM 2845 C CA . PRO A 1 379 ? -20.771 -25.774 -5.148 1.00 30.25 379 PRO A CA 1
ATOM 2846 C C . PRO A 1 379 ? -19.584 -26.745 -5.267 1.00 30.25 379 PRO A C 1
ATOM 2848 O O . PRO A 1 379 ? -19.798 -27.949 -5.374 1.00 30.25 379 PRO A O 1
ATOM 2851 N N . SER A 1 380 ? -18.352 -26.239 -5.342 1.00 31.62 380 SER A N 1
ATOM 2852 C CA . SER A 1 380 ? -17.179 -26.996 -5.788 1.00 31.62 380 SER A CA 1
ATOM 2853 C C . SER A 1 380 ? -15.949 -26.804 -4.898 1.00 31.62 380 SER A C 1
ATOM 2855 O O . SER A 1 380 ? -14.842 -26.660 -5.414 1.00 31.62 380 SER A O 1
ATOM 2857 N N . PHE A 1 381 ? -16.148 -26.797 -3.580 1.00 36.62 381 PHE A N 1
ATOM 2858 C CA . PHE A 1 381 ? -15.086 -27.060 -2.607 1.00 36.62 381 PHE A CA 1
ATOM 2859 C C . PHE A 1 381 ? -15.303 -28.417 -1.947 1.00 36.62 381 PHE A C 1
ATOM 2861 O O . PHE A 1 381 ? -16.474 -28.718 -1.614 1.00 36.62 381 PHE A O 1
#

InterPro domains:
  IPR009003 Peptidase S1, PA clan [SSF50494] (132-352)

Organism: Emiliania huxleyi (NCBI:txid2903)

Sequence (381 aa):
MFPTFPRPRAHSCWHRYSATTVGIQHSVADAAATLRLAVATASLHLAVAAASLRVALAAASLDLTVTAAAAIVERQLAIVERQIERQLAFVERQLERQLAIVERQLAIVERLAAAAAANGSLMHIIQRYALLEQRVDPAPLIAGWNRAVVALGLQGRRFGSAFALHTCSGVRLITSHHVLLDCGWDADSRPLIDVGVGASITYNSWPHRAEVLAHSPSPAGRRDAADHRAGYPKPFLDLAMLELVHGSLPSALEAGNDVQVGDQVVILGYGTQNYKHAAVQNTMYGSVACIERVDEKHGCRVIDIQGDILDGHSGGPIVSLRTRKVIAISVASHSVSQTGFVVGIDGLTCRVSNAVGGLHFGVPVTELATFFTALRFSPSF

Foldseek 3Di:
DDDDDDDPPPPDPVVVVVVVVVVVVVVVVVVVVVVVVVVVVVVVVVVVVVVVVVVVVVVVVVVVVVVVVVVVVVVVVVVVVVVVVVVVVVVVVVVVVVVVVVVVVVVVVVVVCVVCVVVVNNVVVVVVVVVVVVPPPCVVLVVQQLQQKKFKADQPQTQAIWGWAQDPVGIWIKFFQVSVVVRVCPPPVDFWIDIGGDDDPDRPPGPKTKGWPDAFAAADPDPPDDGPCVPDDDQRGRMTIIDTPDDDRRDHFAADAPADFFFKKKQWWFACPDSVDGGDTDIWIWTFHDWQDQDPRRRAGKTWTFTDDHRRSGNTFIAGPVVRGGFFGFHDPPQPPPPQDFDDDPPDGDRPRPPRGTGGITHTPVVVVVVVVVSVPPPPD

Radius of gyration: 43.95 Å; chains: 1; bounding box: 110×63×148 Å